Protein AF-0000000075671506 (afdb_homodimer)

InterPro domains:
  IPR000566 Lipocalin/cytosolic fatty-acid binding domain [PF08212] (36-176)
  IPR003057 Invertebrate colouration protein [PR01273] (33-49)
  IPR003057 Invertebrate colouration protein [PR01273] (119-133)
  IPR003057 Invertebrate colouration protein [PR01273] (140-153)
  IPR012674 Calycin [G3DSA:2.40.128.20] (23-186)
  IPR012674 Calycin [SSF50814] (24-175)
  IPR022271 Lipocalin, ApoD type [PIRSF036893] (2-175)

Nearest PDB structures (foldseek):
  2hzq-assembly1_A  TM=9.370E-01  e=6.176E-18  Homo sapiens
  7o2y-assembly1_AAA  TM=9.581E-01  e=1.080E-15  Sander vitreus
  7yx1-assembly1_A  TM=9.524E-01  e=9.178E-16  Sander
  7o3k-assembly1_A  TM=9.463E-01  e=1.418E-15  Sander vitreus
  1gka-assembly1_B  TM=9.056E-01  e=2.809E-11  Homarus gammarus

Structure (mmCIF, N/CA/C/O backbone):
data_AF-0000000075671506-model_v1
#
loop_
_entity.id
_entity.type
_entity.pdbx_description
1 polymer 'Apolipoprotein D'
#
loop_
_atom_site.group_PDB
_atom_site.id
_atom_site.type_symbol
_atom_site.label_atom_id
_atom_site.label_alt_id
_atom_site.label_comp_id
_atom_site.label_asym_id
_atom_site.label_entity_id
_atom_site.label_seq_id
_atom_site.pdbx_PDB_ins_code
_atom_site.Cartn_x
_atom_site.Cartn_y
_atom_site.Cartn_z
_atom_site.occupancy
_atom_site.B_iso_or_equiv
_atom_site.auth_seq_id
_atom_site.auth_comp_id
_atom_site.auth_asym_id
_atom_site.auth_atom_id
_atom_site.pdbx_PDB_model_num
ATOM 1 N N . MET A 1 1 ? 63.438 24.703 16.328 1 39.41 1 MET A N 1
ATOM 2 C CA . MET A 1 1 ? 62.188 25.234 15.773 1 39.41 1 MET A CA 1
ATOM 3 C C . MET A 1 1 ? 61.156 24.125 15.609 1 39.41 1 MET A C 1
ATOM 5 O O . MET A 1 1 ? 61.281 23.266 14.742 1 39.41 1 MET A O 1
ATOM 9 N N . ILE A 1 2 ? 60.625 23.641 16.781 1 47.91 2 ILE A N 1
ATOM 10 C CA . ILE A 1 2 ? 59.625 22.578 16.969 1 47.91 2 ILE A CA 1
ATOM 11 C C . ILE A 1 2 ? 58.281 23 16.375 1 47.91 2 ILE A C 1
ATOM 13 O O . ILE A 1 2 ? 57.688 23.984 16.812 1 47.91 2 ILE A O 1
ATOM 17 N N . THR A 1 3 ? 58.188 22.906 15.023 1 46.38 3 THR A N 1
ATOM 18 C CA . THR A 1 3 ? 56.906 23.141 14.352 1 46.38 3 THR A CA 1
ATOM 19 C C . THR A 1 3 ? 55.812 22.234 14.922 1 46.38 3 THR A C 1
ATOM 21 O O . THR A 1 3 ? 55.938 21.016 14.883 1 46.38 3 THR A O 1
ATOM 24 N N . LEU A 1 4 ? 55.094 22.75 15.891 1 46.06 4 LEU A N 1
ATOM 25 C CA . LEU A 1 4 ? 53.875 22.141 16.406 1 46.06 4 LEU A CA 1
ATOM 26 C C . LEU A 1 4 ? 52.844 21.953 15.297 1 46.06 4 LEU A C 1
ATOM 28 O O . LEU A 1 4 ? 52.375 22.938 14.719 1 46.06 4 LEU A O 1
ATOM 32 N N . ILE A 1 5 ? 52.969 20.891 14.531 1 47.28 5 ILE A N 1
ATOM 33 C CA . ILE A 1 5 ? 51.938 20.484 13.578 1 47.28 5 ILE A CA 1
ATOM 34 C C . ILE A 1 5 ? 50.625 20.297 14.305 1 47.28 5 ILE A C 1
ATOM 36 O O . ILE A 1 5 ? 50.5 19.422 15.172 1 47.28 5 ILE A O 1
ATOM 40 N N . LEU A 1 6 ? 49.875 21.375 14.562 1 44.16 6 LEU A N 1
ATOM 41 C CA . LEU A 1 6 ? 48.5 21.266 15.023 1 44.16 6 LEU A CA 1
ATOM 42 C C . LEU A 1 6 ? 47.688 20.438 14.062 1 44.16 6 LEU A C 1
ATOM 44 O O . LEU A 1 6 ? 47.5 20.812 12.906 1 44.16 6 LEU A O 1
ATOM 48 N N . ALA A 1 7 ? 47.688 19.125 14.281 1 44.25 7 ALA A N 1
ATOM 49 C CA . ALA A 1 7 ? 46.781 18.219 13.578 1 44.25 7 ALA A CA 1
ATOM 50 C C . ALA A 1 7 ? 45.344 18.609 13.828 1 44.25 7 ALA A C 1
ATOM 52 O O . ALA A 1 7 ? 44.844 18.578 14.961 1 44.25 7 ALA A O 1
ATOM 53 N N . PHE A 1 8 ? 44.812 19.547 13.008 1 42.88 8 PHE A N 1
ATOM 54 C CA . PHE A 1 8 ? 43.375 19.781 12.961 1 42.88 8 PHE A CA 1
ATOM 55 C C . PHE A 1 8 ? 42.625 18.469 12.703 1 42.88 8 PHE A C 1
ATOM 57 O O . PHE A 1 8 ? 42.719 17.906 11.609 1 42.88 8 PHE A O 1
ATOM 64 N N . ILE A 1 9 ? 42.375 17.719 13.734 1 43.34 9 ILE A N 1
ATOM 65 C CA . ILE A 1 9 ? 41.438 16.594 13.609 1 43.34 9 ILE A CA 1
ATOM 66 C C . ILE A 1 9 ? 40.062 17.094 13.195 1 43.34 9 ILE A C 1
ATOM 68 O O . ILE A 1 9 ? 39.375 17.781 13.969 1 43.34 9 ILE A O 1
ATOM 72 N N . ALA A 1 10 ? 39.906 17.391 11.93 1 38.66 10 ALA A N 1
ATOM 73 C CA . ALA A 1 10 ? 38.562 17.609 11.406 1 38.66 10 ALA A CA 1
ATOM 74 C C . ALA A 1 10 ? 37.625 16.453 11.781 1 38.66 10 ALA A C 1
ATOM 76 O O . ALA A 1 10 ? 37.844 15.328 11.336 1 38.66 10 ALA A O 1
ATOM 77 N N . PHE A 1 11 ? 37.031 16.578 12.961 1 38.81 11 PHE A N 1
ATOM 78 C CA . PHE A 1 11 ? 35.906 15.719 13.25 1 38.81 11 PHE A CA 1
ATOM 79 C C . PHE A 1 11 ? 34.875 15.797 12.141 1 38.81 11 PHE A C 1
ATOM 81 O O . PHE A 1 11 ? 34.156 16.797 12.031 1 38.81 11 PHE A O 1
ATOM 88 N N . THR A 1 12 ? 35.156 15.203 11.031 1 39.41 12 THR A N 1
ATOM 89 C CA . THR A 1 12 ? 34.031 14.961 10.109 1 39.41 12 THR A CA 1
ATOM 90 C C . THR A 1 12 ? 32.875 14.281 10.828 1 39.41 12 THR A C 1
ATOM 92 O O . THR A 1 12 ? 32.969 13.109 11.203 1 39.41 12 THR A O 1
ATOM 95 N N . ALA A 1 13 ? 32.188 15.109 11.648 1 38.66 13 ALA A N 1
ATOM 96 C CA . ALA A 1 13 ? 30.859 14.602 11.984 1 38.66 13 ALA A CA 1
ATOM 97 C C . ALA A 1 13 ? 30.172 14.039 10.758 1 38.66 13 ALA A C 1
ATOM 99 O O . ALA A 1 13 ? 29.75 14.781 9.867 1 38.66 13 ALA A O 1
ATOM 100 N N . THR A 1 14 ? 30.672 12.883 10.281 1 39.22 14 THR A N 1
ATOM 101 C CA . THR A 1 14 ? 29.75 12.156 9.422 1 39.22 14 THR A CA 1
ATOM 102 C C . THR A 1 14 ? 28.344 12.18 10 1 39.22 14 THR A C 1
ATOM 104 O O . THR A 1 14 ? 28.094 11.625 11.07 1 39.22 14 THR A O 1
ATOM 107 N N . THR A 1 15 ? 27.75 13.375 9.969 1 38.38 15 THR A N 1
ATOM 108 C CA . THR A 1 15 ? 26.297 13.227 10.141 1 38.38 15 THR A CA 1
ATOM 109 C C . THR A 1 15 ? 25.812 11.961 9.445 1 38.38 15 THR A C 1
ATOM 111 O O . THR A 1 15 ? 25.953 11.812 8.234 1 38.38 15 THR A O 1
ATOM 114 N N . ASN A 1 16 ? 26.141 10.859 10.023 1 34.16 16 ASN A N 1
ATOM 115 C CA . ASN A 1 16 ? 25.406 9.695 9.562 1 34.16 16 ASN A CA 1
ATOM 116 C C . ASN A 1 16 ? 23.953 10.055 9.203 1 34.16 16 ASN A C 1
ATOM 118 O O . ASN A 1 16 ? 23.156 10.352 10.078 1 34.16 16 ASN A O 1
ATOM 122 N N . ALA A 1 17 ? 23.844 10.906 8.242 1 37.91 17 ALA A N 1
ATOM 123 C CA . ALA A 1 17 ? 22.484 10.836 7.711 1 37.91 17 ALA A CA 1
ATOM 124 C C . ALA A 1 17 ? 21.938 9.414 7.816 1 37.91 17 ALA A C 1
ATOM 126 O O . ALA A 1 17 ? 22.453 8.492 7.176 1 37.91 17 ALA A O 1
ATOM 127 N N . GLN A 1 18 ? 21.641 8.961 8.992 1 38.69 18 GLN A N 1
ATOM 128 C CA . GLN A 1 18 ? 21.047 7.637 9.125 1 38.69 18 GLN A CA 1
ATOM 129 C C . GLN A 1 18 ? 20.203 7.293 7.906 1 38.69 18 GLN A C 1
ATOM 131 O O . GLN A 1 18 ? 19.406 8.117 7.445 1 38.69 18 GLN A O 1
ATOM 136 N N . ILE A 1 19 ? 20.844 6.672 6.902 1 38.84 19 ILE A N 1
ATOM 137 C CA . ILE A 1 19 ? 20.125 5.957 5.855 1 38.84 19 ILE A CA 1
ATOM 138 C C . ILE A 1 19 ? 18.734 5.578 6.352 1 38.84 19 ILE A C 1
ATOM 140 O O . ILE A 1 19 ? 18.594 4.844 7.332 1 38.84 19 ILE A O 1
ATOM 144 N N . ILE A 1 20 ? 17.891 6.43 6.336 1 41.81 20 ILE A N 1
ATOM 145 C CA . ILE A 1 20 ? 16.484 6.117 6.465 1 41.81 20 ILE A CA 1
ATOM 146 C C . ILE A 1 20 ? 16.188 4.77 5.809 1 41.81 20 ILE A C 1
ATOM 148 O O . ILE A 1 20 ? 16.219 4.648 4.582 1 41.81 20 ILE A O 1
ATOM 152 N N . THR A 1 21 ? 16.766 3.586 6.172 1 45.06 21 THR A N 1
ATOM 153 C CA . THR A 1 21 ? 16.359 2.209 5.906 1 45.06 21 THR A CA 1
ATOM 154 C C . THR A 1 21 ? 14.922 2.156 5.418 1 45.06 21 THR A C 1
ATOM 156 O O . THR A 1 21 ? 14.43 1.095 5.023 1 45.06 21 THR A O 1
ATOM 159 N N . TRP A 1 22 ? 14.07 3.26 5.695 1 51 22 TRP A N 1
ATOM 160 C CA . TRP A 1 22 ? 12.609 3.287 5.621 1 51 22 TRP A CA 1
ATOM 161 C C . TRP A 1 22 ? 12.133 3.018 4.195 1 51 22 TRP A C 1
ATOM 163 O O . TRP A 1 22 ? 11.008 2.555 3.988 1 51 22 TRP A O 1
ATOM 173 N N . LEU A 1 23 ? 13.039 3.305 3.164 1 61.31 23 LEU A N 1
ATOM 174 C CA . LEU A 1 23 ? 12.367 3.32 1.87 1 61.31 23 LEU A CA 1
ATOM 175 C C . LEU A 1 23 ? 12.75 2.098 1.042 1 61.31 23 LEU A C 1
ATOM 177 O O . LEU A 1 23 ? 13.773 2.102 0.362 1 61.31 23 LEU A O 1
ATOM 181 N N . SER A 1 24 ? 12.328 0.941 1.438 1 73.19 24 SER A N 1
ATOM 182 C CA . SER A 1 24 ? 12.609 -0.245 0.637 1 73.19 24 SER A CA 1
ATOM 183 C C . SER A 1 24 ? 11.914 -0.177 -0.719 1 73.19 24 SER A C 1
ATOM 185 O O . SER A 1 24 ? 10.797 0.328 -0.824 1 73.19 24 SER A O 1
ATOM 187 N N . SER A 1 25 ? 12.703 -0.382 -1.721 1 84.56 25 SER A N 1
ATOM 188 C CA . SER A 1 25 ? 12.18 -0.477 -3.078 1 84.56 25 SER A CA 1
ATOM 189 C C . SER A 1 25 ? 11.977 -1.931 -3.492 1 84.56 25 SER A C 1
ATOM 191 O O . SER A 1 25 ? 12.477 -2.844 -2.832 1 84.56 25 SER A O 1
ATOM 193 N N . CYS A 1 26 ? 11.258 -2.148 -4.578 1 92.88 26 CYS A N 1
ATOM 194 C CA . CYS A 1 26 ? 11.016 -3.492 -5.094 1 92.88 26 CYS A CA 1
ATOM 195 C C . CYS A 1 26 ? 12.328 -4.172 -5.469 1 92.88 26 CYS A C 1
ATOM 197 O O . CYS A 1 26 ? 13.211 -3.547 -6.059 1 92.88 26 CYS A O 1
ATOM 199 N N . PRO A 1 27 ? 12.492 -5.422 -5.145 1 94.25 27 PRO A N 1
ATOM 200 C CA . PRO A 1 27 ? 13.711 -6.148 -5.5 1 94.25 27 PRO A CA 1
ATOM 201 C C . PRO A 1 27 ? 13.75 -6.547 -6.977 1 94.25 27 PRO A C 1
ATOM 203 O O . PRO A 1 27 ? 12.711 -6.57 -7.641 1 94.25 27 PRO A O 1
ATOM 206 N N . ASP A 1 28 ? 15.023 -6.789 -7.383 1 94.38 28 ASP A N 1
ATOM 207 C CA . ASP A 1 28 ? 15.172 -7.441 -8.68 1 94.38 28 ASP A CA 1
ATOM 208 C C . ASP A 1 28 ? 14.875 -8.938 -8.578 1 94.38 28 ASP A C 1
ATOM 210 O O . ASP A 1 28 ? 15.414 -9.625 -7.707 1 94.38 28 ASP A O 1
ATOM 214 N N . VAL A 1 29 ? 13.992 -9.375 -9.414 1 97.5 29 VAL A N 1
ATOM 215 C CA . VAL A 1 29 ? 13.633 -10.789 -9.406 1 97.5 29 VAL A CA 1
ATOM 216 C C . VAL A 1 29 ? 13.789 -11.367 -10.805 1 97.5 29 VAL A C 1
ATOM 218 O O . VAL A 1 29 ? 13.703 -10.641 -11.797 1 97.5 29 VAL A O 1
ATOM 221 N N . GLN A 1 30 ? 14.094 -12.672 -10.852 1 97.5 30 GLN A N 1
ATOM 222 C CA . GLN A 1 30 ? 14.102 -13.383 -12.117 1 97.5 30 GLN A CA 1
ATOM 223 C C . GLN A 1 30 ? 12.75 -14.039 -12.391 1 97.5 30 GLN A C 1
ATOM 225 O O . GLN A 1 30 ? 12.164 -14.664 -11.5 1 97.5 30 GLN A O 1
ATOM 230 N N . LEU A 1 31 ? 12.328 -13.945 -13.602 1 98.19 31 LEU A N 1
ATOM 231 C CA . LEU A 1 31 ? 11.047 -14.516 -14.008 1 98.19 31 LEU A CA 1
ATOM 232 C C . LEU A 1 31 ? 11.234 -15.93 -14.562 1 98.19 31 LEU A C 1
ATOM 234 O O . LEU A 1 31 ? 12.32 -16.281 -15.016 1 98.19 31 LEU A O 1
ATOM 238 N N . LYS A 1 32 ? 10.133 -16.719 -14.414 1 98.25 32 LYS A N 1
ATOM 239 C CA . LYS A 1 32 ? 10.141 -18.047 -15.023 1 98.25 32 LYS A CA 1
ATOM 240 C C . LYS A 1 32 ? 10.492 -17.969 -16.5 1 98.25 32 LYS A C 1
ATOM 242 O O . LYS A 1 32 ? 9.75 -17.375 -17.297 1 98.25 32 LYS A O 1
ATOM 247 N N . ALA A 1 33 ? 11.578 -18.578 -16.906 1 96.75 33 ALA A N 1
ATOM 248 C CA . ALA A 1 33 ? 12 -18.609 -18.297 1 96.75 33 ALA A CA 1
ATOM 249 C C . ALA A 1 33 ? 11.039 -19.453 -19.141 1 96.75 33 ALA A C 1
ATOM 251 O O . ALA A 1 33 ? 10.562 -20.5 -18.688 1 96.75 33 ALA A O 1
ATOM 252 N N . ASN A 1 34 ? 10.758 -18.984 -20.344 1 96.44 34 ASN A N 1
ATOM 253 C CA . ASN A 1 34 ? 9.938 -19.734 -21.297 1 96.44 34 ASN A CA 1
ATOM 254 C C . ASN A 1 34 ? 8.57 -20.078 -20.703 1 96.44 34 ASN A C 1
ATOM 256 O O . ASN A 1 34 ? 8.117 -21.219 -20.812 1 96.44 34 ASN A O 1
ATOM 260 N N . PHE A 1 35 ? 8.07 -19.188 -20.016 1 97.81 35 PHE A N 1
ATOM 261 C CA . PHE A 1 35 ? 6.75 -19.359 -19.422 1 97.81 35 PHE A CA 1
ATOM 262 C C . PHE A 1 35 ? 5.715 -19.672 -20.5 1 97.81 35 PHE A C 1
ATOM 264 O O . PHE A 1 35 ? 5.633 -18.969 -21.516 1 97.81 35 PHE A O 1
ATOM 271 N N . ASP A 1 36 ? 4.949 -20.703 -20.25 1 97.62 36 ASP A N 1
ATOM 272 C CA . ASP A 1 36 ? 3.867 -21.141 -21.125 1 97.62 36 ASP A CA 1
ATOM 273 C C . ASP A 1 36 ? 2.504 -20.875 -20.5 1 97.62 36 ASP A C 1
ATOM 275 O O . ASP A 1 36 ? 2.07 -21.625 -19.609 1 97.62 36 ASP A O 1
ATOM 279 N N . ARG A 1 37 ? 1.811 -19.891 -20.984 1 96.31 37 ARG A N 1
ATOM 280 C CA . ARG A 1 37 ? 0.551 -19.484 -20.375 1 96.31 37 ARG A CA 1
ATOM 281 C C . ARG A 1 37 ? -0.51 -20.562 -20.531 1 96.31 37 ARG A C 1
ATOM 283 O O . ARG A 1 37 ? -1.415 -20.672 -19.703 1 96.31 37 ARG A O 1
ATOM 290 N N . THR A 1 38 ? -0.415 -21.328 -21.547 1 97.25 38 THR A N 1
ATOM 291 C CA . THR A 1 38 ? -1.404 -22.375 -21.781 1 97.25 38 THR A CA 1
ATOM 292 C C . THR A 1 38 ? -1.311 -23.453 -20.703 1 97.25 38 THR A C 1
ATOM 294 O O . THR A 1 38 ? -2.33 -23.906 -20.188 1 97.25 38 THR A O 1
ATOM 297 N N . LYS A 1 39 ? -0.063 -23.875 -20.344 1 98.44 39 LYS A N 1
ATOM 298 C CA . LYS A 1 39 ? 0.134 -24.891 -19.297 1 98.44 39 LYS A CA 1
ATOM 299 C C . LYS A 1 39 ? -0.284 -24.344 -17.922 1 98.44 39 LYS A C 1
ATOM 301 O O . LYS A 1 39 ? -0.547 -25.125 -17 1 98.44 39 LYS A O 1
ATOM 306 N N . TYR A 1 40 ? -0.321 -23.062 -17.859 1 98.44 40 TYR A N 1
ATOM 307 C CA . TYR A 1 40 ? -0.579 -22.406 -16.578 1 98.44 40 TYR A CA 1
ATOM 308 C C . TYR A 1 40 ? -2.07 -22.391 -16.266 1 98.44 40 TYR A C 1
ATOM 310 O O . TYR A 1 40 ? -2.469 -22.234 -15.109 1 98.44 40 TYR A O 1
ATOM 318 N N . LEU A 1 41 ? -2.939 -22.469 -17.234 1 98.75 41 LEU A N 1
ATOM 319 C CA . LEU A 1 41 ? -4.387 -22.375 -17.078 1 98.75 41 LEU A CA 1
ATOM 320 C C . LEU A 1 41 ? -4.91 -23.453 -16.125 1 98.75 41 LEU A C 1
ATOM 322 O O . LEU A 1 41 ? -4.219 -24.422 -15.852 1 98.75 41 LEU A O 1
ATOM 326 N N . GLY A 1 42 ? -6.086 -23.203 -15.586 1 98.62 42 GLY A N 1
ATOM 327 C CA . GLY A 1 42 ? -6.727 -24.156 -14.695 1 98.62 42 GLY A CA 1
ATOM 328 C C . GLY A 1 42 ? -6.742 -23.688 -13.25 1 98.62 42 GLY A C 1
ATOM 329 O O . GLY A 1 42 ? -6.719 -22.5 -12.969 1 98.62 42 GLY A O 1
ATOM 330 N N . GLN A 1 43 ? -6.871 -24.641 -12.352 1 98.44 43 GLN A N 1
ATOM 331 C CA . GLN A 1 43 ? -7.133 -24.375 -10.938 1 98.44 43 GLN A CA 1
ATOM 332 C C . GLN A 1 43 ? -5.84 -24.375 -10.125 1 98.44 43 GLN A C 1
ATOM 334 O O . GLN A 1 43 ? -4.996 -25.266 -10.305 1 98.44 43 GLN A O 1
ATOM 339 N N . TRP A 1 44 ? -5.699 -23.375 -9.328 1 98.06 44 TRP A N 1
ATOM 340 C CA . TRP A 1 44 ? -4.617 -23.281 -8.352 1 98.06 44 TRP A CA 1
ATOM 341 C C . TRP A 1 44 ? -5.164 -22.984 -6.965 1 98.06 44 TRP A C 1
ATOM 343 O O . TRP A 1 44 ? -6.09 -22.188 -6.812 1 98.06 44 TRP A O 1
ATOM 353 N N . TYR A 1 45 ? -4.551 -23.609 -5.957 1 96.62 45 TYR A N 1
ATOM 354 C CA . TYR A 1 45 ? -4.926 -23.375 -4.562 1 96.62 45 TYR A CA 1
ATOM 355 C C . TYR A 1 45 ? -3.826 -22.625 -3.818 1 96.62 45 TYR A C 1
ATOM 357 O O . TYR A 1 45 ? -2.643 -22.922 -3.99 1 96.62 45 TYR A O 1
ATOM 365 N N . ASP A 1 46 ? -4.258 -21.703 -3.049 1 96.81 46 ASP A N 1
ATOM 366 C CA . ASP A 1 46 ? -3.322 -20.938 -2.234 1 96.81 46 ASP A CA 1
ATOM 367 C C . ASP A 1 46 ? -2.73 -21.797 -1.119 1 96.81 46 ASP A C 1
ATOM 369 O O . ASP A 1 46 ? -3.465 -22.453 -0.382 1 96.81 46 ASP A O 1
ATOM 373 N N . MET A 1 47 ? -1.392 -21.781 -0.975 1 96.69 47 MET A N 1
ATOM 374 C CA . MET A 1 47 ? -0.701 -22.484 0.1 1 96.69 47 MET A CA 1
ATOM 375 C C . MET A 1 47 ? -0.143 -21.516 1.126 1 96.69 47 MET A C 1
ATOM 377 O O . MET A 1 47 ? -0.314 -21.703 2.332 1 96.69 47 MET A O 1
ATOM 381 N N . GLU A 1 48 ? 0.537 -20.578 0.666 1 96.5 48 GLU A N 1
ATOM 382 C CA . GLU A 1 48 ? 1.128 -19.5 1.458 1 96.5 48 GLU A CA 1
ATOM 383 C C . GLU A 1 48 ? 1.066 -18.172 0.715 1 96.5 48 GLU A C 1
ATOM 385 O O . GLU A 1 48 ? 1.039 -18.141 -0.517 1 96.5 48 GLU A O 1
ATOM 390 N N . HIS A 1 49 ? 1.029 -17.156 1.472 1 97.06 49 HIS A N 1
ATOM 391 C CA . HIS A 1 49 ? 0.938 -15.844 0.834 1 97.06 49 HIS A CA 1
ATOM 392 C C . HIS A 1 49 ? 1.365 -14.734 1.79 1 97.06 49 HIS A C 1
ATOM 394 O O . HIS A 1 49 ? 1.491 -14.961 2.996 1 97.06 49 HIS A O 1
ATOM 400 N N . PHE A 1 50 ? 1.647 -13.57 1.237 1 96.31 50 PHE A N 1
ATOM 401 C CA . PHE A 1 50 ? 1.721 -12.367 2.061 1 96.31 50 PHE A CA 1
ATOM 402 C C . PHE A 1 50 ? 0.33 -11.93 2.506 1 96.31 50 PHE A C 1
ATOM 404 O O . PHE A 1 50 ? -0.651 -12.141 1.787 1 96.31 50 PHE A O 1
ATOM 411 N N . PRO A 1 51 ? 0.272 -11.273 3.678 1 92.06 51 PRO A N 1
ATOM 412 C CA . PRO A 1 51 ? -1.024 -10.719 4.066 1 92.06 51 PRO A CA 1
ATOM 413 C C . PRO A 1 51 ? -1.577 -9.734 3.033 1 92.06 51 PRO A C 1
ATOM 415 O O . PRO A 1 51 ? -0.826 -8.922 2.484 1 92.06 51 PRO A O 1
ATOM 418 N N . ALA A 1 52 ? -2.822 -9.891 2.746 1 87.38 52 ALA A N 1
ATOM 419 C CA . ALA A 1 52 ? -3.541 -9.016 1.823 1 87.38 52 ALA A CA 1
ATOM 420 C C . ALA A 1 52 ? -4.879 -8.578 2.414 1 87.38 52 ALA A C 1
ATOM 422 O O . ALA A 1 52 ? -5.645 -9.398 2.912 1 87.38 52 ALA A O 1
ATOM 423 N N . TYR A 1 53 ? -5.168 -7.27 2.328 1 78.38 53 TYR A N 1
ATOM 424 C CA . TYR A 1 53 ? -6.344 -6.711 2.986 1 78.38 53 TYR A CA 1
ATOM 425 C C . TYR A 1 53 ? -7.625 -7.32 2.426 1 78.38 53 TYR A C 1
ATOM 427 O O . TYR A 1 53 ? -8.625 -7.441 3.139 1 78.38 53 TYR A O 1
ATOM 435 N N . PHE A 1 54 ? -7.547 -7.777 1.193 1 82.31 54 PHE A N 1
ATOM 436 C CA . PHE A 1 54 ? -8.742 -8.289 0.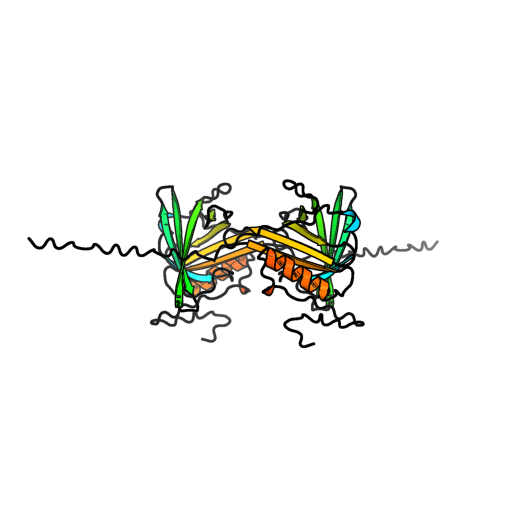542 1 82.31 54 PHE A CA 1
ATOM 437 C C . PHE A 1 54 ? -8.906 -9.781 0.8 1 82.31 54 PHE A C 1
ATOM 439 O O . PHE A 1 54 ? -9.961 -10.359 0.542 1 82.31 54 PHE A O 1
ATOM 446 N N . GLN A 1 55 ? -7.863 -10.453 1.182 1 86.19 55 GLN A N 1
ATOM 447 C CA . GLN A 1 55 ? -7.902 -11.883 1.479 1 86.19 55 GLN A CA 1
ATOM 448 C C . GLN A 1 55 ? -8.094 -12.125 2.973 1 86.19 55 GLN A C 1
ATOM 450 O O . GLN A 1 55 ? -7.121 -12.336 3.701 1 86.19 55 GLN A O 1
ATOM 455 N N . LYS A 1 56 ? -9.32 -12.18 3.406 1 85.75 56 LYS A N 1
ATOM 456 C CA . LYS A 1 56 ? -9.664 -12.281 4.82 1 85.75 56 LYS A CA 1
ATOM 457 C C . LYS A 1 56 ? -10.234 -13.656 5.152 1 85.75 56 LYS A C 1
ATOM 459 O O . LYS A 1 56 ? -10.461 -13.977 6.32 1 85.75 56 LYS A O 1
ATOM 464 N N . GLY A 1 57 ? -10.43 -14.352 4.129 1 88.75 57 GLY A N 1
ATOM 465 C CA . GLY A 1 57 ? -11.039 -15.656 4.316 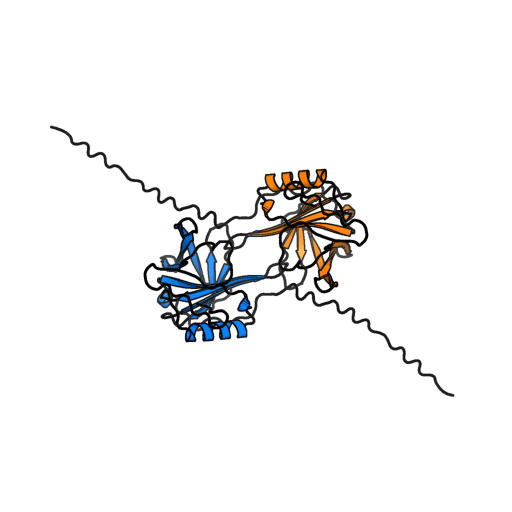1 88.75 57 GLY A CA 1
ATOM 466 C C . GLY A 1 57 ? -10.039 -16.797 4.223 1 88.75 57 GLY A C 1
ATOM 467 O O . GLY A 1 57 ? -8.836 -16.594 4.398 1 88.75 57 GLY A O 1
ATOM 468 N N . ARG A 1 58 ? -10.633 -18.016 4.137 1 89.75 58 ARG A N 1
ATOM 469 C CA . ARG A 1 58 ? -9.836 -19.234 4.047 1 89.75 58 ARG A CA 1
ATOM 470 C C . ARG A 1 58 ? -10.102 -19.969 2.736 1 89.75 58 ARG A C 1
ATOM 472 O O . ARG A 1 58 ? -11 -19.594 1.982 1 89.75 58 ARG A O 1
ATOM 479 N N . CYS A 1 59 ? -9.242 -20.922 2.408 1 92.44 59 CYS A N 1
ATOM 480 C CA . CYS A 1 59 ? -9.383 -21.797 1.25 1 92.44 59 CYS A CA 1
ATOM 481 C C . CYS A 1 59 ? -9.375 -20.984 -0.045 1 92.44 59 CYS A C 1
ATOM 483 O O . CYS A 1 59 ? -10.203 -21.219 -0.927 1 92.44 59 CYS A O 1
ATOM 485 N N . SER A 1 60 ? -8.539 -20.047 -0.089 1 94.25 60 SER A N 1
ATOM 486 C CA . SER A 1 60 ? -8.398 -19.219 -1.278 1 94.25 60 SER A CA 1
ATOM 487 C C . SER A 1 60 ? -7.879 -20.031 -2.461 1 94.25 60 SER A C 1
ATOM 489 O O . SER A 1 60 ? -7.016 -20.891 -2.299 1 94.25 60 SER A O 1
ATOM 491 N N . SER A 1 61 ? -8.414 -19.75 -3.623 1 95.62 61 SER A N 1
ATOM 492 C CA . SER A 1 61 ? -8.008 -20.406 -4.867 1 95.62 61 SER A CA 1
ATOM 493 C C . SER A 1 61 ? -8.164 -19.453 -6.055 1 95.62 61 SER A C 1
ATOM 495 O O . SER A 1 61 ? -8.75 -18.375 -5.93 1 95.62 61 SER A O 1
ATOM 497 N N . ALA A 1 62 ? -7.594 -19.875 -7.156 1 97 62 ALA A N 1
ATOM 498 C CA . ALA A 1 62 ? -7.68 -19.125 -8.406 1 97 62 ALA A CA 1
ATOM 499 C C . ALA A 1 62 ? -7.863 -20.062 -9.594 1 97 62 ALA A C 1
ATOM 501 O O . ALA A 1 62 ? -7.152 -21.062 -9.727 1 97 62 ALA A O 1
ATOM 502 N N . HIS A 1 63 ? -8.812 -19.734 -10.422 1 98.25 63 HIS A N 1
ATOM 503 C CA . HIS A 1 63 ? -9.031 -20.484 -11.664 1 98.25 63 HIS A CA 1
ATOM 504 C C . HIS A 1 63 ? -8.734 -19.609 -12.883 1 98.25 63 HIS A C 1
ATOM 506 O O . HIS A 1 63 ? -9.352 -18.562 -13.062 1 98.25 63 HIS A O 1
ATOM 512 N N . TYR A 1 64 ? -7.832 -20.094 -13.695 1 98.69 64 TYR A N 1
ATOM 513 C CA . TYR A 1 64 ? -7.395 -19.359 -14.883 1 98.69 64 TYR A CA 1
ATOM 514 C C . TYR A 1 64 ? -7.977 -19.969 -16.141 1 98.69 64 TYR A C 1
ATOM 516 O O . TYR A 1 64 ? -7.883 -21.188 -16.359 1 98.69 64 TYR A O 1
ATOM 524 N N . SER A 1 65 ? -8.508 -19.109 -16.969 1 98.56 65 SER A N 1
ATOM 525 C CA . SER A 1 65 ? -9.039 -19.547 -18.266 1 98.56 65 SER A CA 1
ATOM 526 C C . SER A 1 65 ? -8.711 -18.531 -19.359 1 98.56 65 SER A C 1
ATOM 528 O O . SER A 1 65 ? -8.664 -17.328 -19.109 1 98.56 65 SER A O 1
ATOM 530 N N . MET A 1 66 ? -8.562 -19.109 -20.594 1 97.75 66 MET A N 1
ATOM 531 C CA . MET A 1 66 ? -8.227 -18.25 -21.734 1 97.75 66 MET A CA 1
ATOM 532 C C . MET A 1 66 ? -9.477 -17.578 -22.281 1 97.75 66 MET A C 1
ATOM 534 O O . MET A 1 66 ? -10.523 -18.219 -22.422 1 97.75 66 MET A O 1
ATOM 538 N N . ARG A 1 67 ? -9.266 -16.266 -22.594 1 97.31 67 ARG A N 1
ATOM 539 C CA . ARG A 1 67 ? -10.328 -15.523 -23.281 1 97.31 67 ARG A CA 1
ATOM 540 C C . ARG A 1 67 ? -10.055 -15.43 -24.766 1 97.31 67 ARG A C 1
ATOM 542 O O . ARG A 1 67 ? -8.906 -15.539 -25.203 1 97.31 67 ARG A O 1
ATOM 549 N N . ASP A 1 68 ? -11.078 -15.016 -25.469 1 95.88 68 ASP A N 1
ATOM 550 C CA . ASP A 1 68 ? -10.969 -14.875 -26.922 1 95.88 68 ASP A CA 1
ATOM 551 C C . ASP A 1 68 ? -10.078 -13.695 -27.297 1 95.88 68 ASP A C 1
ATOM 553 O O . ASP A 1 68 ? -9.43 -13.711 -28.344 1 95.88 68 ASP A O 1
ATOM 557 N N . ASP A 1 69 ? -10.047 -12.719 -26.5 1 95 69 ASP A N 1
ATOM 558 C CA . ASP A 1 69 ? -9.281 -11.516 -26.797 1 95 69 ASP A CA 1
ATOM 559 C C . ASP A 1 69 ? -7.809 -11.703 -26.438 1 95 69 ASP A C 1
ATOM 561 O O . ASP A 1 69 ? -7.02 -10.758 -26.531 1 95 69 ASP A O 1
ATOM 565 N N . GLY A 1 70 ? -7.496 -12.922 -26.031 1 92.69 70 GLY A N 1
ATOM 566 C CA . GLY A 1 70 ? -6.105 -13.219 -25.734 1 92.69 70 GLY A CA 1
ATOM 567 C C . GLY A 1 70 ? -5.742 -12.984 -24.281 1 92.69 70 GLY A C 1
ATOM 568 O O . GLY A 1 70 ? -4.645 -13.328 -23.844 1 92.69 70 GLY A O 1
ATOM 569 N N . ARG A 1 71 ? -6.605 -12.422 -23.562 1 95.44 71 ARG A N 1
ATOM 570 C CA . ARG A 1 71 ? -6.379 -12.234 -22.125 1 95.44 71 ARG A CA 1
ATOM 571 C C . ARG A 1 71 ? -6.738 -13.484 -21.344 1 95.44 71 ARG A C 1
ATOM 573 O O . ARG A 1 71 ? -7.398 -14.391 -21.859 1 95.44 71 ARG A O 1
ATOM 580 N N . ILE A 1 72 ? -6.254 -13.578 -20.109 1 98 72 ILE A N 1
ATOM 581 C CA . ILE A 1 72 ? -6.582 -14.68 -19.219 1 98 72 ILE A CA 1
ATOM 582 C C . ILE A 1 72 ? -7.547 -14.188 -18.141 1 98 72 ILE A C 1
ATOM 584 O O . ILE A 1 72 ? -7.285 -13.188 -17.469 1 98 72 ILE A O 1
ATOM 588 N N . LYS A 1 73 ? -8.648 -14.828 -18.078 1 97.69 73 LYS A N 1
ATOM 589 C CA . LYS A 1 73 ? -9.578 -14.602 -16.969 1 97.69 73 LYS A CA 1
ATOM 590 C C . LYS A 1 73 ? -9.148 -15.352 -15.719 1 97.69 73 LYS A C 1
ATOM 592 O O . LYS A 1 73 ? -8.789 -16.531 -15.781 1 97.69 73 LYS A O 1
ATOM 597 N N . VAL A 1 74 ? -9.133 -14.664 -14.602 1 97.12 74 VAL A N 1
ATOM 598 C CA . VAL A 1 74 ? -8.844 -15.32 -13.336 1 97.12 74 VAL A CA 1
ATOM 599 C C . VAL A 1 74 ? -10 -15.117 -12.367 1 97.12 74 VAL A C 1
ATOM 601 O O . VAL A 1 74 ? -10.445 -13.984 -12.148 1 97.12 74 VAL A O 1
ATOM 604 N N . ASN A 1 75 ? -10.5 -16.172 -11.867 1 95.12 75 ASN A N 1
ATOM 605 C CA . ASN A 1 75 ? -11.531 -16.156 -10.828 1 95.12 75 ASN A CA 1
ATOM 606 C C . ASN A 1 75 ? -10.961 -16.562 -9.469 1 95.12 75 ASN A C 1
ATOM 608 O O . ASN A 1 75 ? -10.641 -17.734 -9.258 1 95.12 75 ASN A O 1
ATOM 612 N N . ASN A 1 76 ? -10.844 -15.57 -8.586 1 94.19 76 ASN A N 1
ATOM 613 C CA . ASN A 1 76 ? -10.367 -15.836 -7.23 1 94.19 76 ASN A CA 1
ATOM 614 C C . ASN A 1 76 ? -11.531 -16.094 -6.273 1 94.19 76 ASN A C 1
ATOM 616 O O . ASN A 1 76 ? -12.531 -15.391 -6.297 1 94.19 76 ASN A O 1
ATOM 620 N N . THR A 1 77 ? -11.305 -17.109 -5.434 1 92.31 77 THR A N 1
ATOM 621 C CA . THR A 1 77 ? -12.359 -17.469 -4.484 1 92.31 77 THR A CA 1
ATOM 622 C C . THR A 1 77 ? -11.781 -17.641 -3.082 1 92.31 77 THR A C 1
ATOM 624 O O . THR A 1 77 ? -10.594 -17.922 -2.92 1 92.31 77 THR A O 1
ATOM 627 N N . GLN A 1 78 ? -12.648 -17.391 -2.102 1 90.94 78 GLN A N 1
ATOM 628 C CA . GLN A 1 78 ? -12.336 -17.656 -0.699 1 90.94 78 GLN A CA 1
ATOM 629 C C . GLN A 1 78 ? -13.609 -17.922 0.106 1 90.94 78 GLN A C 1
ATOM 631 O O . GLN A 1 78 ? -14.711 -17.594 -0.343 1 90.94 78 GLN A O 1
ATOM 636 N N . ILE A 1 79 ? -13.422 -18.578 1.178 1 88.88 79 ILE A N 1
ATOM 637 C CA . ILE A 1 79 ? -14.508 -18.75 2.139 1 88.88 79 ILE A CA 1
ATOM 638 C C . ILE A 1 79 ? -14.344 -17.75 3.279 1 88.88 79 ILE A C 1
ATOM 640 O O . ILE A 1 79 ? -13.352 -17.781 4.008 1 88.88 79 ILE A O 1
ATOM 644 N N . MET A 1 80 ? -15.359 -16.969 3.482 1 86.75 80 MET A N 1
ATOM 645 C CA . MET A 1 80 ? -15.305 -15.898 4.477 1 86.75 80 MET A CA 1
ATOM 646 C C . MET A 1 80 ? -15.539 -16.453 5.879 1 86.75 80 MET A C 1
ATOM 648 O O . MET A 1 80 ? -16.047 -17.562 6.043 1 86.75 80 MET A O 1
ATOM 652 N N . PRO A 1 81 ? -15.188 -15.68 6.844 1 87.19 81 PRO A N 1
ATOM 653 C CA . PRO A 1 81 ? -15.352 -16.156 8.219 1 87.19 81 PRO A CA 1
ATOM 654 C C . PRO A 1 81 ? -16.797 -16.516 8.555 1 87.19 81 PRO A C 1
ATOM 656 O O . PRO A 1 81 ? -17.031 -17.406 9.375 1 87.19 81 PRO A O 1
ATOM 659 N N . ASP A 1 82 ? -17.703 -15.945 7.934 1 88.25 82 ASP A N 1
ATOM 660 C CA . ASP A 1 82 ? -19.109 -16.219 8.203 1 88.25 82 ASP A CA 1
ATOM 661 C C . ASP A 1 82 ? -19.578 -17.453 7.418 1 88.25 82 ASP A C 1
ATOM 663 O O . ASP A 1 82 ? -20.766 -17.797 7.457 1 88.25 82 ASP A O 1
ATOM 667 N N . GLY A 1 83 ? -18.719 -18.016 6.625 1 86.31 83 GLY A N 1
ATOM 668 C CA . GLY A 1 83 ? -19.016 -19.234 5.91 1 86.31 83 GLY A CA 1
ATOM 669 C C . GLY A 1 83 ? -19.438 -19 4.469 1 86.31 83 GLY A C 1
ATOM 670 O O . GLY A 1 83 ? -19.562 -19.953 3.691 1 86.31 83 GLY A O 1
ATOM 671 N N . THR A 1 84 ? -19.578 -17.812 4.09 1 88.88 84 THR A N 1
ATOM 672 C CA . THR A 1 84 ? -20.016 -17.5 2.729 1 88.88 84 THR A CA 1
ATOM 673 C C . THR A 1 84 ? -18.828 -17.531 1.767 1 88.88 84 THR A C 1
ATOM 675 O O . THR A 1 84 ? -17.688 -17.312 2.17 1 88.88 84 THR A O 1
ATOM 678 N N . SER A 1 85 ? -19.172 -17.875 0.585 1 87.94 85 SER A N 1
ATOM 679 C CA . SER A 1 85 ? -18.156 -17.859 -0.466 1 87.94 85 SER A CA 1
ATOM 680 C C . SER A 1 85 ? -18.062 -16.484 -1.11 1 87.94 85 SER A C 1
ATOM 682 O O . SER A 1 85 ? -19.078 -15.82 -1.335 1 87.94 85 SER A O 1
ATOM 684 N N . ASP A 1 86 ? -16.844 -16.078 -1.323 1 86.31 86 ASP A N 1
ATOM 685 C CA . ASP A 1 86 ? -16.547 -14.82 -2.006 1 86.31 86 ASP A CA 1
ATOM 686 C C . ASP A 1 86 ? -15.695 -15.062 -3.25 1 86.31 86 ASP A C 1
ATOM 688 O O . ASP A 1 86 ? -14.875 -15.984 -3.279 1 86.31 86 ASP A O 1
ATOM 692 N N . SER A 1 87 ? -15.984 -14.273 -4.305 1 90.44 87 SER A N 1
ATOM 693 C CA . SER A 1 87 ? -15.203 -14.414 -5.531 1 90.44 87 SER A CA 1
ATOM 694 C C . SER A 1 87 ? -14.961 -13.062 -6.191 1 90.44 87 SER A C 1
ATOM 696 O O . SER A 1 87 ? -15.719 -12.109 -5.969 1 90.44 87 SER A O 1
ATOM 698 N N . VAL A 1 88 ? -13.906 -12.992 -6.93 1 88.81 88 VAL A N 1
ATOM 699 C CA . VAL A 1 88 ? -13.586 -11.82 -7.727 1 88.81 88 VAL A CA 1
ATOM 700 C C . VAL A 1 88 ? -12.953 -12.242 -9.055 1 88.81 88 VAL A C 1
ATOM 702 O O . VAL A 1 88 ? -12.133 -13.164 -9.086 1 88.81 88 VAL A O 1
ATOM 705 N N . ILE A 1 89 ? -13.406 -11.531 -10.07 1 92.69 89 ILE A N 1
ATOM 706 C CA . ILE A 1 89 ? -12.883 -11.812 -11.398 1 92.69 89 ILE A CA 1
ATOM 707 C C . ILE A 1 89 ? -11.891 -10.727 -11.812 1 92.69 89 ILE A C 1
ATOM 709 O O . ILE A 1 89 ? -12.156 -9.539 -11.625 1 92.69 89 ILE A O 1
ATOM 713 N N . GLY A 1 90 ? -10.789 -11.195 -12.273 1 93.81 90 GLY A N 1
ATOM 714 C CA . GLY A 1 90 ? -9.797 -10.312 -12.875 1 93.81 90 GLY A CA 1
ATOM 715 C C . GLY A 1 90 ? -9.328 -10.773 -14.234 1 93.81 90 GLY A C 1
ATOM 716 O O . GLY A 1 90 ? -9.719 -11.852 -14.703 1 93.81 90 GLY A O 1
ATOM 717 N N . TYR A 1 91 ? -8.516 -9.922 -14.859 1 95.31 91 TYR A N 1
ATOM 718 C CA . TYR A 1 91 ? -8 -10.234 -16.188 1 95.31 91 TYR A CA 1
ATOM 719 C C . TYR A 1 91 ? -6.504 -9.984 -16.266 1 95.31 91 TYR A C 1
ATOM 721 O O . TYR A 1 91 ? -6.023 -8.914 -15.883 1 95.31 91 TYR A O 1
ATOM 729 N N . LEU A 1 92 ? -5.832 -11.016 -16.688 1 97.06 92 LEU A N 1
ATOM 730 C CA . LEU A 1 92 ? -4.391 -10.93 -16.891 1 97.06 92 LEU A CA 1
ATOM 731 C C . LEU A 1 92 ? -4.066 -10.656 -18.359 1 97.06 92 LEU A C 1
ATOM 733 O O . LEU A 1 92 ? -4.758 -11.141 -19.25 1 97.06 92 LEU A O 1
ATOM 737 N N . GLN A 1 93 ? -3 -9.906 -18.578 1 95.38 93 GLN A N 1
ATOM 738 C CA . GLN A 1 93 ? -2.439 -9.695 -19.906 1 95.38 93 GLN A CA 1
ATOM 739 C C . GLN A 1 93 ? -0.929 -9.484 -19.844 1 95.38 93 GLN A C 1
ATOM 741 O O . GLN A 1 93 ? -0.372 -9.289 -18.766 1 95.38 93 GLN A O 1
ATOM 746 N N . LYS A 1 94 ? -0.318 -9.594 -21.031 1 92.88 94 LYS A N 1
ATOM 747 C CA . LYS A 1 94 ? 1.116 -9.328 -21.109 1 92.88 94 LYS A CA 1
ATOM 748 C C . LYS A 1 94 ? 1.426 -7.871 -20.766 1 92.88 94 LYS A C 1
ATOM 750 O O . LYS A 1 94 ? 0.685 -6.969 -21.156 1 92.88 94 LYS A O 1
ATOM 755 N N . ASN A 1 95 ? 2.523 -7.75 -20.016 1 89.75 95 ASN A N 1
ATOM 756 C CA . ASN A 1 95 ? 2.982 -6.395 -19.75 1 89.75 95 ASN A CA 1
ATOM 757 C C . ASN A 1 95 ? 3.385 -5.664 -21.016 1 89.75 95 ASN A C 1
ATOM 759 O O . ASN A 1 95 ? 4.031 -6.242 -21.891 1 89.75 95 ASN A O 1
ATOM 763 N N . ALA A 1 96 ? 3.031 -4.445 -21.062 1 82.5 96 ALA A N 1
ATOM 764 C CA . ALA A 1 96 ? 3.229 -3.682 -22.297 1 82.5 96 ALA A CA 1
ATOM 765 C C . ALA A 1 96 ? 4.695 -3.309 -22.484 1 82.5 96 ALA A C 1
ATOM 767 O O . ALA A 1 96 ? 5.16 -3.141 -23.609 1 82.5 96 ALA A O 1
ATOM 768 N N . ILE A 1 97 ? 5.387 -3.188 -21.453 1 84.38 97 ILE A N 1
ATOM 769 C CA . ILE A 1 97 ? 6.754 -2.676 -21.5 1 84.38 97 ILE A CA 1
ATOM 770 C C . ILE A 1 97 ? 7.742 -3.838 -21.5 1 84.38 97 ILE A C 1
ATOM 772 O O . ILE A 1 97 ? 8.664 -3.885 -22.312 1 84.38 97 ILE A O 1
ATOM 776 N N . ASN A 1 98 ? 7.527 -4.723 -20.594 1 84.75 98 ASN A N 1
ATOM 777 C CA . ASN A 1 98 ? 8.375 -5.906 -20.469 1 84.75 98 ASN A CA 1
ATOM 778 C C . ASN A 1 98 ? 7.809 -7.086 -21.25 1 84.75 98 ASN A C 1
ATOM 780 O O . ASN A 1 98 ? 6.766 -7.629 -20.891 1 84.75 98 ASN A O 1
ATOM 784 N N . ASN A 1 99 ? 8.516 -7.555 -22.188 1 86.88 99 ASN A N 1
ATOM 785 C CA . ASN A 1 99 ? 8.008 -8.562 -23.125 1 86.88 99 ASN A CA 1
ATOM 786 C C . ASN A 1 99 ? 8.266 -9.977 -22.609 1 86.88 99 ASN A C 1
ATOM 788 O O . ASN A 1 99 ? 7.938 -10.953 -23.281 1 86.88 99 ASN A O 1
ATOM 792 N N . GLU A 1 100 ? 8.828 -10.086 -21.484 1 92.56 100 GLU A N 1
ATOM 793 C CA . GLU A 1 100 ? 8.977 -11.43 -20.922 1 92.56 100 GLU A CA 1
ATOM 794 C C . GLU A 1 100 ? 7.621 -12.086 -20.688 1 92.56 100 GLU A C 1
ATOM 796 O O . GLU A 1 100 ? 6.746 -11.492 -20.047 1 92.56 100 GLU A O 1
ATOM 801 N N . PRO A 1 101 ? 7.484 -13.352 -21.125 1 94.31 101 PRO A N 1
ATOM 802 C CA . PRO A 1 101 ? 6.168 -13.992 -21.062 1 94.31 101 PRO A CA 1
ATOM 803 C C . PRO A 1 101 ? 5.648 -14.125 -19.625 1 94.31 101 PRO A C 1
ATOM 805 O O . PRO A 1 101 ? 4.434 -14.133 -19.406 1 94.31 101 PRO A O 1
ATOM 808 N N . ALA A 1 102 ? 6.523 -14.234 -18.688 1 97.25 102 ALA A N 1
ATOM 809 C CA . ALA A 1 102 ? 6.125 -14.438 -17.297 1 97.25 102 ALA A CA 1
ATOM 810 C C . ALA A 1 102 ? 5.863 -13.102 -16.594 1 97.25 102 ALA A C 1
ATOM 812 O O . ALA A 1 102 ? 5.512 -13.07 -15.422 1 97.25 102 ALA A O 1
ATOM 813 N N . CYS A 1 103 ? 6.117 -12 -17.312 1 97.25 103 CYS A N 1
ATOM 814 C CA . CYS A 1 103 ? 5.777 -10.672 -16.828 1 97.25 103 CYS A CA 1
ATOM 815 C C . CYS A 1 103 ? 4.367 -10.281 -17.25 1 97.25 103 CYS A C 1
ATOM 817 O O . CYS A 1 103 ? 4.18 -9.68 -18.312 1 97.25 103 CYS A O 1
ATOM 819 N N . LEU A 1 104 ? 3.471 -10.594 -16.422 1 97.38 104 LEU A N 1
ATOM 820 C CA . LEU A 1 104 ? 2.07 -10.281 -16.688 1 97.38 104 LEU A CA 1
ATOM 821 C C . LEU A 1 104 ? 1.592 -9.125 -15.812 1 97.38 104 LEU A C 1
ATOM 823 O O . LEU A 1 104 ? 2.312 -8.68 -14.914 1 97.38 104 LEU A O 1
ATOM 827 N N . GLU A 1 105 ? 0.424 -8.602 -16.125 1 96.69 105 GLU A N 1
ATOM 828 C CA . GLU A 1 105 ? -0.308 -7.645 -15.305 1 96.69 105 GLU A CA 1
ATOM 829 C C . GLU A 1 105 ? -1.763 -8.07 -15.125 1 96.69 105 GLU A C 1
ATOM 831 O O . GLU A 1 105 ? -2.326 -8.75 -15.984 1 96.69 105 GLU A O 1
ATOM 836 N N . VAL A 1 106 ? -2.295 -7.629 -14 1 95.25 106 VAL A N 1
ATOM 837 C CA . VAL A 1 106 ? -3.658 -8.031 -13.68 1 95.25 106 VAL A CA 1
ATOM 838 C C . VAL A 1 106 ? -4.473 -6.816 -13.242 1 95.25 106 VAL A C 1
ATOM 840 O O . VAL A 1 106 ? -3.922 -5.863 -12.688 1 95.25 106 VAL A O 1
ATOM 843 N N . ARG A 1 107 ? -5.695 -6.84 -13.586 1 92.31 107 ARG A N 1
ATOM 844 C CA . ARG A 1 107 ? -6.648 -5.852 -13.094 1 92.31 107 ARG A CA 1
ATOM 845 C C . ARG A 1 107 ? -7.98 -6.504 -12.734 1 92.31 107 ARG A C 1
ATOM 847 O O . ARG A 1 107 ? -8.383 -7.488 -13.359 1 92.31 107 ARG A O 1
ATOM 854 N N . PHE A 1 108 ? -8.609 -5.938 -11.797 1 89.69 108 PHE A N 1
ATOM 855 C CA . PHE A 1 108 ? -9.859 -6.52 -11.32 1 89.69 108 PHE A CA 1
ATOM 856 C C . PHE A 1 108 ? -11.039 -5.598 -11.625 1 89.69 108 PHE A C 1
ATOM 858 O O . PHE A 1 108 ? -12.195 -6 -11.508 1 89.69 108 PHE A O 1
ATOM 865 N N . SER A 1 109 ? -10.703 -4.359 -11.984 1 84.5 109 SER A N 1
ATOM 866 C CA . SER A 1 109 ? -11.703 -3.393 -12.445 1 84.5 109 SER A CA 1
ATOM 867 C C . SER A 1 109 ? -11.109 -2.443 -13.477 1 84.5 109 SER A C 1
ATOM 869 O O . SER A 1 109 ? -9.898 -2.221 -13.508 1 84.5 109 SER A O 1
ATOM 871 N N . GLU A 1 110 ? -12 -1.874 -14.258 1 83.19 110 GLU A N 1
ATOM 872 C CA . GLU A 1 110 ? -11.547 -0.971 -15.312 1 83.19 110 GLU A CA 1
ATOM 873 C C . GLU A 1 110 ? -11.008 0.333 -14.727 1 83.19 110 GLU A C 1
ATOM 875 O O . GLU A 1 110 ? -10.219 1.026 -15.367 1 83.19 110 GLU A O 1
ATOM 880 N N . TRP A 1 111 ? -11.438 0.665 -13.594 1 80.25 111 TRP A N 1
ATOM 881 C CA . TRP A 1 111 ? -11.062 1.954 -13.023 1 80.25 111 TRP A CA 1
ATOM 882 C C . TRP A 1 111 ? -9.805 1.827 -12.172 1 80.25 111 TRP A C 1
ATOM 884 O O . TRP A 1 111 ? -9.25 2.832 -11.719 1 80.25 111 TRP A O 1
ATOM 894 N N . GLN A 1 112 ? -9.297 0.609 -11.969 1 85.06 112 GLN A N 1
ATOM 895 C CA . GLN A 1 112 ? -8.078 0.392 -11.203 1 85.06 112 GLN A CA 1
ATOM 896 C C . GLN A 1 112 ? -6.867 0.247 -12.117 1 85.06 112 GLN A C 1
ATOM 898 O O . GLN A 1 112 ? -6.988 -0.251 -13.242 1 85.06 112 GLN A O 1
ATOM 903 N N . PRO A 1 113 ? -5.777 0.805 -11.57 1 89.38 113 PRO A N 1
ATOM 904 C CA . PRO A 1 113 ? -4.57 0.506 -12.344 1 89.38 113 PRO A CA 1
ATOM 905 C C . PRO A 1 113 ? -4.254 -0.987 -12.391 1 89.38 113 PRO A C 1
ATOM 907 O O . PRO A 1 113 ? -4.805 -1.764 -11.602 1 89.38 113 PRO A O 1
ATOM 910 N N . ARG A 1 114 ? -3.492 -1.309 -13.336 1 92.94 114 ARG A N 1
ATOM 911 C CA . ARG A 1 114 ? -3.016 -2.688 -13.375 1 92.94 114 ARG A CA 1
ATOM 912 C C . ARG A 1 114 ? -1.876 -2.906 -12.391 1 92.94 114 ARG A C 1
ATOM 914 O O . ARG A 1 114 ? -1.118 -1.979 -12.094 1 92.94 114 ARG A O 1
ATOM 921 N N . GLY A 1 115 ? -1.825 -4.102 -11.859 1 93.94 115 GLY A N 1
ATOM 922 C CA . GLY A 1 115 ? -0.712 -4.516 -11.023 1 93.94 115 GLY A CA 1
ATOM 923 C C . GLY A 1 115 ? 0.128 -5.613 -11.648 1 93.94 115 GLY A C 1
ATOM 924 O O . GLY A 1 115 ? -0.371 -6.402 -12.453 1 93.94 115 GLY A O 1
ATOM 925 N N . TYR A 1 116 ? 1.331 -5.641 -11.227 1 95.06 116 TYR A N 1
ATOM 926 C CA . TYR A 1 116 ? 2.219 -6.68 -11.742 1 95.06 116 TYR A CA 1
ATOM 927 C C . TYR A 1 116 ? 1.785 -8.055 -11.258 1 95.06 116 TYR A C 1
ATOM 929 O O . TYR A 1 116 ? 1.38 -8.219 -10.109 1 95.06 116 TYR A O 1
ATOM 937 N N . TYR A 1 117 ? 1.831 -8.961 -12.148 1 96.94 117 TYR A N 1
ATOM 938 C CA . TYR A 1 117 ? 1.683 -10.383 -11.891 1 96.94 117 TYR A CA 1
ATOM 939 C C . TYR A 1 117 ? 2.883 -11.164 -12.422 1 96.94 117 TYR A C 1
ATOM 941 O O . TYR A 1 117 ? 2.859 -11.664 -13.547 1 96.94 117 TYR A O 1
ATOM 949 N N . LEU A 1 118 ? 3.84 -11.297 -11.562 1 98.31 118 LEU A N 1
ATOM 950 C CA . LEU A 1 118 ? 5.109 -11.891 -11.961 1 98.31 118 LEU A CA 1
ATOM 951 C C . LEU A 1 118 ? 5.16 -13.367 -11.578 1 98.31 118 LEU A C 1
ATOM 953 O O . LEU A 1 118 ? 5.102 -13.711 -10.391 1 98.31 118 LEU A O 1
ATOM 957 N N . VAL A 1 119 ? 5.207 -14.188 -12.555 1 98.75 119 VAL A N 1
ATOM 958 C CA . VAL A 1 119 ? 5.434 -15.602 -12.258 1 98.75 119 VAL A CA 1
ATOM 959 C C . VAL A 1 119 ? 6.93 -15.859 -12.094 1 98.75 119 VAL A C 1
ATOM 961 O O . VAL A 1 119 ? 7.676 -15.852 -13.078 1 98.75 119 VAL A O 1
ATOM 964 N N . LEU A 1 120 ? 7.309 -16.125 -10.875 1 98.75 120 LEU A N 1
ATOM 965 C CA . LEU A 1 120 ? 8.727 -16.266 -10.578 1 98.75 120 LEU A CA 1
ATOM 966 C C . LEU A 1 120 ? 9.219 -17.672 -10.914 1 98.75 120 LEU A C 1
ATOM 968 O O . LEU A 1 120 ? 10.352 -17.844 -11.367 1 98.75 120 LEU A O 1
ATOM 972 N N . ASP A 1 121 ? 8.398 -18.641 -10.602 1 98.75 121 ASP A N 1
ATOM 973 C CA . ASP A 1 121 ? 8.734 -20.047 -10.844 1 98.75 121 ASP A CA 1
ATOM 974 C C . ASP A 1 121 ? 7.477 -20.922 -10.844 1 98.75 121 ASP A C 1
ATOM 976 O O . ASP A 1 121 ? 6.504 -20.609 -10.156 1 98.75 121 ASP A O 1
ATOM 980 N N . THR A 1 122 ? 7.523 -21.953 -11.664 1 98.81 122 THR A N 1
ATOM 981 C CA . THR A 1 122 ? 6.465 -22.953 -11.719 1 98.81 122 THR A CA 1
ATOM 982 C C . THR A 1 122 ? 6.934 -24.203 -12.469 1 98.81 122 THR A C 1
ATOM 984 O O . THR A 1 122 ? 7.707 -24.094 -13.43 1 98.81 122 THR A O 1
ATOM 987 N N . ASP A 1 123 ? 6.461 -25.328 -12.039 1 98.44 123 ASP A N 1
ATOM 988 C CA . ASP A 1 123 ? 6.613 -26.531 -12.852 1 98.44 123 ASP A CA 1
ATOM 989 C C . ASP A 1 123 ? 5.293 -26.906 -13.523 1 98.44 123 ASP A C 1
ATOM 991 O O . ASP A 1 123 ? 5.176 -28 -14.094 1 98.44 123 ASP A O 1
ATOM 995 N N . TYR A 1 124 ? 4.242 -26.047 -13.383 1 98.62 124 TYR A N 1
ATOM 996 C CA . TYR A 1 124 ? 2.92 -26.125 -14 1 98.62 124 TYR A CA 1
ATOM 997 C C . TYR A 1 124 ? 2.096 -27.25 -13.383 1 98.62 124 TYR A C 1
ATOM 999 O O . TYR A 1 124 ? 0.867 -27.25 -13.492 1 98.62 124 TYR A O 1
ATOM 1007 N N . VAL A 1 125 ? 2.729 -28.172 -12.672 1 98.31 125 VAL A N 1
ATOM 1008 C CA . VAL A 1 125 ? 2.047 -29.391 -12.227 1 98.31 125 VAL A CA 1
ATOM 1009 C C . VAL A 1 125 ? 1.872 -29.359 -10.711 1 98.31 125 VAL A C 1
ATOM 1011 O O . VAL A 1 125 ? 0.831 -29.766 -10.195 1 98.31 125 VAL A O 1
ATOM 1014 N N . ASN A 1 126 ? 2.887 -28.828 -10.102 1 98.06 126 ASN A N 1
ATOM 1015 C CA . ASN A 1 126 ? 2.84 -28.906 -8.648 1 98.06 126 ASN A CA 1
ATOM 1016 C C . ASN A 1 126 ? 2.654 -27.531 -8.023 1 98.06 126 ASN A C 1
ATOM 1018 O O . ASN A 1 126 ? 1.84 -27.359 -7.113 1 98.06 126 ASN A O 1
ATOM 1022 N N . TYR A 1 127 ? 3.438 -26.562 -8.5 1 98.5 127 TYR A N 1
ATOM 1023 C CA . TYR A 1 127 ? 3.424 -25.297 -7.781 1 98.5 127 TYR A CA 1
ATOM 1024 C C . TYR A 1 127 ? 3.598 -24.125 -8.742 1 98.5 127 TYR A C 1
ATOM 1026 O O . TYR A 1 127 ? 4.004 -24.312 -9.891 1 98.5 127 TYR A O 1
ATOM 1034 N N . SER A 1 128 ? 3.264 -22.984 -8.305 1 98.81 128 SER A N 1
ATOM 1035 C CA . SER A 1 128 ? 3.58 -21.703 -8.922 1 98.81 128 SER A CA 1
ATOM 1036 C C . SER A 1 128 ? 3.871 -20.641 -7.863 1 98.81 128 SER A C 1
ATOM 1038 O O . SER A 1 128 ? 3.236 -20.609 -6.809 1 98.81 128 SER A O 1
ATOM 1040 N N . VAL A 1 129 ? 4.809 -19.797 -8.125 1 98.88 129 VAL A N 1
ATOM 1041 C CA . VAL A 1 129 ? 5.16 -18.672 -7.258 1 98.88 129 VAL A CA 1
ATOM 1042 C C . VAL A 1 129 ? 4.875 -17.359 -7.977 1 98.88 129 VAL A C 1
ATOM 1044 O O . VAL A 1 129 ? 5.492 -17.062 -9 1 98.88 129 VAL A O 1
ATOM 1047 N N . VAL A 1 130 ? 3.947 -16.609 -7.379 1 98.69 130 VAL A N 1
ATOM 1048 C CA . VAL A 1 130 ? 3.531 -15.344 -7.977 1 98.69 130 VAL A CA 1
ATOM 1049 C C . VAL A 1 130 ? 3.93 -14.188 -7.066 1 98.69 130 VAL A C 1
ATOM 1051 O O . VAL A 1 130 ? 3.729 -14.25 -5.848 1 98.69 130 VAL A O 1
ATOM 1054 N N . TYR A 1 131 ? 4.457 -13.164 -7.676 1 98.38 131 TYR A N 1
ATOM 1055 C CA . TYR A 1 131 ? 4.91 -11.992 -6.941 1 98.38 131 TYR A CA 1
ATOM 1056 C C . TYR A 1 131 ? 4.434 -10.711 -7.617 1 98.38 131 TYR A C 1
ATOM 1058 O O . TYR A 1 131 ? 4.391 -10.625 -8.844 1 98.38 131 TYR A O 1
ATOM 1066 N N . SER A 1 132 ? 3.99 -9.781 -6.844 1 96.56 132 SER A N 1
ATOM 1067 C CA . SER A 1 132 ? 3.639 -8.43 -7.254 1 96.56 132 SER A CA 1
ATOM 1068 C C . SER A 1 132 ? 4.309 -7.391 -6.359 1 96.56 132 SER A C 1
ATOM 1070 O O . SER A 1 132 ? 4.273 -7.504 -5.133 1 96.56 132 SER A O 1
ATOM 1072 N N . CYS A 1 133 ? 4.926 -6.371 -7.035 1 94.44 133 CYS A N 1
ATOM 1073 C CA . CYS A 1 133 ? 5.562 -5.309 -6.266 1 94.44 133 CYS A CA 1
ATOM 1074 C C . CYS A 1 133 ? 5.398 -3.961 -6.961 1 94.44 133 CYS A C 1
ATOM 1076 O O . CYS A 1 133 ? 5.645 -3.844 -8.164 1 94.44 133 CYS A O 1
ATOM 1078 N N . THR A 1 134 ? 4.957 -2.998 -6.27 1 91.19 134 THR A N 1
ATOM 1079 C CA . THR A 1 134 ? 4.82 -1.621 -6.734 1 91.19 134 THR A CA 1
ATOM 1080 C C . THR A 1 134 ? 5.539 -0.658 -5.797 1 91.19 134 THR A C 1
ATOM 1082 O O . THR A 1 134 ? 5.289 -0.653 -4.59 1 91.19 134 THR A O 1
ATOM 1085 N N . ASN A 1 135 ? 6.41 0.131 -6.363 1 90.06 135 ASN A N 1
ATOM 1086 C CA . ASN A 1 135 ? 7.059 1.161 -5.555 1 90.06 135 ASN A CA 1
ATOM 1087 C C . ASN A 1 135 ? 6.094 2.291 -5.215 1 90.06 135 ASN A C 1
ATOM 1089 O O . ASN A 1 135 ? 5.367 2.779 -6.082 1 90.06 135 ASN A O 1
ATOM 1093 N N . LEU A 1 136 ? 6.09 2.67 -3.979 1 90.19 136 LEU A N 1
ATOM 1094 C CA . LEU A 1 136 ? 5.355 3.832 -3.488 1 90.19 136 LEU A CA 1
ATOM 1095 C C . LEU A 1 136 ? 6.316 4.906 -2.982 1 90.19 136 LEU A C 1
ATOM 1097 O O . LEU A 1 136 ? 7.52 4.66 -2.865 1 90.19 136 LEU A O 1
ATOM 1101 N N . TYR A 1 137 ? 5.801 6.051 -2.691 1 87.31 137 TYR A N 1
ATOM 1102 C CA . TYR A 1 137 ? 6.637 7.164 -2.256 1 87.31 137 TYR A CA 1
ATOM 1103 C C . TYR A 1 137 ? 7.199 6.91 -0.862 1 87.31 137 TYR A C 1
ATOM 1105 O O . TYR A 1 137 ? 8.188 7.527 -0.461 1 87.31 137 TYR A O 1
ATOM 1113 N N . VAL A 1 138 ? 6.57 5.98 -0.094 1 85.5 138 VAL A N 1
ATOM 1114 C CA . VAL A 1 138 ? 7.035 5.699 1.261 1 85.5 138 VAL A CA 1
ATOM 1115 C C . VAL A 1 138 ? 7.469 4.238 1.367 1 85.5 138 VAL A C 1
ATOM 1117 O O . VAL A 1 138 ? 7.438 3.654 2.453 1 85.5 138 VAL A O 1
ATOM 1120 N N . GLY A 1 139 ? 7.742 3.66 0.23 1 86.06 139 GLY A N 1
ATOM 1121 C CA . GLY A 1 139 ? 8.148 2.262 0.215 1 86.06 139 GLY A CA 1
ATOM 1122 C C . GLY A 1 139 ? 7.547 1.48 -0.939 1 86.06 139 GLY A C 1
ATOM 1123 O O . GLY A 1 139 ? 7.465 1.985 -2.061 1 86.06 139 GLY A O 1
ATOM 1124 N N . LYS A 1 140 ? 7.277 0.242 -0.606 1 88.69 140 LYS A N 1
ATOM 1125 C CA . LYS A 1 140 ? 6.742 -0.619 -1.657 1 88.69 140 LYS A CA 1
ATOM 1126 C C . LYS A 1 140 ? 5.523 -1.392 -1.166 1 88.69 140 LYS A C 1
ATOM 1128 O O . LYS A 1 140 ? 5.352 -1.596 0.038 1 88.69 140 LYS A O 1
ATOM 1133 N N . PHE A 1 141 ? 4.676 -1.699 -2.066 1 89.56 141 PHE A N 1
ATOM 1134 C CA . PHE A 1 141 ? 3.537 -2.584 -1.85 1 89.56 141 PHE A CA 1
ATOM 1135 C C . PHE A 1 141 ? 3.76 -3.93 -2.529 1 89.56 141 PHE A C 1
ATOM 1137 O O . PHE A 1 141 ? 3.928 -3.996 -3.748 1 89.56 141 PHE A O 1
ATOM 1144 N N . GLU A 1 142 ? 3.742 -4.984 -1.699 1 93.94 142 GLU A N 1
ATOM 1145 C CA . GLU A 1 142 ? 4.062 -6.312 -2.209 1 93.94 142 GLU A CA 1
ATOM 1146 C C . GLU A 1 142 ? 2.924 -7.293 -1.946 1 93.94 142 GLU A C 1
ATOM 1148 O O . GLU A 1 142 ? 2.285 -7.246 -0.892 1 93.94 142 GLU A O 1
ATOM 1153 N N . LEU A 1 143 ? 2.707 -8.172 -2.885 1 95.81 143 LEU A N 1
ATOM 1154 C CA . LEU A 1 143 ? 1.923 -9.391 -2.709 1 95.81 143 LEU A CA 1
ATOM 1155 C C . LEU A 1 143 ? 2.703 -10.609 -3.182 1 95.81 143 LEU A C 1
ATOM 1157 O O . LEU A 1 143 ? 3.623 -10.492 -3.992 1 95.81 143 LEU A O 1
ATOM 1161 N N . LEU A 1 144 ? 2.32 -11.68 -2.627 1 97.94 144 LEU A N 1
ATOM 1162 C CA . LEU A 1 144 ? 2.982 -12.945 -2.91 1 97.94 144 LEU A CA 1
ATOM 1163 C C . LEU A 1 144 ? 2.029 -14.117 -2.695 1 97.94 144 LEU A C 1
ATOM 1165 O O . LEU A 1 144 ? 1.292 -14.148 -1.707 1 97.94 144 LEU A O 1
ATOM 1169 N N . TRP A 1 145 ? 2.088 -15 -3.648 1 98.06 145 TRP A N 1
ATOM 1170 C CA . TRP A 1 145 ? 1.327 -16.234 -3.498 1 98.06 145 TRP A CA 1
ATOM 1171 C C . TRP A 1 145 ? 2.17 -17.438 -3.887 1 98.06 145 TRP A C 1
ATOM 1173 O O . TRP A 1 145 ? 2.811 -17.453 -4.941 1 98.06 145 TRP A O 1
ATOM 1183 N N . ILE A 1 146 ? 2.148 -18.375 -3.064 1 98.56 146 ILE A N 1
ATOM 1184 C CA . ILE A 1 146 ? 2.6 -19.734 -3.391 1 98.56 146 ILE A CA 1
ATOM 1185 C C . ILE A 1 146 ? 1.391 -20.641 -3.617 1 98.56 146 ILE A C 1
ATOM 1187 O O . ILE A 1 146 ? 0.612 -20.875 -2.693 1 98.56 146 ILE A O 1
ATOM 1191 N N . LEU A 1 147 ? 1.316 -21.125 -4.809 1 98.31 147 LEU A N 1
ATOM 1192 C CA . LEU A 1 147 ? 0.127 -21.844 -5.246 1 98.31 147 LEU A CA 1
ATOM 1193 C C . LEU A 1 147 ? 0.456 -23.297 -5.551 1 98.31 147 LEU A C 1
ATOM 1195 O O . LEU A 1 147 ? 1.597 -23.625 -5.891 1 98.31 147 LEU A O 1
ATOM 1199 N N . SER A 1 148 ? -0.571 -24.109 -5.449 1 97.94 148 SER A N 1
ATOM 1200 C CA . SER A 1 148 ? -0.453 -25.531 -5.758 1 97.94 148 SER A CA 1
ATOM 1201 C C . SER A 1 148 ? -1.657 -26.031 -6.551 1 97.94 148 SER A C 1
ATOM 1203 O O . SER A 1 148 ? -2.758 -25.484 -6.418 1 97.94 148 SER A O 1
ATOM 1205 N N . ARG A 1 149 ? -1.454 -27.031 -7.383 1 97.5 149 ARG A N 1
ATOM 1206 C CA . ARG A 1 149 ? -2.561 -27.672 -8.094 1 97.5 149 ARG A CA 1
ATOM 1207 C C . ARG A 1 149 ? -3.434 -28.484 -7.141 1 97.5 149 ARG A C 1
ATOM 1209 O O . ARG A 1 149 ? -4.582 -28.797 -7.461 1 97.5 149 ARG A O 1
ATOM 1216 N N . ARG A 1 150 ? -2.875 -28.781 -6.02 1 94.06 150 ARG A N 1
ATOM 1217 C CA . ARG A 1 150 ? -3.58 -29.5 -4.965 1 94.06 150 ARG A CA 1
ATOM 1218 C C . ARG A 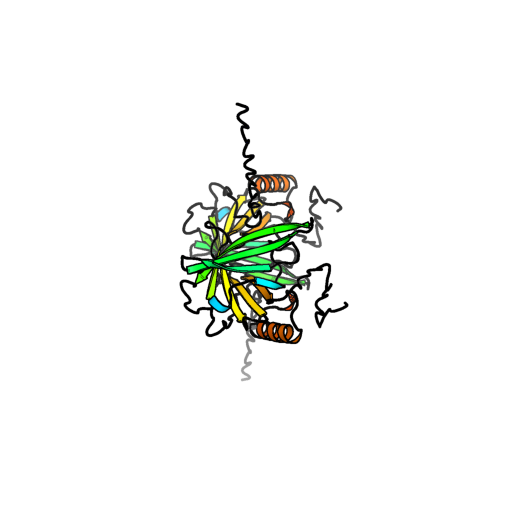1 150 ? -3.617 -28.688 -3.674 1 94.06 150 ARG A C 1
ATOM 1220 O O . ARG A 1 150 ? -2.863 -27.734 -3.52 1 94.06 150 ARG A O 1
ATOM 1227 N N . ARG A 1 151 ? -4.406 -29.062 -2.75 1 91.94 151 ARG A N 1
ATOM 1228 C CA . ARG A 1 151 ? -4.527 -28.344 -1.493 1 91.94 151 ARG A CA 1
ATOM 1229 C C . ARG A 1 151 ? -3.41 -28.719 -0.528 1 91.94 151 ARG A C 1
ATOM 1231 O O . ARG A 1 151 ? -3.535 -28.531 0.683 1 91.94 151 ARG A O 1
ATOM 1238 N N . THR A 1 152 ? -2.451 -29.391 -1.101 1 90.5 152 THR A N 1
ATOM 1239 C CA . THR A 1 152 ? -1.217 -29.688 -0.388 1 90.5 152 THR A CA 1
ATOM 1240 C C . THR A 1 152 ? -0.003 -29.453 -1.279 1 90.5 152 THR A C 1
ATOM 1242 O O . THR A 1 152 ? -0.118 -29.453 -2.506 1 90.5 152 THR A O 1
ATOM 1245 N N . LEU A 1 153 ? 1.091 -29.203 -0.617 1 93.5 153 LEU A N 1
ATOM 1246 C CA . LEU A 1 153 ? 2.371 -29.062 -1.305 1 93.5 153 LEU A CA 1
ATOM 1247 C C . LEU A 1 153 ? 3.5 -29.672 -0.481 1 93.5 153 LEU A C 1
ATOM 1249 O O . LEU A 1 153 ? 3.633 -29.391 0.709 1 93.5 153 LEU A O 1
ATOM 1253 N N . ALA A 1 154 ? 4.246 -30.516 -1.128 1 93.44 154 ALA A N 1
ATOM 1254 C CA . ALA A 1 154 ? 5.332 -31.203 -0.421 1 93.44 154 ALA A CA 1
ATOM 1255 C C . ALA A 1 154 ? 6.32 -30.188 0.156 1 93.44 154 ALA A C 1
ATOM 1257 O O . ALA A 1 154 ? 6.617 -29.172 -0.474 1 93.44 154 ALA A O 1
ATOM 1258 N N . VAL A 1 155 ? 6.902 -30.531 1.269 1 93.44 155 VAL A N 1
ATOM 1259 C CA . VAL A 1 155 ? 7.801 -29.656 2.016 1 93.44 155 VAL A CA 1
ATOM 1260 C C . VAL A 1 155 ? 9.008 -29.297 1.152 1 93.44 155 VAL A C 1
ATOM 1262 O O . VAL A 1 155 ? 9.523 -28.172 1.225 1 93.44 155 VAL A O 1
ATOM 1265 N N . GLY A 1 156 ? 9.414 -30.234 0.367 1 95.56 156 GLY A N 1
ATOM 1266 C CA . GLY A 1 156 ? 10.555 -29.969 -0.5 1 95.56 156 GLY A CA 1
ATOM 1267 C C . GLY A 1 156 ? 10.328 -28.797 -1.44 1 95.56 156 GLY A C 1
ATOM 1268 O O . GLY A 1 156 ? 11.242 -28.016 -1.688 1 95.56 156 GLY A O 1
ATOM 1269 N N . TYR A 1 157 ? 9.141 -28.719 -2.002 1 96.31 157 TYR A N 1
ATOM 1270 C CA . TYR A 1 157 ? 8.805 -27.594 -2.861 1 96.31 157 TYR A CA 1
ATOM 1271 C C . TYR A 1 157 ? 8.797 -26.281 -2.07 1 96.31 157 TYR A C 1
ATOM 1273 O O . TYR A 1 157 ? 9.297 -25.266 -2.539 1 96.31 157 TYR A O 1
ATOM 1281 N N . LEU A 1 158 ? 8.227 -26.328 -0.886 1 96.19 158 LEU A N 1
ATOM 1282 C CA . LEU A 1 158 ? 8.133 -25.125 -0.058 1 96.19 158 LEU A CA 1
ATOM 1283 C C . LEU A 1 158 ? 9.516 -24.609 0.312 1 96.19 158 LEU A C 1
ATOM 1285 O O . LEU A 1 158 ? 9.773 -23.406 0.259 1 96.19 158 LEU A O 1
ATOM 1289 N N . GLU A 1 159 ? 10.375 -25.5 0.655 1 96.12 159 GLU A N 1
ATOM 1290 C CA . GLU A 1 159 ? 11.742 -25.125 0.996 1 96.12 159 GLU A CA 1
ATOM 1291 C C . GLU A 1 159 ? 12.445 -24.469 -0.194 1 96.12 159 GLU A C 1
ATOM 1293 O O . GLU A 1 159 ? 13.086 -23.438 -0.053 1 96.12 159 GLU A O 1
ATOM 1298 N N . HIS A 1 160 ? 12.328 -25.125 -1.278 1 97.56 160 HIS A N 1
ATOM 1299 C CA . HIS A 1 160 ? 12.914 -24.594 -2.502 1 97.56 160 HIS A CA 1
ATOM 1300 C C . HIS A 1 160 ? 12.398 -23.188 -2.785 1 97.56 160 HIS A C 1
ATOM 1302 O O . HIS A 1 160 ? 13.18 -22.281 -3.082 1 97.56 160 HIS A O 1
ATOM 1308 N N . ILE A 1 161 ? 11.125 -23.016 -2.662 1 98.44 161 ILE A N 1
ATOM 1309 C CA . ILE A 1 161 ? 10.477 -21.734 -2.969 1 98.44 161 ILE A CA 1
ATOM 1310 C C . ILE A 1 161 ? 10.938 -20.672 -1.978 1 98.44 161 ILE A C 1
ATOM 1312 O O . ILE A 1 161 ? 11.273 -19.547 -2.371 1 98.44 161 ILE A O 1
ATOM 1316 N N . HIS A 1 162 ? 10.961 -21 -0.689 1 98.12 162 HIS A N 1
ATOM 1317 C CA . HIS A 1 162 ? 11.414 -20.047 0.317 1 98.12 162 HIS A CA 1
ATOM 1318 C C . HIS A 1 162 ? 12.859 -19.625 0.072 1 98.12 162 HIS A C 1
ATOM 1320 O O . HIS A 1 162 ? 13.195 -18.453 0.202 1 98.12 162 HIS A O 1
ATOM 1326 N N . ASP A 1 163 ? 13.672 -20.609 -0.313 1 98.31 163 ASP A N 1
ATOM 1327 C CA . ASP A 1 163 ? 15.055 -20.297 -0.643 1 98.31 163 ASP A CA 1
ATOM 1328 C C . ASP A 1 163 ? 15.141 -19.344 -1.829 1 98.31 163 ASP A C 1
ATOM 1330 O O . ASP A 1 163 ? 15.938 -18.406 -1.821 1 98.31 163 ASP A O 1
ATOM 1334 N N . LEU A 1 164 ? 14.391 -19.625 -2.818 1 98.56 164 LEU A N 1
ATOM 1335 C CA . LEU A 1 164 ? 14.344 -18.766 -3.996 1 98.56 164 LEU A CA 1
ATOM 1336 C C . LEU A 1 164 ? 13.953 -17.328 -3.611 1 98.56 164 LEU A C 1
ATOM 1338 O O . LEU A 1 164 ? 14.617 -16.375 -4.02 1 98.56 164 LEU A O 1
ATOM 1342 N N . LEU A 1 165 ? 12.914 -17.156 -2.814 1 98.5 165 LEU A N 1
ATOM 1343 C CA . LEU A 1 165 ? 12.43 -15.844 -2.389 1 98.5 165 LEU A CA 1
ATOM 1344 C C . LEU A 1 165 ? 13.477 -15.125 -1.555 1 98.5 165 LEU A C 1
ATOM 1346 O O . LEU A 1 165 ? 13.719 -13.93 -1.752 1 98.5 165 LEU A O 1
ATOM 1350 N N . ASP A 1 166 ? 14.102 -15.859 -0.652 1 97.69 166 ASP A N 1
ATOM 1351 C CA . ASP A 1 166 ? 15.164 -15.281 0.165 1 97.69 166 ASP A CA 1
ATOM 1352 C C . ASP A 1 166 ? 16.312 -14.781 -0.704 1 97.69 166 ASP A C 1
ATOM 1354 O O . ASP A 1 166 ? 16.891 -13.734 -0.423 1 97.69 166 ASP A O 1
ATOM 1358 N N . SER A 1 167 ? 16.609 -15.539 -1.707 1 98.19 167 SER A N 1
ATOM 1359 C CA . SER A 1 167 ? 17.703 -15.156 -2.588 1 98.19 167 SER A CA 1
ATOM 1360 C C . SER A 1 167 ? 17.406 -13.844 -3.305 1 98.19 167 SER A C 1
ATOM 1362 O O . SER A 1 167 ? 18.328 -13.141 -3.738 1 98.19 167 SER A O 1
ATOM 1364 N N . TYR A 1 168 ? 16.141 -13.492 -3.471 1 97.5 168 TYR A N 1
ATOM 1365 C CA . TYR A 1 168 ? 15.742 -12.234 -4.094 1 97.5 168 TYR A CA 1
ATOM 1366 C C . TYR A 1 168 ? 15.672 -11.109 -3.066 1 97.5 168 TYR A C 1
ATOM 1368 O O . TYR A 1 168 ? 15.422 -9.961 -3.416 1 9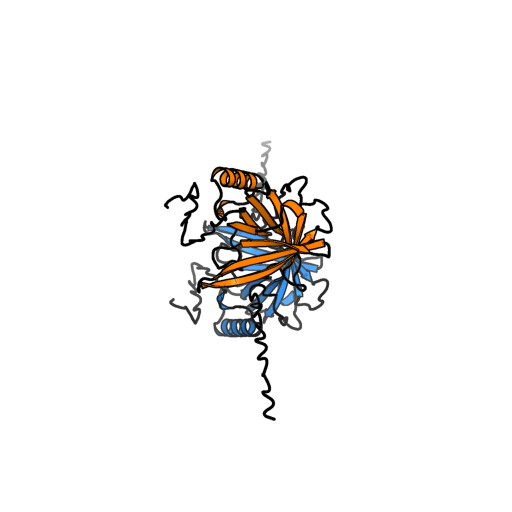7.5 168 TYR A O 1
ATOM 1376 N N . GLY A 1 169 ? 15.828 -11.414 -1.801 1 95.81 169 GLY A N 1
ATOM 1377 C CA . GLY A 1 169 ? 15.688 -10.43 -0.747 1 95.81 169 GLY A CA 1
ATOM 1378 C C . GLY A 1 169 ? 14.242 -10.195 -0.335 1 95.81 169 GLY A C 1
ATOM 1379 O O . GLY A 1 169 ? 13.922 -9.172 0.268 1 95.81 169 GLY A O 1
ATOM 1380 N N . ILE A 1 170 ? 13.367 -11.055 -0.762 1 96.19 170 ILE A N 1
ATOM 1381 C CA . ILE A 1 170 ? 11.977 -11 -0.325 1 96.19 170 ILE A CA 1
ATOM 1382 C C . ILE A 1 170 ? 11.852 -11.578 1.083 1 96.19 170 ILE A C 1
ATOM 1384 O O . ILE A 1 170 ? 12.367 -12.664 1.362 1 96.19 170 ILE A O 1
ATOM 1388 N N . ASP A 1 171 ? 11.203 -10.859 1.952 1 93.69 171 ASP A N 1
ATOM 1389 C CA . ASP A 1 171 ? 11.148 -11.188 3.373 1 93.69 171 ASP A CA 1
ATOM 1390 C C . ASP A 1 171 ? 10.18 -12.336 3.635 1 93.69 171 ASP A C 1
ATOM 1392 O O . ASP A 1 171 ? 9.008 -12.102 3.939 1 93.69 171 ASP A O 1
ATOM 1396 N N . THR A 1 172 ? 10.656 -13.516 3.688 1 96.44 172 THR A N 1
ATOM 1397 C CA . THR A 1 172 ? 9.812 -14.703 3.801 1 96.44 172 THR A CA 1
ATOM 1398 C C . THR A 1 172 ? 9.227 -14.812 5.203 1 96.44 172 THR A C 1
ATOM 1400 O O . THR A 1 172 ? 8.305 -15.594 5.434 1 96.44 172 THR A O 1
ATOM 1403 N N . THR A 1 173 ? 9.664 -14.023 6.18 1 94.25 173 THR A N 1
ATOM 1404 C CA . THR A 1 173 ? 9.102 -14.055 7.527 1 94.25 173 THR A CA 1
ATOM 1405 C C . THR A 1 173 ? 7.695 -13.469 7.547 1 94.25 173 THR A C 1
ATOM 1407 O O . THR A 1 173 ? 6.953 -13.648 8.516 1 94.25 173 THR A O 1
ATOM 1410 N N . ARG A 1 174 ? 7.297 -12.797 6.535 1 93.12 174 ARG A N 1
ATOM 1411 C CA . ARG A 1 174 ? 5.977 -12.18 6.445 1 93.12 174 ARG A CA 1
ATOM 1412 C C . ARG A 1 174 ? 4.945 -13.172 5.914 1 93.12 174 ARG A C 1
ATOM 1414 O O . ARG A 1 174 ? 3.744 -12.898 5.941 1 93.12 174 ARG A O 1
ATOM 1421 N N . ILE A 1 175 ? 5.426 -14.312 5.465 1 95.56 175 ILE A N 1
ATOM 1422 C CA . ILE A 1 175 ? 4.539 -15.258 4.797 1 95.56 175 ILE A CA 1
ATOM 1423 C C . ILE A 1 175 ? 3.586 -15.883 5.812 1 95.56 175 ILE A C 1
ATOM 1425 O O . ILE A 1 175 ? 4.008 -16.281 6.902 1 95.56 175 ILE A O 1
ATOM 1429 N N . GLU A 1 176 ? 2.346 -15.891 5.387 1 94.38 176 GLU A N 1
ATOM 1430 C CA . GLU A 1 176 ? 1.307 -16.594 6.133 1 94.38 176 GLU A CA 1
ATOM 1431 C C . GLU A 1 176 ? 0.916 -17.891 5.449 1 94.38 176 GLU A C 1
ATOM 1433 O O . GLU A 1 176 ? 0.865 -17.969 4.219 1 94.38 176 GLU A O 1
ATOM 1438 N N . VAL A 1 177 ? 0.548 -18.828 6.281 1 92.56 177 VAL A N 1
ATOM 1439 C CA . VAL A 1 177 ? 0.126 -20.125 5.762 1 92.56 177 VAL A CA 1
ATOM 1440 C C . VAL A 1 177 ? -1.391 -20.156 5.59 1 92.56 177 VAL A C 1
ATOM 1442 O O . VAL A 1 177 ? -2.127 -19.688 6.461 1 92.56 177 VAL A O 1
ATOM 1445 N N . GLU A 1 178 ? -1.791 -20.594 4.406 1 90.62 178 GLU A N 1
ATOM 1446 C CA . GLU A 1 178 ? -3.217 -20.75 4.133 1 90.62 178 GLU A CA 1
ATOM 1447 C C . GLU A 1 178 ? -3.764 -22.016 4.785 1 90.62 178 GLU A C 1
ATOM 1449 O O . GLU A 1 178 ? -3.154 -23.078 4.691 1 90.62 178 GLU A O 1
ATOM 1454 N N . TYR A 1 179 ? -4.914 -21.812 5.523 1 81.44 179 TYR A N 1
ATOM 1455 C CA . TYR A 1 179 ? -5.562 -22.969 6.156 1 81.44 179 TYR A CA 1
ATOM 1456 C C . TYR A 1 179 ? -6.883 -23.297 5.473 1 81.44 179 TYR A C 1
ATOM 1458 O O . TYR A 1 179 ? -7.723 -22.406 5.273 1 81.44 179 TYR A O 1
ATOM 1466 N N . CYS A 1 180 ? -6.902 -24.422 4.988 1 82.38 180 CYS A N 1
ATOM 1467 C CA . CYS A 1 180 ? -8.172 -24.859 4.414 1 82.38 180 CYS A CA 1
ATOM 1468 C C . CYS A 1 180 ? -8.539 -26.25 4.926 1 82.38 180 CYS A C 1
ATOM 1470 O O . CYS A 1 180 ? -7.824 -27.219 4.676 1 82.38 180 CYS A O 1
ATOM 1472 N N . ASP A 1 181 ? -9.414 -26.344 6.129 1 64.81 181 ASP A N 1
ATOM 1473 C CA . ASP A 1 181 ? -9.852 -27.609 6.691 1 64.81 181 ASP A CA 1
ATOM 1474 C C . ASP A 1 181 ? -10.758 -28.359 5.715 1 64.81 181 ASP A C 1
ATOM 1476 O O . ASP A 1 181 ? -11.789 -27.844 5.289 1 64.81 181 ASP A O 1
ATOM 1480 N N . SER A 1 182 ? -10.461 -28.688 4.723 1 51.09 182 SER A N 1
ATOM 1481 C CA . SER A 1 182 ? -11.398 -29.578 4.047 1 51.09 182 SER A CA 1
ATOM 1482 C C . SER A 1 182 ? -11.867 -30.703 4.969 1 51.09 182 SER A C 1
ATOM 1484 O O . SER A 1 182 ? -11.102 -31.172 5.812 1 51.09 182 SER A O 1
ATOM 1486 N N . GLY A 1 183 ? -13.086 -30.688 5.762 1 44.88 183 GLY A N 1
ATOM 1487 C CA . GLY A 1 183 ? -13.547 -31.953 6.305 1 44.88 183 GLY A CA 1
ATOM 1488 C C . GLY A 1 183 ? -12.602 -33.094 6.031 1 44.88 183 GLY A C 1
ATOM 1489 O O . GLY A 1 183 ? -12.586 -34.094 6.773 1 44.88 183 GLY A O 1
ATOM 1490 N N . GLU A 1 184 ? -12.25 -33.469 4.848 1 38.22 184 GLU A N 1
ATOM 1491 C CA . GLU 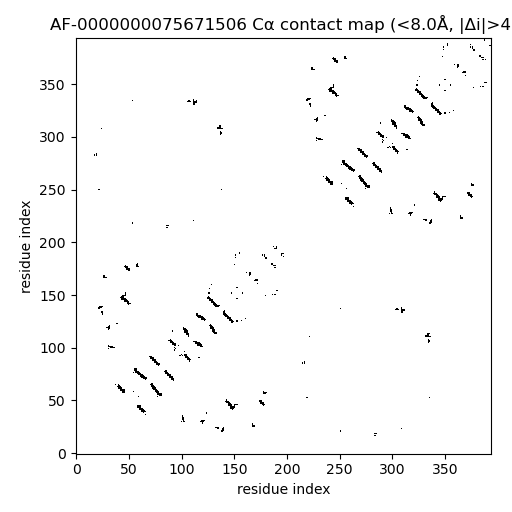A 1 184 ? -11.273 -34.531 4.723 1 38.22 184 GLU A CA 1
ATOM 1492 C C . GLU A 1 184 ? -9.969 -34.156 5.426 1 38.22 184 GLU A C 1
ATOM 1494 O O . GLU A 1 184 ? -9.695 -34.656 6.531 1 38.22 184 GLU A O 1
ATOM 1499 N N . LEU A 1 185 ? -8.648 -34.031 4.734 1 35.22 185 LEU A N 1
ATOM 1500 C CA . LEU A 1 185 ? -7.34 -33.969 5.387 1 35.22 185 LEU A CA 1
ATOM 1501 C C . LEU A 1 185 ? -7.109 -32.594 6.027 1 35.22 185 LEU A C 1
ATOM 1503 O O . LEU A 1 185 ? -7.207 -31.562 5.355 1 35.22 185 LEU A O 1
ATOM 1507 N N . GLY A 1 186 ? -7.535 -32.219 7.25 1 38.41 186 GLY A N 1
ATOM 1508 C CA . GLY A 1 186 ? -6.941 -31.266 8.156 1 38.41 186 GLY A CA 1
ATOM 1509 C C . GLY A 1 186 ? -5.484 -30.969 7.848 1 38.41 186 GLY A C 1
ATOM 1510 O O . GLY A 1 186 ? -4.59 -31.578 8.43 1 38.41 186 GLY A O 1
ATOM 1511 N N . TYR A 1 187 ? -5.047 -30.922 6.676 1 35.53 187 TYR A N 1
ATOM 1512 C CA . TYR A 1 187 ? -3.611 -30.812 6.441 1 35.53 187 TYR A CA 1
ATOM 1513 C C . TYR A 1 187 ? -3.043 -29.562 7.094 1 35.53 187 TYR A C 1
ATOM 1515 O O . TYR A 1 187 ? -3.441 -28.438 6.754 1 35.53 187 TYR A O 1
ATOM 1523 N N . CYS A 1 188 ? -2.934 -29.531 8.438 1 38.81 188 CYS A N 1
ATOM 1524 C CA . CYS A 1 188 ? -1.94 -28.656 9.062 1 38.81 188 CYS A CA 1
ATOM 1525 C C . CYS A 1 188 ? -0.665 -28.594 8.234 1 38.81 188 CYS A C 1
ATOM 1527 O O . CYS A 1 188 ? -0.049 -29.641 7.961 1 38.81 188 CYS A O 1
ATOM 1529 N N . HIS A 1 189 ? -0.613 -27.812 7.324 1 38.16 189 HIS A N 1
ATOM 1530 C CA . HIS A 1 189 ? 0.683 -27.594 6.691 1 38.16 189 HIS A CA 1
ATOM 1531 C C . HIS A 1 189 ? 1.803 -27.562 7.727 1 38.16 189 HIS A C 1
ATOM 1533 O O . HIS A 1 189 ? 1.692 -26.891 8.75 1 38.16 189 HIS A O 1
ATOM 1539 N N . GLN A 1 190 ? 2.492 -28.734 7.945 1 33.94 190 GLN A N 1
ATOM 1540 C CA . GLN A 1 190 ? 3.75 -28.812 8.68 1 33.94 190 GLN A CA 1
ATOM 1541 C C . GLN A 1 190 ? 4.68 -27.672 8.305 1 33.94 190 GLN A C 1
ATOM 1543 O O . GLN A 1 190 ? 5.188 -27.609 7.18 1 33.94 190 GLN A O 1
ATOM 1548 N N . SER A 1 191 ? 4.395 -26.5 8.617 1 35.66 191 SER A N 1
ATOM 1549 C CA . SER A 1 191 ? 5.473 -25.531 8.453 1 35.66 191 SER A CA 1
ATOM 1550 C C . SER A 1 191 ? 6.695 -25.922 9.281 1 35.66 191 SER A C 1
ATOM 1552 O O . SER A 1 191 ? 6.562 -26.5 10.352 1 35.66 191 SER A O 1
ATOM 1554 N N . SER A 1 192 ? 7.754 -26.328 8.695 1 31.56 192 SER A N 1
ATOM 1555 C CA . SER A 1 192 ? 8.984 -26.625 9.43 1 31.56 192 SER A CA 1
ATOM 1556 C C . SER A 1 192 ? 9.148 -25.688 10.625 1 31.56 192 SER A C 1
ATOM 1558 O O . SER A 1 192 ? 9.516 -26.125 11.711 1 31.56 192 SER A O 1
ATOM 1560 N N . LYS A 1 193 ? 9.453 -24.453 10.523 1 34.31 193 LYS A N 1
ATOM 1561 C CA . LYS A 1 193 ? 9.891 -23.75 11.727 1 34.31 193 LYS A CA 1
ATOM 1562 C C . LYS A 1 193 ? 8.789 -23.734 12.789 1 34.31 193 LYS A C 1
ATOM 1564 O O . LYS A 1 193 ? 9.078 -23.734 13.984 1 34.31 193 LYS A O 1
ATOM 1569 N N . PHE A 1 194 ? 7.641 -23.234 12.664 1 31.31 194 PHE A N 1
ATOM 1570 C CA . PHE A 1 194 ? 6.715 -23.109 13.789 1 31.31 194 PHE A CA 1
ATOM 1571 C C . PHE A 1 194 ? 5.691 -24.25 13.758 1 31.31 194 PHE A C 1
ATOM 1573 O O . PHE A 1 194 ? 4.516 -24.016 13.469 1 31.31 194 PHE A O 1
ATOM 1580 N N . PHE A 1 195 ? 5.918 -25.25 13.305 1 28.38 195 PHE A N 1
ATOM 1581 C CA . PHE A 1 195 ? 5.035 -26.375 13.039 1 28.38 195 PHE A CA 1
ATOM 1582 C C . PHE A 1 195 ? 4.496 -26.953 14.344 1 28.38 195 PHE A C 1
ATOM 1584 O O . PHE A 1 195 ? 5.137 -27.812 14.953 1 28.38 195 PHE A O 1
ATOM 1591 N N . ASN A 1 196 ? 4.176 -26.219 15.539 1 27.44 196 ASN A N 1
ATOM 1592 C CA . ASN A 1 196 ? 3.559 -27.219 16.391 1 27.44 196 ASN A CA 1
ATOM 1593 C C . ASN A 1 196 ? 2.211 -27.672 15.836 1 27.44 196 ASN A C 1
ATOM 1595 O O . ASN A 1 196 ? 1.304 -26.859 15.648 1 27.44 196 ASN A O 1
ATOM 1599 N N . CYS A 1 197 ? 2.109 -28.531 14.812 1 25.05 197 CYS A N 1
ATOM 1600 C CA . CYS A 1 197 ? 0.871 -29.281 14.719 1 25.05 197 CYS A CA 1
ATOM 1601 C C . CYS A 1 197 ? 0.566 -30 16.031 1 25.05 197 CYS A C 1
ATOM 1603 O O . CYS A 1 197 ? 1.467 -30.547 16.672 1 25.05 197 CYS A O 1
ATOM 1605 N N . MET B 1 1 ? -60.969 -26.703 -22.562 1 37.84 1 MET B N 1
ATOM 1606 C CA . MET B 1 1 ? -59.688 -26.234 -23.094 1 37.84 1 MET B CA 1
ATOM 1607 C C . MET B 1 1 ? -58.906 -25.438 -22.047 1 37.84 1 MET B C 1
ATOM 1609 O O . MET B 1 1 ? -59.25 -24.281 -21.781 1 37.84 1 MET B O 1
ATOM 1613 N N . ILE B 1 2 ? -58.562 -26.141 -20.891 1 45.84 2 ILE B N 1
ATOM 1614 C CA . ILE B 1 2 ? -57.812 -25.656 -19.734 1 45.84 2 ILE B CA 1
ATOM 1615 C C . ILE B 1 2 ? -56.406 -25.266 -20.172 1 45.84 2 ILE B C 1
ATOM 1617 O O . ILE B 1 2 ? -55.625 -26.109 -20.656 1 45.84 2 ILE B O 1
ATOM 1621 N N . THR B 1 3 ? -56.281 -24.047 -20.75 1 45.47 3 THR B N 1
ATOM 1622 C CA . THR B 1 3 ? -54.969 -23.453 -21.031 1 45.47 3 THR B CA 1
ATOM 1623 C C . THR B 1 3 ? -54.125 -23.375 -19.781 1 45.47 3 THR B C 1
ATOM 1625 O O . THR B 1 3 ? -54.5 -22.719 -18.812 1 45.47 3 THR B O 1
ATOM 1628 N N . LEU B 1 4 ? -53.406 -24.453 -19.516 1 44.47 4 LEU B N 1
ATOM 1629 C CA . LEU B 1 4 ? -52.344 -24.484 -18.484 1 44.47 4 LEU B CA 1
ATOM 1630 C C . LEU B 1 4 ? -51.281 -23.422 -18.766 1 44.47 4 LEU B C 1
ATOM 1632 O O . LEU B 1 4 ? -50.594 -23.484 -19.781 1 44.47 4 LEU B O 1
ATOM 1636 N N . ILE B 1 5 ? -51.594 -22.188 -18.375 1 46 5 ILE B N 1
ATOM 1637 C CA . ILE B 1 5 ? -50.562 -21.125 -18.359 1 46 5 ILE B CA 1
ATOM 1638 C C . ILE B 1 5 ? -49.406 -21.547 -17.484 1 46 5 ILE B C 1
ATOM 1640 O O . ILE B 1 5 ? -49.562 -21.766 -16.281 1 46 5 ILE B O 1
ATOM 1644 N N . LEU B 1 6 ? -48.469 -22.344 -18.062 1 42.97 6 LEU B N 1
ATOM 1645 C CA . LEU B 1 6 ? -47.219 -22.625 -17.391 1 42.97 6 LEU B CA 1
ATOM 1646 C C . LEU B 1 6 ? -46.469 -21.328 -17.094 1 42.97 6 LEU B C 1
ATOM 1648 O O . LEU B 1 6 ? -46.094 -20.578 -18 1 42.97 6 LEU B O 1
ATOM 1652 N N . ALA B 1 7 ? -46.781 -20.766 -15.938 1 42.84 7 ALA B N 1
ATOM 1653 C CA . ALA B 1 7 ? -46 -19.656 -15.391 1 42.84 7 ALA B CA 1
ATOM 1654 C C . ALA B 1 7 ? -44.531 -20.031 -15.258 1 42.84 7 ALA B C 1
ATOM 1656 O O . ALA B 1 7 ? -44.188 -20.969 -14.531 1 42.84 7 ALA B O 1
ATOM 1657 N N . PHE B 1 8 ? -43.75 -19.844 -16.359 1 42.22 8 PHE B N 1
ATOM 1658 C CA . PHE B 1 8 ? -42.281 -19.891 -16.281 1 42.22 8 PHE B CA 1
ATOM 1659 C C . PHE B 1 8 ? -41.75 -18.938 -15.211 1 42.22 8 PHE B C 1
ATOM 1661 O O . PHE B 1 8 ? -41.906 -17.719 -15.344 1 42.22 8 PHE B O 1
ATOM 1668 N N . ILE B 1 9 ? -41.719 -19.406 -13.977 1 40.72 9 ILE B N 1
ATOM 1669 C CA . ILE B 1 9 ? -41.031 -18.688 -12.93 1 40.72 9 ILE B CA 1
ATOM 1670 C C . ILE B 1 9 ? -39.562 -18.516 -13.32 1 40.72 9 ILE B C 1
ATOM 1672 O O . ILE B 1 9 ? -38.812 -19.5 -13.406 1 40.72 9 ILE B O 1
ATOM 1676 N N . ALA B 1 10 ? -39.281 -17.5 -14.117 1 37.31 10 ALA B N 1
ATOM 1677 C CA . ALA B 1 10 ? -37.906 -17.078 -14.312 1 37.31 10 ALA B CA 1
ATOM 1678 C C . ALA B 1 10 ? -37.219 -16.859 -12.977 1 37.31 10 ALA B C 1
ATOM 1680 O O . ALA B 1 10 ? -37.531 -15.93 -12.234 1 37.31 10 ALA B O 1
ATOM 1681 N N . PHE B 1 11 ? -36.781 -17.953 -12.367 1 38.62 11 PHE B N 1
ATOM 1682 C CA . PHE B 1 11 ? -35.812 -17.734 -11.297 1 38.62 11 PHE B CA 1
ATOM 1683 C C . PHE B 1 11 ? -34.625 -16.938 -11.797 1 38.62 11 PHE B C 1
ATOM 1685 O O . PHE B 1 11 ? -33.75 -17.484 -12.492 1 38.62 11 PHE B O 1
ATOM 1692 N N . THR B 1 12 ? -34.812 -15.688 -12.062 1 37.59 12 THR B N 1
ATOM 1693 C CA . THR B 1 12 ? -33.625 -14.828 -12.188 1 37.59 12 THR B CA 1
ATOM 1694 C C . THR B 1 12 ? -32.75 -14.945 -10.938 1 37.59 12 THR B C 1
ATOM 1696 O O . THR B 1 12 ? -33.094 -14.422 -9.883 1 37.59 12 THR B O 1
ATOM 1699 N N . ALA B 1 13 ? -32.188 -16.094 -10.805 1 38 13 ALA B N 1
ATOM 1700 C CA . ALA B 1 13 ? -31.062 -16.047 -9.898 1 38 13 ALA B CA 1
ATOM 1701 C C . ALA B 1 13 ? -30.188 -14.82 -10.195 1 38 13 ALA B C 1
ATOM 1703 O O . ALA B 1 13 ? -29.5 -14.773 -11.219 1 38 13 ALA B O 1
ATOM 1704 N N . THR B 1 14 ? -30.688 -13.672 -9.844 1 38.62 14 THR B N 1
ATOM 1705 C CA . THR B 1 14 ? -29.688 -12.617 -9.719 1 38.62 14 THR B CA 1
ATOM 1706 C C . THR B 1 14 ? -28.406 -13.172 -9.102 1 38.62 14 THR B C 1
ATOM 1708 O O . THR B 1 14 ? -28.406 -13.648 -7.969 1 38.62 14 THR B O 1
ATOM 1711 N N . THR B 1 15 ? -27.703 -13.93 -9.883 1 38.53 15 THR B N 1
ATOM 1712 C CA . THR B 1 15 ? -26.344 -14.07 -9.406 1 38.53 15 THR B CA 1
ATOM 1713 C C . THR B 1 15 ? -25.844 -12.766 -8.781 1 38.53 15 THR B C 1
ATOM 1715 O O . THR B 1 15 ? -25.797 -11.727 -9.445 1 38.53 15 THR B O 1
ATOM 1718 N N . ASN B 1 16 ? -26.406 -12.445 -7.648 1 34.44 16 ASN B N 1
ATOM 1719 C CA . ASN B 1 16 ? -25.719 -11.391 -6.91 1 34.44 16 ASN B CA 1
ATOM 1720 C C . ASN B 1 16 ? -24.203 -11.477 -7.109 1 34.44 16 ASN B C 1
ATOM 1722 O O . ASN B 1 16 ? -23.562 -12.406 -6.629 1 34.44 16 ASN B O 1
ATOM 1726 N N . ALA B 1 17 ? -23.812 -11.289 -8.32 1 37.88 17 ALA B N 1
ATOM 1727 C CA . ALA B 1 17 ? -22.391 -10.961 -8.359 1 37.88 17 ALA B CA 1
ATOM 1728 C C . ALA B 1 17 ? -21.969 -10.211 -7.102 1 37.88 17 ALA B C 1
ATOM 1730 O O . ALA B 1 17 ? -22.422 -9.094 -6.859 1 37.88 17 ALA B O 1
ATOM 1731 N N . GLN B 1 18 ? -21.953 -10.844 -5.996 1 38.81 18 GLN B N 1
ATOM 1732 C CA . GLN B 1 18 ? -21.5 -10.188 -4.777 1 38.81 18 GLN B CA 1
ATOM 1733 C C . GLN B 1 18 ? -20.469 -9.109 -5.09 1 38.81 18 GLN B C 1
ATOM 1735 O O . GLN B 1 18 ? -19.531 -9.336 -5.867 1 38.81 18 GLN B O 1
ATOM 1740 N N . ILE B 1 19 ? -20.953 -7.879 -5.336 1 38.84 19 ILE B N 1
ATOM 1741 C CA . ILE B 1 19 ? -20.094 -6.699 -5.277 1 38.84 19 ILE B CA 1
ATOM 1742 C C . ILE B 1 19 ? -18.875 -6.996 -4.426 1 38.84 19 ILE B C 1
ATOM 1744 O O . ILE B 1 19 ? -18.984 -7.301 -3.238 1 38.84 19 ILE B O 1
ATOM 1748 N N . ILE B 1 20 ? -17.984 -7.625 -4.934 1 42.25 20 ILE B N 1
ATOM 1749 C CA . ILE B 1 20 ? -16.656 -7.688 -4.352 1 42.25 20 ILE B CA 1
ATOM 1750 C C . ILE B 1 20 ? -16.312 -6.359 -3.686 1 42.25 20 ILE B C 1
ATOM 1752 O O . ILE B 1 20 ? -16.109 -5.352 -4.363 1 42.25 20 ILE B O 1
ATOM 1756 N N . THR B 1 21 ? -17.016 -5.805 -2.637 1 45.38 21 THR B N 1
ATOM 1757 C CA . THR B 1 21 ? -16.656 -4.762 -1.683 1 45.38 21 THR B CA 1
ATOM 1758 C C . THR B 1 21 ? -15.156 -4.539 -1.668 1 45.38 21 THR B C 1
ATOM 1760 O O . THR B 1 21 ? -14.664 -3.621 -1.004 1 45.38 21 THR B O 1
ATOM 1763 N N . TRP B 1 22 ? -14.312 -5.551 -2.172 1 51.41 22 TRP B N 1
ATOM 1764 C CA . TRP B 1 22 ? -12.867 -5.676 -1.981 1 51.41 22 TRP B CA 1
ATOM 1765 C C . TRP B 1 22 ? -12.141 -4.453 -2.533 1 51.41 22 TRP B C 1
ATOM 1767 O O . TRP B 1 22 ? -11.062 -4.094 -2.047 1 51.41 22 TRP B O 1
ATOM 1777 N N . LEU B 1 23 ? -12.766 -3.762 -3.594 1 61.34 23 LEU B N 1
ATOM 1778 C CA . LEU B 1 23 ? -11.836 -2.852 -4.262 1 61.34 23 LEU B CA 1
ATOM 1779 C C . LEU B 1 23 ? -12.164 -1.4 -3.924 1 61.34 23 LEU B C 1
ATOM 1781 O O . LEU B 1 23 ? -13.031 -0.789 -4.559 1 61.34 23 LEU B O 1
ATOM 1785 N N . SER B 1 24 ? -11.961 -0.999 -2.719 1 73.31 24 SER B N 1
ATOM 1786 C CA . SER B 1 24 ? -12.188 0.402 -2.377 1 73.31 24 SER B CA 1
ATOM 1787 C C . SER B 1 24 ? -11.203 1.315 -3.104 1 73.31 24 SER B C 1
ATOM 1789 O O . SER B 1 24 ? -10.039 0.959 -3.293 1 73.31 24 SER B O 1
ATOM 1791 N N . SER B 1 25 ? -11.773 2.295 -3.746 1 84.5 25 SER B N 1
ATOM 1792 C CA . SER B 1 25 ? -10.977 3.332 -4.391 1 84.5 25 SER B CA 1
ATOM 1793 C C . SER B 1 25 ? -10.828 4.555 -3.492 1 84.5 25 SER B C 1
ATOM 1795 O O . SER B 1 25 ? -11.539 4.688 -2.496 1 84.5 25 SER B O 1
ATOM 1797 N N . CYS B 1 26 ? -9.914 5.449 -3.848 1 92.94 26 CYS B N 1
ATOM 1798 C CA . CYS B 1 26 ? -9.711 6.676 -3.088 1 92.94 26 CYS B CA 1
ATOM 1799 C C . CYS B 1 26 ? -10.969 7.535 -3.088 1 92.94 26 CYS B C 1
ATOM 1801 O O . CYS B 1 26 ? -11.633 7.672 -4.113 1 92.94 26 CYS B O 1
ATOM 1803 N N . PRO B 1 27 ? -11.32 8.117 -1.981 1 94.44 27 PRO B N 1
ATOM 1804 C CA . PRO B 1 27 ? -12.5 8.984 -1.915 1 94.44 27 PRO B CA 1
ATOM 1805 C C . PRO B 1 27 ? -12.266 10.359 -2.531 1 94.44 27 PRO B C 1
ATOM 1807 O O . PRO B 1 27 ? -11.109 10.773 -2.701 1 94.44 27 PRO B O 1
ATOM 1810 N N . ASP B 1 28 ? -13.43 10.953 -2.867 1 94.38 28 ASP B N 1
ATOM 1811 C CA . ASP B 1 28 ? -13.352 12.367 -3.203 1 94.38 28 ASP B CA 1
ATOM 1812 C C . ASP B 1 28 ? -13.234 13.227 -1.946 1 94.38 28 ASP B C 1
ATOM 1814 O O . ASP B 1 28 ? -14.008 13.07 -1.003 1 94.38 28 ASP B O 1
ATOM 1818 N N . VAL B 1 29 ? -12.234 14.055 -1.941 1 97.5 29 VAL B N 1
ATOM 1819 C CA . VAL B 1 29 ? -12.031 14.922 -0.791 1 97.5 29 VAL B CA 1
ATOM 1820 C C . VAL B 1 29 ? -11.93 16.375 -1.256 1 97.5 29 VAL B C 1
ATOM 1822 O O . VAL B 1 29 ? -11.57 16.641 -2.404 1 97.5 29 VAL B O 1
ATOM 1825 N N . GLN B 1 30 ? -12.344 17.281 -0.365 1 97.44 30 GLN B N 1
ATOM 1826 C CA . GLN B 1 30 ? -12.148 18.703 -0.61 1 97.44 30 GLN B CA 1
ATOM 1827 C C . GLN B 1 30 ? -10.844 19.188 0.008 1 97.44 30 GLN B C 1
ATOM 1829 O O . GLN B 1 30 ? -10.531 18.859 1.153 1 97.44 30 GLN B O 1
ATOM 1834 N N . LEU B 1 31 ? -10.164 20.016 -0.732 1 98.19 31 LEU B N 1
ATOM 1835 C CA . LEU B 1 31 ? -8.891 20.562 -0.276 1 98.19 31 LEU B CA 1
ATOM 1836 C C . LEU B 1 31 ? -9.094 21.906 0.412 1 98.19 31 LEU B C 1
ATOM 1838 O O . LEU B 1 31 ? -10.086 22.594 0.165 1 98.19 31 LEU B O 1
ATOM 1842 N N . LYS B 1 32 ? -8.141 22.203 1.322 1 98.25 32 LYS B N 1
ATOM 1843 C CA . LYS B 1 32 ? -8.156 23.516 1.948 1 98.25 32 LYS B CA 1
ATOM 1844 C C . LYS B 1 32 ? -8.164 24.625 0.898 1 98.25 32 LYS B C 1
ATOM 1846 O O . LYS B 1 32 ? -7.215 24.75 0.12 1 98.25 32 LYS B O 1
ATOM 1851 N N . ALA B 1 33 ? -9.188 25.438 0.888 1 96.69 33 ALA B N 1
ATOM 1852 C CA . ALA B 1 33 ? -9.297 26.562 -0.041 1 96.69 33 ALA B CA 1
ATOM 1853 C C . ALA B 1 33 ? -8.266 27.641 0.282 1 96.69 33 ALA B C 1
ATOM 1855 O O . ALA B 1 33 ? -7.992 27.922 1.452 1 96.69 33 ALA B O 1
ATOM 1856 N N . ASN B 1 34 ? -7.688 28.219 -0.767 1 96.38 34 ASN B N 1
ATOM 1857 C CA . ASN B 1 34 ? -6.754 29.328 -0.621 1 96.38 34 ASN B CA 1
ATOM 1858 C C . ASN B 1 34 ? -5.59 28.969 0.301 1 96.38 34 ASN B C 1
ATOM 1860 O O . ASN B 1 34 ? -5.234 29.734 1.19 1 96.38 34 ASN B O 1
ATOM 1864 N N . PHE B 1 35 ? -5.156 27.828 0.164 1 97.75 35 PHE B N 1
ATOM 1865 C CA . PHE B 1 35 ? -4.016 27.344 0.942 1 97.75 35 PHE B CA 1
ATOM 1866 C C . PHE B 1 35 ? -2.807 28.25 0.729 1 97.75 35 PHE B C 1
ATOM 1868 O O . PHE B 1 35 ? -2.441 28.547 -0.41 1 97.75 35 PHE B O 1
ATOM 1875 N N . ASP B 1 36 ? -2.229 28.672 1.833 1 97.62 36 ASP B N 1
ATOM 1876 C CA . ASP B 1 36 ? -1.032 29.5 1.854 1 97.62 36 ASP B CA 1
ATOM 1877 C C . ASP B 1 36 ? 0.18 28.719 2.342 1 97.62 36 ASP B C 1
ATOM 1879 O O . ASP B 1 36 ? 0.338 28.484 3.545 1 97.62 36 ASP B O 1
ATOM 1883 N N . ARG B 1 37 ? 1.064 28.375 1.457 1 96.31 37 ARG B N 1
ATOM 1884 C CA . ARG B 1 37 ? 2.195 27.516 1.801 1 96.31 37 ARG B CA 1
ATOM 1885 C C . ARG B 1 37 ? 3.15 28.234 2.754 1 96.31 37 ARG B C 1
ATOM 1887 O O . ARG B 1 37 ? 3.838 27.594 3.547 1 96.31 37 ARG B O 1
ATOM 1894 N N . THR B 1 38 ? 3.201 29.5 2.668 1 97.19 38 THR B N 1
ATOM 1895 C CA . THR B 1 38 ? 4.105 30.25 3.533 1 97.19 38 THR B CA 1
ATOM 1896 C C . THR B 1 38 ? 3.672 30.141 4.992 1 97.19 38 THR B C 1
ATOM 1898 O O . THR B 1 38 ? 4.504 29.953 5.879 1 97.19 38 THR B O 1
ATOM 1901 N N . LYS B 1 39 ? 2.346 30.266 5.273 1 98.44 39 LYS B N 1
ATOM 1902 C CA . LYS B 1 39 ? 1.83 30.156 6.637 1 98.44 39 LYS B CA 1
ATOM 1903 C C . LYS B 1 39 ? 1.989 28.734 7.164 1 98.44 39 LYS B C 1
ATOM 1905 O O . LYS B 1 39 ? 1.962 28.5 8.375 1 98.44 39 LYS B O 1
ATOM 1910 N N . TYR B 1 40 ? 2.135 27.844 6.25 1 98.44 40 TYR B N 1
ATOM 1911 C CA . TYR B 1 40 ? 2.172 26.438 6.59 1 98.44 40 TYR B CA 1
ATOM 1912 C C . TYR B 1 40 ? 3.557 26.031 7.082 1 98.44 40 TYR B C 1
ATOM 1914 O O . TYR B 1 40 ? 3.703 25.016 7.773 1 98.44 40 TYR B O 1
ATOM 1922 N N . LEU B 1 41 ? 4.605 26.719 6.754 1 98.75 41 LEU B N 1
ATOM 1923 C CA . LEU B 1 41 ? 5.988 26.391 7.082 1 98.75 41 LEU B CA 1
ATOM 1924 C C . LEU B 1 41 ? 6.184 26.312 8.594 1 98.75 41 LEU B C 1
ATOM 1926 O O . LEU B 1 41 ? 5.355 26.812 9.352 1 98.75 41 LEU B O 1
ATOM 1930 N N . GLY B 1 42 ? 7.242 25.625 8.984 1 98.62 42 GLY B N 1
ATOM 1931 C CA . GLY B 1 42 ? 7.574 25.5 10.398 1 98.62 42 GLY B CA 1
ATOM 1932 C C . GLY B 1 42 ? 7.324 24.109 10.953 1 98.62 42 GLY B C 1
ATOM 1933 O O . GLY B 1 42 ? 7.363 23.125 10.211 1 98.62 42 GLY B O 1
ATOM 1934 N N . GLN B 1 43 ? 7.152 24.031 12.25 1 98.44 43 GLN B N 1
ATOM 1935 C CA . GLN B 1 43 ? 7.129 22.766 12.977 1 98.44 43 GLN B CA 1
ATOM 1936 C C . GLN B 1 43 ? 5.699 22.297 13.203 1 98.44 43 GLN B C 1
ATOM 1938 O O . GLN B 1 43 ? 4.828 23.078 13.57 1 98.44 43 GLN B O 1
ATOM 1943 N N . TRP B 1 44 ? 5.492 21.047 12.914 1 98.12 44 TRP B N 1
ATOM 1944 C CA . TRP B 1 44 ? 4.238 20.359 13.211 1 98.12 44 TRP B CA 1
ATOM 1945 C C . TRP B 1 44 ? 4.5 19.062 13.961 1 98.12 44 TRP B C 1
ATOM 1947 O O . TRP B 1 44 ? 5.445 18.328 13.641 1 98.12 44 TRP B O 1
ATOM 1957 N N . TYR B 1 45 ? 3.627 18.766 14.922 1 96.69 45 TYR B N 1
ATOM 1958 C CA . TYR B 1 45 ? 3.715 17.531 15.688 1 96.69 45 TYR B CA 1
ATOM 1959 C C . TYR B 1 45 ? 2.559 16.594 15.352 1 96.69 45 TYR B C 1
ATOM 1961 O O . TYR B 1 45 ? 1.415 17.031 15.219 1 96.69 45 TYR B O 1
ATOM 1969 N N . ASP B 1 46 ? 2.895 15.359 15.234 1 96.88 46 ASP B N 1
ATOM 1970 C CA . ASP B 1 46 ? 1.882 14.344 14.961 1 96.88 46 ASP B CA 1
ATOM 1971 C C . ASP B 1 46 ? 0.982 14.125 16.172 1 96.88 46 ASP B C 1
ATOM 1973 O O . ASP B 1 46 ? 1.472 13.93 17.297 1 96.88 46 ASP B O 1
ATOM 1977 N N . MET B 1 47 ? -0.344 14.156 15.961 1 96.75 47 MET B N 1
ATOM 1978 C CA . MET B 1 47 ? -1.316 13.875 17.016 1 96.75 47 MET B CA 1
ATOM 1979 C C . MET B 1 47 ? -1.985 12.523 16.781 1 96.75 47 MET B C 1
ATOM 1981 O O . MET B 1 47 ? -2.102 11.719 17.719 1 96.75 47 MET B O 1
ATOM 1985 N N . GLU B 1 48 ? -2.449 12.328 15.648 1 96.62 48 GLU B N 1
ATOM 1986 C CA . GLU B 1 48 ? -3.088 11.094 15.203 1 96.62 48 GLU B CA 1
ATOM 1987 C C . GLU B 1 48 ? -2.738 10.781 13.75 1 96.62 48 GLU B C 1
ATOM 1989 O O . GLU B 1 48 ? -2.447 11.695 12.969 1 96.62 48 GLU B O 1
ATOM 1994 N N . HIS B 1 49 ? -2.764 9.539 13.461 1 97.25 49 HIS B N 1
ATOM 1995 C CA . HIS B 1 49 ? -2.41 9.164 12.094 1 97.25 49 HIS B CA 1
ATOM 1996 C C . HIS B 1 49 ? -2.922 7.77 11.758 1 97.25 49 HIS B C 1
ATOM 1998 O O . HIS B 1 49 ? -3.328 7.02 12.648 1 97.25 49 HIS B O 1
ATOM 2004 N N . PHE B 1 50 ? -2.959 7.461 10.477 1 96.38 50 PHE B N 1
ATOM 2005 C CA . PHE B 1 50 ? -3.09 6.07 10.055 1 96.38 50 PHE B CA 1
ATOM 2006 C C . PHE B 1 50 ? -1.794 5.305 10.305 1 96.38 50 PHE B C 1
ATOM 2008 O O . PHE B 1 50 ? -0.705 5.879 10.219 1 96.38 50 PHE B O 1
ATOM 2015 N N . PRO B 1 51 ? -1.934 3.98 10.539 1 92.31 51 PRO B N 1
ATOM 2016 C CA . PRO B 1 51 ? -0.704 3.191 10.641 1 92.31 51 PRO B CA 1
ATOM 2017 C C . PRO B 1 51 ? 0.154 3.277 9.383 1 92.31 51 PRO B C 1
ATOM 2019 O O . PRO B 1 51 ? -0.374 3.242 8.266 1 92.31 51 PRO B O 1
ATOM 2022 N N . ALA B 1 52 ? 1.407 3.463 9.586 1 87.81 52 ALA B N 1
ATOM 2023 C CA . ALA B 1 52 ? 2.393 3.518 8.508 1 87.81 52 ALA B CA 1
ATOM 2024 C C . ALA B 1 52 ? 3.607 2.652 8.828 1 87.81 52 ALA B C 1
ATOM 2026 O O . ALA B 1 52 ? 4.168 2.744 9.922 1 87.81 52 ALA B O 1
ATOM 2027 N N . TYR B 1 53 ? 4.055 1.859 7.879 1 79.31 53 TYR B N 1
ATOM 2028 C CA . TYR B 1 53 ? 5.105 0.88 8.125 1 79.31 53 TYR B CA 1
ATOM 2029 C C . TYR B 1 53 ? 6.414 1.566 8.5 1 79.31 53 TYR B C 1
ATOM 2031 O O . TYR B 1 53 ? 7.219 1.009 9.25 1 79.31 53 TYR B O 1
ATOM 2039 N N . PHE B 1 54 ? 6.559 2.791 8.047 1 82.94 54 PHE B N 1
ATOM 2040 C CA . PHE B 1 54 ? 7.812 3.494 8.281 1 82.94 54 PHE B CA 1
ATOM 2041 C C . PHE B 1 54 ? 7.766 4.254 9.602 1 82.94 54 PHE B C 1
ATOM 2043 O O . PHE B 1 54 ? 8.797 4.715 10.094 1 82.94 54 PHE B O 1
ATOM 2050 N N . GLN B 1 55 ? 6.609 4.504 10.109 1 86.5 55 GLN B N 1
ATOM 2051 C CA . GLN B 1 55 ? 6.445 5.199 11.383 1 86.5 55 GLN B CA 1
ATOM 2052 C C . GLN B 1 55 ? 6.289 4.211 12.539 1 86.5 55 GLN B C 1
ATOM 2054 O O . GLN B 1 55 ? 5.168 3.889 12.938 1 86.5 55 GLN B O 1
ATOM 2059 N N . LYS B 1 56 ? 7.391 3.801 13.109 1 86.31 56 LYS B N 1
ATOM 2060 C CA . LYS B 1 56 ? 7.414 2.76 14.133 1 86.31 56 LYS B CA 1
ATOM 2061 C C . LYS B 1 56 ? 7.754 3.34 15.5 1 86.31 56 LYS B C 1
ATOM 2063 O O . LYS B 1 56 ? 7.703 2.635 16.516 1 86.31 56 LYS B O 1
ATOM 2068 N N . GLY B 1 57 ? 8.086 4.555 15.438 1 89.12 57 GLY B N 1
ATOM 2069 C CA . GLY B 1 57 ? 8.5 5.195 16.672 1 89.12 57 GLY B CA 1
ATOM 2070 C C . GLY B 1 57 ? 7.441 6.105 17.266 1 89.12 57 GLY B C 1
ATOM 2071 O O . GLY B 1 57 ? 6.254 5.957 16.969 1 89.12 57 GLY B O 1
ATOM 2072 N N . ARG B 1 58 ? 7.918 6.914 18.25 1 89.94 58 ARG B N 1
ATOM 2073 C CA . ARG B 1 58 ? 7.043 7.852 18.953 1 89.94 58 ARG B CA 1
ATOM 2074 C C . ARG B 1 58 ? 7.504 9.289 18.734 1 89.94 58 ARG B C 1
ATOM 2076 O O . ARG B 1 58 ? 8.578 9.531 18.188 1 89.94 58 ARG B O 1
ATOM 2083 N N . CYS B 1 59 ? 6.645 10.25 19.078 1 92.62 59 CYS B N 1
ATOM 2084 C CA . CYS B 1 59 ? 6.945 11.672 19.047 1 92.62 59 CYS B CA 1
ATOM 2085 C C . CYS B 1 59 ? 7.297 12.133 17.641 1 92.62 59 CYS B C 1
ATOM 2087 O O . CYS B 1 59 ? 8.266 12.867 17.438 1 92.62 59 CYS B O 1
ATOM 2089 N N . SER B 1 60 ? 6.578 11.633 16.719 1 94.44 60 SER B N 1
ATOM 2090 C CA . SER B 1 60 ? 6.781 12.008 15.328 1 94.44 60 SER B CA 1
ATOM 2091 C C . SER B 1 60 ? 6.449 13.477 15.094 1 94.44 60 SER B C 1
ATOM 2093 O O . SER B 1 60 ? 5.484 14 15.656 1 94.44 60 SER B O 1
ATOM 2095 N N . SER B 1 61 ? 7.254 14.125 14.266 1 95.69 61 SER B N 1
ATOM 2096 C CA . SER B 1 61 ? 7.066 15.523 13.898 1 95.69 61 SER B CA 1
ATOM 2097 C C . SER B 1 61 ? 7.566 15.797 12.484 1 95.69 61 SER B C 1
ATOM 2099 O O . SER B 1 61 ? 8.219 14.945 11.875 1 95.69 61 SER B O 1
ATOM 2101 N N . ALA B 1 62 ? 7.195 16.969 12 1 97.12 62 ALA B N 1
ATOM 2102 C CA . ALA B 1 62 ? 7.625 17.406 10.68 1 97.12 62 ALA B CA 1
ATOM 2103 C C . ALA B 1 62 ? 7.969 18.906 10.695 1 97.12 62 ALA B C 1
ATOM 2105 O O . ALA B 1 62 ? 7.207 19.719 11.211 1 97.12 62 ALA B O 1
ATOM 2106 N N . HIS B 1 63 ? 9.109 19.203 10.141 1 98.25 63 HIS B N 1
ATOM 2107 C CA . HIS B 1 63 ? 9.516 20.609 9.984 1 98.25 63 HIS B CA 1
ATOM 2108 C C . HIS B 1 63 ? 9.578 21 8.516 1 98.25 63 HIS B C 1
ATOM 2110 O O . HIS B 1 63 ? 10.32 20.391 7.734 1 98.25 63 HIS B O 1
ATOM 2116 N N . TYR B 1 64 ? 8.828 22 8.164 1 98.69 64 TYR B N 1
ATOM 2117 C CA . TYR B 1 64 ? 8.734 22.469 6.789 1 98.69 64 TYR B CA 1
ATOM 2118 C C . TYR B 1 64 ? 9.508 23.766 6.598 1 98.69 64 TYR B C 1
ATOM 2120 O O . TYR B 1 64 ? 9.344 24.719 7.363 1 98.69 64 TYR B O 1
ATOM 2128 N N . SER B 1 65 ? 10.297 23.781 5.547 1 98.56 65 SER B N 1
ATOM 2129 C CA . SER B 1 65 ? 11.039 24.984 5.188 1 98.56 65 SER B CA 1
ATOM 2130 C C . SER B 1 65 ? 11.062 25.203 3.68 1 98.56 65 SER B C 1
ATOM 2132 O O . SER B 1 65 ? 11.086 24.234 2.912 1 98.56 65 SER B O 1
ATOM 2134 N N . MET B 1 66 ? 11.117 26.516 3.316 1 97.69 66 MET B N 1
ATOM 2135 C CA . MET B 1 66 ? 11.125 26.844 1.896 1 97.69 66 MET B CA 1
ATOM 2136 C C . MET B 1 66 ? 12.523 26.703 1.309 1 97.69 66 MET B C 1
ATOM 2138 O O . MET B 1 66 ? 13.508 27.141 1.922 1 97.69 66 MET B O 1
ATOM 2142 N N . ARG B 1 67 ? 12.508 26.125 0.085 1 97.38 67 ARG B N 1
ATOM 2143 C CA . ARG B 1 67 ? 13.75 26.062 -0.668 1 97.38 67 ARG B CA 1
ATOM 2144 C C . ARG B 1 67 ? 13.812 27.156 -1.725 1 97.38 67 ARG B C 1
ATOM 2146 O O . ARG B 1 67 ? 12.781 27.672 -2.15 1 97.38 67 ARG B O 1
ATOM 2153 N N . ASP B 1 68 ? 15.016 27.297 -2.25 1 95.88 68 ASP B N 1
ATOM 2154 C CA . ASP B 1 68 ? 15.227 28.328 -3.268 1 95.88 68 ASP B CA 1
ATOM 2155 C C . ASP B 1 68 ? 14.562 27.938 -4.586 1 95.88 68 ASP B C 1
ATOM 2157 O O . ASP B 1 68 ? 14.148 28.812 -5.355 1 95.88 68 ASP B O 1
ATOM 2161 N N . ASP B 1 69 ? 14.453 26.703 -4.828 1 95.06 69 ASP B N 1
ATOM 2162 C CA . ASP B 1 69 ? 13.891 26.234 -6.09 1 95.06 69 ASP B CA 1
ATOM 2163 C C . ASP B 1 69 ? 12.359 26.234 -6.043 1 95.06 69 ASP B C 1
ATOM 2165 O O . ASP B 1 69 ? 11.711 25.766 -6.984 1 95.06 69 ASP B O 1
ATOM 2169 N N . GLY B 1 70 ? 11.852 26.734 -4.938 1 92.69 70 GLY B N 1
ATOM 2170 C CA . GLY B 1 70 ? 10.406 26.844 -4.828 1 92.69 70 GLY B CA 1
ATOM 2171 C C . GLY B 1 70 ? 9.766 25.625 -4.195 1 92.69 70 GLY B C 1
ATOM 2172 O O . GLY B 1 70 ? 8.57 25.625 -3.902 1 92.69 70 GLY B O 1
ATOM 2173 N N . ARG B 1 71 ? 10.5 24.656 -3.982 1 95.38 71 ARG B N 1
ATOM 2174 C CA . ARG B 1 71 ? 9.984 23.469 -3.297 1 95.38 71 ARG B CA 1
ATOM 2175 C C . ARG B 1 71 ? 10.047 23.656 -1.783 1 95.38 71 ARG B C 1
ATOM 2177 O O . ARG B 1 71 ? 10.719 24.562 -1.285 1 95.38 71 ARG B O 1
ATOM 2184 N N . ILE B 1 72 ? 9.312 22.812 -1.057 1 98.06 72 ILE B N 1
ATOM 2185 C CA . ILE B 1 72 ? 9.328 22.812 0.402 1 98.06 72 ILE B CA 1
ATOM 2186 C C . ILE B 1 72 ? 10.078 21.578 0.905 1 98.06 72 ILE B C 1
ATOM 2188 O O . ILE B 1 72 ? 9.781 20.453 0.505 1 98.06 72 ILE B O 1
ATOM 2192 N N . LYS B 1 73 ? 11.086 21.828 1.67 1 97.75 73 LYS B N 1
ATOM 2193 C CA . LYS B 1 73 ? 11.773 20.766 2.373 1 97.75 73 LYS B CA 1
ATOM 2194 C C . LYS B 1 73 ? 11.008 20.328 3.623 1 97.75 73 LYS B C 1
ATOM 2196 O O . LYS B 1 73 ? 10.562 21.188 4.398 1 97.75 73 LYS B O 1
ATOM 2201 N N . VAL B 1 74 ? 10.828 19.047 3.801 1 97.25 74 VAL B N 1
ATOM 2202 C CA . VAL B 1 74 ? 10.203 18.531 5.02 1 97.25 74 VAL B CA 1
ATOM 2203 C C . VAL B 1 74 ? 11.148 17.547 5.711 1 97.25 74 VAL B C 1
ATOM 2205 O O . VAL B 1 74 ? 11.648 16.609 5.086 1 97.25 74 VAL B O 1
ATOM 2208 N N . ASN B 1 75 ? 11.414 17.812 6.922 1 95.31 75 ASN B N 1
ATOM 2209 C CA . ASN B 1 75 ? 12.188 16.922 7.777 1 95.31 75 ASN B CA 1
ATOM 2210 C C . ASN B 1 75 ? 11.305 16.219 8.805 1 95.31 75 ASN B C 1
ATOM 2212 O O . ASN B 1 75 ? 10.836 16.844 9.758 1 95.31 75 ASN B O 1
ATOM 2216 N N . ASN B 1 76 ? 11.094 14.906 8.57 1 94.31 76 ASN B N 1
ATOM 2217 C CA . ASN B 1 76 ? 10.32 14.102 9.508 1 94.31 76 ASN B CA 1
ATOM 2218 C C . ASN B 1 76 ? 11.211 13.438 10.547 1 94.31 76 ASN B C 1
ATOM 2220 O O . ASN B 1 76 ? 12.266 12.891 10.211 1 94.31 76 ASN B O 1
ATOM 2224 N N . THR B 1 77 ? 10.719 13.477 11.797 1 92.56 77 THR B N 1
ATOM 2225 C CA . THR B 1 77 ? 11.5 12.883 12.867 1 92.56 77 THR B CA 1
ATOM 2226 C C . THR B 1 77 ? 10.625 11.992 13.742 1 92.56 77 THR B C 1
ATOM 2228 O O . THR B 1 77 ? 9.406 12.172 13.805 1 92.56 77 THR B O 1
ATOM 2231 N N . GLN B 1 78 ? 11.281 11.008 14.352 1 90.88 78 GLN B N 1
ATOM 2232 C CA . GLN B 1 78 ? 10.648 10.148 15.352 1 90.88 78 GLN B CA 1
ATOM 2233 C C . GLN B 1 78 ? 11.688 9.578 16.312 1 90.88 78 GLN B C 1
ATOM 2235 O O . GLN B 1 78 ? 12.883 9.594 16.031 1 90.88 78 GLN B O 1
ATOM 2240 N N . ILE B 1 79 ? 11.211 9.219 17.453 1 88.94 79 ILE B N 1
ATOM 2241 C CA . ILE B 1 79 ? 12.047 8.492 18.406 1 88.94 79 ILE B CA 1
ATOM 2242 C C . ILE B 1 79 ? 11.742 7 18.328 1 88.94 79 ILE B C 1
ATOM 2244 O O . ILE B 1 79 ? 10.617 6.574 18.578 1 88.94 79 ILE B O 1
ATOM 2248 N N . MET B 1 80 ? 12.758 6.25 18.078 1 87 80 MET B N 1
ATOM 2249 C CA . MET B 1 80 ? 12.602 4.812 17.875 1 87 80 MET B CA 1
ATOM 2250 C C . MET B 1 80 ? 12.477 4.086 19.203 1 87 80 MET B C 1
ATOM 2252 O O . MET B 1 80 ? 12.828 4.633 20.25 1 87 80 MET B O 1
ATOM 2256 N N . PRO B 1 81 ? 12.008 2.902 19.156 1 87.12 81 PRO B N 1
ATOM 2257 C CA . PRO B 1 81 ? 11.828 2.154 20.391 1 87.12 81 PRO B CA 1
ATOM 2258 C C . PRO B 1 81 ? 13.125 1.997 21.188 1 87.12 81 PRO B C 1
ATOM 2260 O O . PRO B 1 81 ? 13.094 1.932 22.422 1 87.12 81 PRO B O 1
ATOM 2263 N N . ASP B 1 82 ? 14.188 2.006 20.547 1 88.38 82 ASP B N 1
ATOM 2264 C CA . ASP B 1 82 ? 15.469 1.845 21.219 1 88.38 82 ASP B CA 1
ATOM 2265 C C . ASP B 1 82 ? 15.977 3.18 21.766 1 88.38 82 ASP B C 1
ATOM 2267 O O . ASP B 1 82 ? 17.078 3.256 22.297 1 88.38 82 ASP B O 1
ATOM 2271 N N . GLY B 1 83 ? 15.242 4.227 21.531 1 86.38 83 GLY B N 1
ATOM 2272 C CA . GLY B 1 83 ? 15.57 5.535 22.078 1 86.38 83 GLY B CA 1
ATOM 2273 C C . GLY B 1 83 ? 16.312 6.422 21.094 1 86.38 83 GLY B C 1
ATOM 2274 O O . GLY B 1 83 ? 16.5 7.613 21.344 1 86.38 83 GLY B O 1
ATOM 2275 N N . THR B 1 84 ? 16.656 5.902 19.984 1 88.88 84 THR B N 1
ATOM 2276 C CA . THR B 1 84 ? 17.391 6.688 19 1 88.88 84 THR B CA 1
ATOM 2277 C C . THR B 1 84 ? 16.438 7.555 18.172 1 88.88 84 THR B C 1
ATOM 2279 O O . THR B 1 84 ? 15.266 7.215 18.016 1 88.88 84 THR B O 1
ATOM 2282 N N . SER B 1 85 ? 17.016 8.648 17.766 1 87.81 85 SER B N 1
ATOM 2283 C CA . SER B 1 85 ? 16.25 9.531 16.891 1 87.81 85 SER B CA 1
ATOM 2284 C C . SER B 1 85 ? 16.422 9.133 15.422 1 87.81 85 SER B C 1
ATOM 2286 O O . SER B 1 85 ? 17.531 8.781 14.992 1 87.81 85 SER B O 1
ATOM 2288 N N . ASP B 1 86 ? 15.328 9.148 14.727 1 86.75 86 ASP B N 1
ATOM 2289 C CA . ASP B 1 86 ? 15.305 8.883 13.289 1 86.75 86 ASP B CA 1
ATOM 2290 C C . ASP B 1 86 ? 14.727 10.07 12.523 1 86.75 86 ASP B C 1
ATOM 2292 O O . ASP B 1 86 ? 13.844 10.773 13.031 1 86.75 86 ASP B O 1
ATOM 2296 N N . SER B 1 87 ? 15.312 10.336 11.328 1 90.62 87 SER B N 1
ATOM 2297 C CA . SER B 1 87 ? 14.805 11.43 10.516 1 90.62 87 SER B CA 1
ATOM 2298 C C . SER B 1 87 ? 14.844 11.078 9.031 1 90.62 87 SER B C 1
ATOM 2300 O O . SER B 1 87 ? 15.625 10.227 8.609 1 90.62 87 SER B O 1
ATOM 2302 N N . VAL B 1 88 ? 13.977 11.703 8.297 1 89.12 88 VAL B N 1
ATOM 2303 C CA . VAL B 1 88 ? 13.945 11.578 6.844 1 89.12 88 VAL B CA 1
ATOM 2304 C C . VAL B 1 88 ? 13.586 12.922 6.215 1 89.12 88 VAL B C 1
ATOM 2306 O O . VAL B 1 88 ? 12.703 13.625 6.707 1 89.12 88 VAL B O 1
ATOM 2309 N N . ILE B 1 89 ? 14.32 13.172 5.145 1 92.94 89 ILE B N 1
ATOM 2310 C CA . ILE B 1 89 ? 14.07 14.414 4.422 1 92.94 89 ILE B CA 1
ATOM 2311 C C . ILE B 1 89 ? 13.305 14.117 3.135 1 92.94 89 ILE B C 1
ATOM 2313 O O . ILE B 1 89 ? 13.633 13.18 2.408 1 92.94 89 ILE B O 1
ATOM 2317 N N . GLY B 1 90 ? 12.281 14.891 2.955 1 94.12 90 GLY B N 1
ATOM 2318 C CA . GLY B 1 90 ? 11.531 14.875 1.705 1 94.12 90 GLY B CA 1
ATOM 2319 C C . GLY B 1 90 ? 11.328 16.25 1.115 1 94.12 90 GLY B C 1
ATOM 2320 O O . GLY B 1 90 ? 11.711 17.25 1.724 1 94.12 90 GLY B O 1
ATOM 2321 N N . TYR B 1 91 ? 10.742 16.234 -0.096 1 95.5 91 TYR B N 1
ATOM 2322 C CA . TYR B 1 91 ? 10.5 17.5 -0.787 1 95.5 91 TYR B CA 1
ATOM 2323 C C . TYR B 1 91 ? 9.086 17.547 -1.347 1 95.5 91 TYR B C 1
ATOM 2325 O O . TYR B 1 91 ? 8.641 16.625 -2.02 1 95.5 91 TYR B O 1
ATOM 2333 N N . LEU B 1 92 ? 8.422 18.609 -0.966 1 97.12 92 LEU B N 1
ATOM 2334 C CA . LEU B 1 92 ? 7.074 18.859 -1.468 1 97.12 92 LEU B CA 1
ATOM 2335 C C . LEU B 1 92 ? 7.102 19.812 -2.65 1 97.12 92 LEU B C 1
ATOM 2337 O O . LEU B 1 92 ? 7.922 20.734 -2.691 1 97.12 92 LEU B O 1
ATOM 2341 N N . GLN B 1 93 ? 6.18 19.609 -3.564 1 95.44 93 GLN B N 1
ATOM 2342 C CA . GLN B 1 93 ? 5.938 20.531 -4.668 1 95.44 93 GLN B CA 1
ATOM 2343 C C . GLN B 1 93 ? 4.477 20.5 -5.105 1 95.44 93 GLN B C 1
ATOM 2345 O O . GLN B 1 93 ? 3.725 19.609 -4.707 1 95.44 93 GLN B O 1
ATOM 2350 N N . LYS B 1 94 ? 4.133 21.531 -5.895 1 92.75 94 LYS B N 1
ATOM 2351 C CA . LYS B 1 94 ? 2.783 21.578 -6.445 1 92.75 94 LYS B CA 1
ATOM 2352 C C . LYS B 1 94 ? 2.555 20.422 -7.414 1 92.75 94 LYS B C 1
ATOM 2354 O O . LYS B 1 94 ? 3.447 20.062 -8.188 1 92.75 94 LYS B O 1
ATOM 2359 N N . ASN B 1 95 ? 1.34 19.875 -7.281 1 89.56 95 ASN B N 1
ATOM 2360 C CA . ASN B 1 95 ? 0.969 18.844 -8.242 1 89.56 95 ASN B CA 1
ATOM 2361 C C . ASN B 1 95 ? 0.924 19.391 -9.664 1 89.56 95 ASN B C 1
ATOM 2363 O O . ASN B 1 95 ? 0.42 20.484 -9.898 1 89.56 95 ASN B O 1
ATOM 2367 N N . ALA B 1 96 ? 1.396 18.594 -10.531 1 82 96 ALA B N 1
ATOM 2368 C CA . ALA B 1 96 ? 1.548 19.062 -11.906 1 82 96 ALA B CA 1
ATOM 2369 C C . ALA B 1 96 ? 0.2 19.109 -12.625 1 82 96 ALA B C 1
ATOM 2371 O O . ALA B 1 96 ? 0.006 19.922 -13.539 1 82 96 ALA B O 1
ATOM 2372 N N . ILE B 1 97 ? -0.677 18.328 -12.227 1 84.12 97 ILE B N 1
ATOM 2373 C CA . ILE B 1 97 ? -1.94 18.172 -12.945 1 84.12 97 ILE B CA 1
ATOM 2374 C C . ILE B 1 97 ? -3.02 19.016 -12.266 1 84.12 97 ILE B C 1
ATOM 2376 O O . ILE B 1 97 ? -3.736 19.766 -12.93 1 84.12 97 ILE B O 1
ATOM 2380 N N . ASN B 1 98 ? -3.092 18.859 -10.992 1 84.75 98 ASN B N 1
ATOM 2381 C CA . ASN B 1 98 ? -4.062 19.609 -10.195 1 84.75 98 ASN B CA 1
ATOM 2382 C C . ASN B 1 98 ? -3.467 20.922 -9.672 1 84.75 98 ASN B C 1
ATOM 2384 O O . ASN B 1 98 ? -2.572 20.891 -8.828 1 84.75 98 ASN B O 1
ATOM 2388 N N . ASN B 1 99 ? -4.004 21.984 -10.055 1 86.62 99 ASN B N 1
ATOM 2389 C CA . ASN B 1 99 ? -3.42 23.297 -9.766 1 86.62 99 ASN B CA 1
ATOM 2390 C C . ASN B 1 99 ? -3.924 23.844 -8.43 1 86.62 99 ASN B C 1
ATOM 2392 O O . ASN B 1 99 ? -3.572 24.969 -8.047 1 86.62 99 ASN B O 1
ATOM 2396 N N . GLU B 1 100 ? -4.707 23.125 -7.766 1 92.56 100 GLU B N 1
ATOM 2397 C CA . GLU B 1 100 ? -5.105 23.578 -6.438 1 92.56 100 GLU B CA 1
ATOM 2398 C C . GLU B 1 100 ? -3.904 23.688 -5.504 1 92.56 100 GLU B C 1
ATOM 2400 O O . GLU B 1 100 ? -3.133 22.734 -5.367 1 92.56 100 GLU B O 1
ATOM 2405 N N . PRO B 1 101 ? -3.791 24.812 -4.801 1 94.19 101 PRO B N 1
ATOM 2406 C CA . PRO B 1 101 ? -2.59 25.047 -3.992 1 94.19 101 PRO B CA 1
ATOM 2407 C C . PRO B 1 101 ? -2.402 24 -2.896 1 94.19 101 PRO B C 1
ATOM 2409 O O . PRO B 1 101 ? -1.271 23.719 -2.494 1 94.19 101 PRO B O 1
ATOM 2412 N N . ALA B 1 102 ? -3.469 23.453 -2.404 1 97.19 102 ALA B N 1
ATOM 2413 C CA . ALA B 1 102 ? -3.402 22.484 -1.308 1 97.19 102 ALA B CA 1
ATOM 2414 C C . ALA B 1 102 ? -3.158 21.078 -1.831 1 97.19 102 ALA B C 1
ATOM 2416 O O . ALA B 1 102 ? -3.061 20.125 -1.051 1 97.19 102 ALA B O 1
ATOM 2417 N N . CYS B 1 103 ? -3.145 20.938 -3.15 1 97.25 103 CYS B N 1
ATOM 2418 C CA . CYS B 1 103 ? -2.785 19.672 -3.781 1 97.25 103 CYS B CA 1
ATOM 2419 C C . CYS B 1 103 ? -1.284 19.594 -4.039 1 97.25 103 CYS B C 1
ATOM 2421 O O . CYS B 1 103 ? -0.815 20 -5.109 1 97.25 103 CYS B O 1
ATOM 2423 N N . LEU B 1 104 ? -0.623 19.062 -3.096 1 97.38 104 LEU B N 1
ATOM 2424 C CA . LEU B 1 104 ? 0.826 18.922 -3.195 1 97.38 104 LEU B CA 1
ATOM 2425 C C . LEU B 1 104 ? 1.219 17.469 -3.426 1 97.38 104 LEU B C 1
ATOM 2427 O O . LEU B 1 104 ? 0.371 16.578 -3.361 1 97.38 104 LEU B O 1
ATOM 2431 N N . GLU B 1 105 ? 2.467 17.266 -3.762 1 96.75 105 GLU B N 1
ATOM 2432 C CA . GLU B 1 105 ? 3.098 15.945 -3.826 1 96.75 105 GLU B CA 1
ATOM 2433 C C . GLU B 1 105 ? 4.43 15.938 -3.08 1 96.75 105 GLU B C 1
ATOM 2435 O O . GLU B 1 105 ? 5.094 16.969 -2.973 1 96.75 105 GLU B O 1
ATOM 2440 N N . VAL B 1 106 ? 4.754 14.734 -2.613 1 95.38 106 VAL B N 1
ATOM 2441 C CA . VAL B 1 106 ? 5.969 14.617 -1.814 1 95.38 106 VAL B CA 1
ATOM 2442 C C . VAL B 1 106 ? 6.785 13.414 -2.295 1 95.38 106 VAL B C 1
ATOM 2444 O O . VAL B 1 106 ? 6.227 12.438 -2.793 1 95.38 106 VAL B O 1
ATOM 2447 N N . ARG B 1 107 ? 8.047 13.57 -2.225 1 92.62 107 ARG B N 1
ATOM 2448 C CA . ARG B 1 107 ? 8.969 12.461 -2.465 1 92.62 107 ARG B CA 1
ATOM 2449 C C . ARG B 1 107 ? 10.117 12.477 -1.464 1 92.62 107 ARG B C 1
ATOM 2451 O O . ARG B 1 107 ? 10.539 13.539 -1.014 1 92.62 107 ARG B O 1
ATOM 2458 N N . PHE B 1 108 ? 10.594 11.328 -1.176 1 90 108 PHE B N 1
ATOM 2459 C CA . PHE B 1 108 ? 11.648 11.219 -0.179 1 90 108 PHE B CA 1
ATOM 2460 C C . PHE B 1 108 ? 12.945 10.734 -0.816 1 90 108 PHE B C 1
ATOM 2462 O O . PHE B 1 108 ? 14.008 10.797 -0.196 1 90 108 PHE B O 1
ATOM 2469 N N . SER B 1 109 ? 12.82 10.25 -2.037 1 84.88 109 SER B N 1
ATOM 2470 C CA . SER B 1 109 ? 13.977 9.867 -2.84 1 84.88 109 SER B CA 1
ATOM 2471 C C . SER B 1 109 ? 13.719 10.102 -4.324 1 84.88 109 SER B C 1
ATOM 2473 O O . SER B 1 109 ? 12.57 10.102 -4.77 1 84.88 109 SER B O 1
ATOM 2475 N N . GLU B 1 110 ? 14.812 10.227 -5.059 1 83.25 110 GLU B N 1
ATOM 2476 C CA . GLU B 1 110 ? 14.688 10.492 -6.488 1 83.25 110 GLU B CA 1
ATOM 2477 C C . GLU B 1 110 ? 14.172 9.258 -7.227 1 83.25 110 GLU B C 1
ATOM 2479 O O . GLU B 1 110 ? 13.602 9.375 -8.312 1 83.25 110 GLU B O 1
ATOM 2484 N N . TRP B 1 111 ? 14.375 8.148 -6.668 1 80.62 111 TRP B N 1
ATOM 2485 C CA . TRP B 1 111 ? 14.016 6.922 -7.371 1 80.62 111 TRP B CA 1
ATOM 2486 C C . TRP B 1 111 ? 12.602 6.477 -7.012 1 80.62 111 TRP B C 1
ATOM 2488 O O . TRP B 1 111 ? 12.07 5.531 -7.602 1 80.62 111 TRP B O 1
ATOM 2498 N N . GLN B 1 112 ? 11.938 7.16 -6.102 1 85.25 112 GLN B N 1
ATOM 2499 C CA . GLN B 1 112 ? 10.562 6.844 -5.723 1 85.25 112 GLN B CA 1
ATOM 2500 C C . GLN B 1 112 ? 9.578 7.758 -6.438 1 85.25 112 GLN B C 1
ATOM 2502 O O . GLN B 1 112 ? 9.891 8.914 -6.73 1 85.25 112 GLN B O 1
ATOM 2507 N N . PRO B 1 113 ? 8.453 7.109 -6.746 1 89.56 113 PRO B N 1
ATOM 2508 C CA . PRO B 1 113 ? 7.418 8.016 -7.258 1 89.56 113 PRO B CA 1
ATOM 2509 C C . PRO B 1 113 ? 6.973 9.047 -6.223 1 89.56 113 PRO B C 1
ATOM 2511 O O . PRO B 1 113 ? 7.27 8.906 -5.035 1 89.56 113 PRO B O 1
ATOM 2514 N N . ARG B 1 114 ? 6.395 10.031 -6.723 1 93.06 114 ARG B N 1
ATOM 2515 C CA . ARG B 1 114 ? 5.801 11.008 -5.812 1 93.06 114 ARG B CA 1
ATOM 2516 C C . ARG B 1 114 ? 4.457 10.516 -5.281 1 93.06 114 ARG B C 1
ATOM 2518 O O . ARG B 1 114 ? 3.754 9.766 -5.961 1 93.06 114 ARG B O 1
ATOM 2525 N N . GLY B 1 115 ? 4.18 10.891 -4.07 1 94.12 115 GLY B N 1
ATOM 2526 C CA . GLY B 1 115 ? 2.875 10.641 -3.479 1 94.12 115 GLY B CA 1
ATOM 2527 C C . GLY B 1 115 ? 2.088 11.906 -3.207 1 94.12 115 GLY B C 1
ATOM 2528 O O . GLY B 1 115 ? 2.67 12.969 -3 1 94.12 115 GLY B O 1
ATOM 2529 N N . TYR B 1 116 ? 0.828 11.734 -3.166 1 95.06 116 TYR B N 1
ATOM 2530 C CA . TYR B 1 116 ? -0.025 12.883 -2.895 1 95.06 116 TYR B CA 1
ATOM 2531 C C . TYR B 1 116 ? 0.153 13.367 -1.459 1 95.06 116 TYR B C 1
ATOM 2533 O O . TYR B 1 116 ? 0.279 12.555 -0.537 1 95.06 116 TYR B O 1
ATOM 2541 N N . TYR B 1 117 ? 0.219 14.617 -1.348 1 97 117 TYR B N 1
ATOM 2542 C CA . TYR B 1 117 ? 0.16 15.328 -0.077 1 97 117 TYR B CA 1
ATOM 2543 C C . TYR B 1 117 ? -0.972 16.344 -0.076 1 97 117 TYR B C 1
ATOM 2545 O O . TYR B 1 117 ? -0.758 17.531 -0.391 1 97 117 TYR B O 1
ATOM 2553 N N . LEU B 1 118 ? -2.104 15.891 0.348 1 98.31 118 LEU B N 1
ATOM 2554 C CA . LEU B 1 118 ? -3.309 16.719 0.281 1 98.31 118 LEU B CA 1
ATOM 2555 C C . LEU B 1 118 ? -3.588 17.375 1.624 1 98.31 118 LEU B C 1
ATOM 2557 O O . LEU B 1 118 ? -3.826 16.703 2.623 1 98.31 118 LEU B O 1
ATOM 2561 N N . VAL B 1 119 ? -3.506 18.656 1.632 1 98.75 119 VAL B N 1
ATOM 2562 C CA . VAL B 1 119 ? -3.93 19.375 2.832 1 98.75 119 VAL B CA 1
ATOM 2563 C C . VAL B 1 119 ? -5.441 19.562 2.811 1 98.75 119 VAL B C 1
ATOM 2565 O O . VAL B 1 119 ? -5.961 20.375 2.039 1 98.75 119 VAL B O 1
ATOM 2568 N N . LEU B 1 120 ? -6.094 18.859 3.682 1 98.75 120 LEU B N 1
ATOM 2569 C CA . LEU B 1 120 ? -7.555 18.875 3.676 1 98.75 120 LEU B CA 1
ATOM 2570 C C . LEU B 1 120 ? -8.094 20.078 4.422 1 98.75 120 LEU B C 1
ATOM 2572 O O . LEU B 1 120 ? -9.109 20.656 4.031 1 98.75 120 LEU B O 1
ATOM 2576 N N . ASP B 1 121 ? -7.457 20.391 5.531 1 98.75 121 ASP B N 1
ATOM 2577 C CA . ASP B 1 121 ? -7.867 21.516 6.367 1 98.75 121 ASP B CA 1
ATOM 2578 C C . ASP B 1 121 ? -6.73 21.953 7.289 1 98.75 121 ASP B C 1
ATOM 2580 O O . ASP B 1 121 ? -5.898 21.141 7.688 1 98.75 121 ASP B O 1
ATOM 2584 N N . THR B 1 122 ? -6.711 23.25 7.559 1 98.81 122 THR B N 1
ATOM 2585 C CA . THR B 1 122 ? -5.77 23.844 8.516 1 98.81 122 THR B CA 1
ATOM 2586 C C . THR B 1 122 ? -6.184 25.266 8.883 1 98.81 122 THR B C 1
ATOM 2588 O O . THR B 1 122 ? -6.723 25.984 8.047 1 98.81 122 THR B O 1
ATOM 2591 N N . ASP B 1 123 ? -5.926 25.625 10.102 1 98.44 123 ASP B N 1
ATOM 2592 C CA . ASP B 1 123 ? -6.016 27.031 10.469 1 98.44 123 ASP B CA 1
ATOM 2593 C C . ASP B 1 123 ? -4.629 27.641 10.625 1 98.44 123 ASP B C 1
ATOM 2595 O O . ASP B 1 123 ? -4.492 28.766 11.109 1 98.44 123 ASP B O 1
ATOM 2599 N N . TYR B 1 124 ? -3.553 26.875 10.289 1 98.62 124 TYR B N 1
ATOM 2600 C CA . TYR B 1 124 ? -2.145 27.25 10.25 1 98.62 124 TYR B CA 1
ATOM 2601 C C . TYR B 1 124 ? -1.589 27.422 11.656 1 98.62 124 TYR B C 1
ATOM 2603 O O . TYR B 1 124 ? -0.373 27.391 11.859 1 98.62 124 TYR B O 1
ATOM 2611 N N . VAL B 1 125 ? -2.443 27.547 12.672 1 98.25 125 VAL B N 1
ATOM 2612 C CA . VAL B 1 125 ? -1.996 27.938 14.008 1 98.25 125 VAL B CA 1
ATOM 2613 C C . VAL B 1 125 ? -2.15 26.75 14.961 1 98.25 125 VAL B C 1
ATOM 2615 O O . VAL B 1 125 ? -1.291 26.516 15.812 1 98.25 125 VAL B O 1
ATOM 2618 N N . ASN B 1 126 ? -3.221 26.047 14.711 1 98 126 ASN B N 1
ATOM 2619 C CA . ASN B 1 126 ? -3.496 24.984 15.68 1 98 126 ASN B CA 1
ATOM 2620 C C . ASN B 1 126 ? -3.314 23.609 15.055 1 98 126 ASN B C 1
ATOM 2622 O O . ASN B 1 126 ? -2.707 22.719 15.664 1 98 126 ASN B O 1
ATOM 2626 N N . TYR B 1 127 ? -3.875 23.422 13.875 1 98.5 127 TYR B N 1
ATOM 2627 C CA . TYR B 1 127 ? -3.893 22.062 13.359 1 98.5 127 TYR B CA 1
ATOM 2628 C C . TYR B 1 127 ? -3.742 22.047 11.844 1 98.5 127 TYR B C 1
ATOM 2630 O O . TYR B 1 127 ? -3.904 23.078 11.188 1 98.5 127 TYR B O 1
ATOM 2638 N N . SER B 1 128 ? -3.404 20.953 11.32 1 98.81 128 SER B N 1
ATOM 2639 C CA . SER B 1 128 ? -3.451 20.609 9.906 1 98.81 128 SER B CA 1
ATOM 2640 C C . SER B 1 128 ? -3.857 19.156 9.695 1 98.81 128 SER B C 1
ATOM 2642 O O . SER B 1 128 ? -3.465 18.281 10.461 1 98.81 128 SER B O 1
ATOM 2644 N N . VAL B 1 129 ? -4.633 18.906 8.695 1 98.88 129 VAL B N 1
ATOM 2645 C CA . VAL B 1 129 ? -5.047 17.562 8.312 1 98.88 129 VAL B CA 1
ATOM 2646 C C . VAL B 1 129 ? -4.488 17.219 6.93 1 98.88 129 VAL B C 1
ATOM 2648 O O . VAL B 1 129 ? -4.836 17.859 5.938 1 98.88 129 VAL B O 1
ATOM 2651 N N . VAL B 1 130 ? -3.648 16.172 6.938 1 98.75 130 VAL B N 1
ATOM 2652 C CA . VAL B 1 130 ? -2.99 15.766 5.703 1 98.75 130 VAL B CA 1
ATOM 2653 C C . VAL B 1 130 ? -3.459 14.367 5.305 1 98.75 130 VAL B C 1
ATOM 2655 O O . VAL B 1 130 ? -3.533 13.469 6.145 1 98.75 130 VAL B O 1
ATOM 2658 N N . TYR B 1 131 ? -3.744 14.227 4.039 1 98.44 131 TYR B N 1
ATOM 2659 C CA . TYR B 1 131 ? -4.227 12.961 3.506 1 98.44 131 TYR B CA 1
ATOM 2660 C C . TYR B 1 131 ? -3.492 12.586 2.223 1 98.44 131 TYR B C 1
ATOM 2662 O O . TYR B 1 131 ? -3.172 13.461 1.411 1 98.44 131 TYR B O 1
ATOM 2670 N N . SER B 1 132 ? -3.133 11.352 2.102 1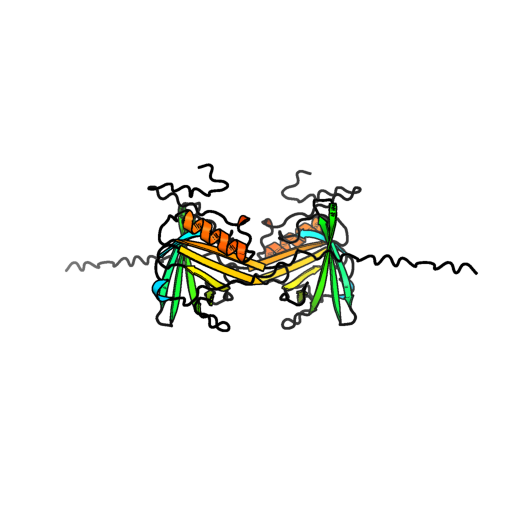 96.62 132 SER B N 1
ATOM 2671 C CA . SER B 1 132 ? -2.568 10.75 0.899 1 96.62 132 SER B CA 1
ATOM 2672 C C . SER B 1 132 ? -3.309 9.469 0.522 1 96.62 132 SER B C 1
ATOM 2674 O O . SER B 1 132 ? -3.549 8.609 1.374 1 96.62 132 SER B O 1
ATOM 2676 N N . CYS B 1 133 ? -3.656 9.383 -0.789 1 94.5 133 CYS B N 1
ATOM 2677 C CA . CYS B 1 133 ? -4.332 8.18 -1.257 1 94.5 133 CYS B CA 1
ATOM 2678 C C . CYS B 1 133 ? -3.889 7.82 -2.67 1 94.5 133 CYS B C 1
ATOM 2680 O O . CYS B 1 133 ? -3.861 8.68 -3.553 1 94.5 133 CYS B O 1
ATOM 2682 N N . THR B 1 134 ? -3.508 6.621 -2.869 1 91.19 134 THR B N 1
ATOM 2683 C CA . THR B 1 134 ? -3.133 6.074 -4.168 1 91.19 134 THR B CA 1
ATOM 2684 C C . THR B 1 134 ? -3.936 4.812 -4.477 1 91.19 134 THR B C 1
ATOM 2686 O O . THR B 1 134 ? -3.955 3.873 -3.682 1 91.19 134 THR B O 1
ATOM 2689 N N . ASN B 1 135 ? -4.586 4.828 -5.621 1 89.88 135 ASN B N 1
ATOM 2690 C CA . ASN B 1 135 ? -5.281 3.617 -6.047 1 89.88 135 ASN B CA 1
ATOM 2691 C C . ASN B 1 135 ? -4.301 2.531 -6.48 1 89.88 135 ASN B C 1
ATOM 2693 O O . ASN B 1 135 ? -3.355 2.805 -7.223 1 89.88 135 ASN B O 1
ATOM 2697 N N . LEU B 1 136 ? -4.527 1.348 -6 1 90 136 LEU B N 1
ATOM 2698 C CA . LEU B 1 136 ? -3.801 0.154 -6.422 1 90 136 LEU B CA 1
ATOM 2699 C C . LEU B 1 136 ? -4.73 -0.827 -7.129 1 90 136 LEU B C 1
ATOM 2701 O O . LEU B 1 136 ? -5.949 -0.637 -7.137 1 90 136 LEU B O 1
ATOM 2705 N N . TYR B 1 137 ? -4.18 -1.848 -7.699 1 87 137 TYR B N 1
ATOM 2706 C CA . TYR B 1 137 ? -4.973 -2.812 -8.453 1 87 137 TYR B CA 1
ATOM 2707 C C . TYR B 1 137 ? -5.84 -3.648 -7.52 1 87 137 TYR B C 1
ATOM 2709 O O . TYR B 1 137 ? -6.82 -4.258 -7.953 1 87 137 TYR B O 1
ATOM 2717 N N . VAL B 1 138 ? -5.496 -3.691 -6.219 1 85.12 138 VAL B N 1
ATOM 2718 C CA . VAL B 1 138 ? -6.27 -4.484 -5.27 1 85.12 138 VAL B CA 1
ATOM 2719 C C . VAL B 1 138 ? -6.855 -3.576 -4.191 1 85.12 138 VAL B C 1
ATOM 2721 O O . VAL B 1 138 ? -7.109 -4.02 -3.07 1 85.12 138 VAL B O 1
ATOM 2724 N N . GLY B 1 139 ? -6.953 -2.312 -4.512 1 85.75 139 GLY B N 1
ATOM 2725 C CA . GLY B 1 139 ? -7.484 -1.357 -3.551 1 85.75 139 GLY B CA 1
ATOM 2726 C C . GLY B 1 139 ? -6.73 -0.042 -3.537 1 85.75 139 GLY B C 1
ATOM 2727 O O . GLY B 1 139 ? -6.352 0.475 -4.59 1 85.75 139 GLY B O 1
ATOM 2728 N N . LYS B 1 140 ? -6.656 0.483 -2.354 1 88.69 140 LYS B N 1
ATOM 2729 C CA . LYS B 1 140 ? -5.992 1.779 -2.232 1 88.69 140 LYS B CA 1
ATOM 2730 C C . LYS B 1 140 ? -4.992 1.781 -1.082 1 88.69 140 LYS B C 1
ATOM 2732 O O . LYS B 1 140 ? -5.109 0.982 -0.15 1 88.69 140 LYS B O 1
ATOM 2737 N N . PHE B 1 141 ? -4.012 2.594 -1.21 1 89.44 141 PHE B N 1
ATOM 2738 C CA . PHE B 1 141 ? -3.043 2.883 -0.162 1 89.44 141 PHE B CA 1
ATOM 2739 C C . PHE B 1 141 ? -3.248 4.289 0.393 1 89.44 141 PHE B C 1
ATOM 2741 O O . PHE B 1 141 ? -3.145 5.273 -0.341 1 89.44 141 PHE B O 1
ATOM 2748 N N . GLU B 1 142 ? -3.512 4.34 1.697 1 93.94 142 GLU B N 1
ATOM 2749 C CA . GLU B 1 142 ? -3.848 5.613 2.324 1 93.94 142 GLU B CA 1
ATOM 2750 C C . GLU B 1 142 ? -2.895 5.93 3.473 1 93.94 142 GLU B C 1
ATOM 2752 O O . GLU B 1 142 ? -2.498 5.035 4.223 1 93.94 142 GLU B O 1
ATOM 2757 N N . LEU B 1 143 ? -2.57 7.188 3.596 1 95.94 143 LEU B N 1
ATOM 2758 C CA . LEU B 1 143 ? -1.967 7.758 4.793 1 95.94 143 LEU B CA 1
ATOM 2759 C C . LEU B 1 143 ? -2.74 8.984 5.262 1 95.94 143 LEU B C 1
ATOM 2761 O O . LEU B 1 143 ? -3.453 9.609 4.473 1 95.94 143 LEU B O 1
ATOM 2765 N N . LEU B 1 144 ? -2.588 9.234 6.492 1 98 144 LEU B N 1
ATOM 2766 C CA . LEU B 1 144 ? -3.295 10.336 7.133 1 98 144 LEU B CA 1
ATOM 2767 C C . LEU B 1 144 ? -2.533 10.836 8.359 1 98 144 LEU B C 1
ATOM 2769 O O . LEU B 1 144 ? -2.037 10.031 9.156 1 98 144 LEU B O 1
ATOM 2773 N N . TRP B 1 145 ? -2.473 12.148 8.43 1 98.12 145 TRP B N 1
ATOM 2774 C CA . TRP B 1 145 ? -1.891 12.75 9.617 1 98.12 145 TRP B CA 1
ATOM 2775 C C . TRP B 1 145 ? -2.746 13.914 10.109 1 98.12 145 TRP B C 1
ATOM 2777 O O . TRP B 1 145 ? -3.139 14.781 9.328 1 98.12 145 TRP B O 1
ATOM 2787 N N . ILE B 1 146 ? -2.992 13.891 11.328 1 98.56 146 ILE B N 1
ATOM 2788 C CA . ILE B 1 146 ? -3.49 15.055 12.047 1 98.56 146 ILE B CA 1
ATOM 2789 C C . ILE B 1 146 ? -2.355 15.688 12.852 1 98.56 146 ILE B C 1
ATOM 2791 O O . ILE B 1 146 ? -1.821 15.07 13.773 1 98.56 146 ILE B O 1
ATOM 2795 N N . LEU B 1 147 ? -2.078 16.906 12.5 1 98.38 147 LEU B N 1
ATOM 2796 C CA . LEU B 1 147 ? -0.898 17.578 13.023 1 98.38 147 LEU B CA 1
ATOM 2797 C C . LEU B 1 147 ? -1.295 18.781 13.867 1 98.38 147 LEU B C 1
ATOM 2799 O O . LEU B 1 147 ? -2.361 19.375 13.664 1 98.38 147 LEU B O 1
ATOM 2803 N N . SER B 1 148 ? -0.396 19.125 14.773 1 97.94 148 SER B N 1
ATOM 2804 C CA . SER B 1 148 ? -0.583 20.297 15.633 1 97.94 148 SER B CA 1
ATOM 2805 C C . SER B 1 148 ? 0.709 21.094 15.766 1 97.94 148 SER B C 1
ATOM 2807 O O . SER B 1 148 ? 1.804 20.531 15.68 1 97.94 148 SER B O 1
ATOM 2809 N N . ARG B 1 149 ? 0.587 22.391 15.969 1 97.5 149 ARG B N 1
ATOM 2810 C CA . ARG B 1 149 ? 1.751 23.234 16.25 1 97.5 149 ARG B CA 1
ATOM 2811 C C . ARG B 1 149 ? 2.312 22.938 17.641 1 97.5 149 ARG B C 1
ATOM 2813 O O . ARG B 1 149 ? 3.461 23.281 17.922 1 97.5 149 ARG B O 1
ATOM 2820 N N . ARG B 1 150 ? 1.503 22.359 18.438 1 93.94 150 ARG B N 1
ATOM 2821 C CA . ARG B 1 150 ? 1.889 21.969 19.781 1 93.94 150 ARG B CA 1
ATOM 2822 C C . ARG B 1 150 ? 1.729 20.453 19.969 1 93.94 150 ARG B C 1
ATOM 2824 O O . ARG B 1 150 ? 1.057 19.797 19.188 1 93.94 150 ARG B O 1
ATOM 2831 N N . ARG B 1 151 ? 2.256 19.922 21 1 91.88 151 ARG B N 1
ATOM 2832 C CA . ARG B 1 151 ? 2.172 18.484 21.25 1 91.88 151 ARG B CA 1
ATOM 2833 C C . ARG B 1 151 ? 0.843 18.125 21.906 1 91.88 151 ARG B C 1
ATOM 2835 O O . ARG B 1 151 ? 0.728 17.078 22.547 1 91.88 151 ARG B O 1
ATOM 2842 N N . THR B 1 152 ? -0.031 19.078 21.844 1 90.38 152 THR B N 1
ATOM 2843 C CA . THR B 1 152 ? -1.414 18.875 22.25 1 90.38 152 THR B CA 1
ATOM 2844 C C . THR B 1 152 ? -2.377 19.5 21.25 1 90.38 152 THR B C 1
ATOM 2846 O O . THR B 1 152 ? -1.998 20.406 20.5 1 90.38 152 THR B O 1
ATOM 2849 N N . LEU B 1 153 ? -3.564 18.953 21.25 1 93.38 153 LEU B N 1
ATOM 2850 C CA . LEU B 1 153 ? -4.645 19.516 20.438 1 93.38 153 LEU B CA 1
ATOM 2851 C C . LEU B 1 153 ? -5.98 19.406 21.172 1 93.38 153 LEU B C 1
ATOM 2853 O O . LEU B 1 153 ? -6.336 18.328 21.656 1 93.38 153 LEU B O 1
ATOM 2857 N N . ALA B 1 154 ? -6.664 20.5 21.25 1 93.31 154 ALA B N 1
ATOM 2858 C CA . ALA B 1 154 ? -7.938 20.516 21.969 1 93.31 154 ALA B CA 1
ATOM 2859 C C . ALA B 1 154 ? -8.922 19.531 21.344 1 93.31 154 ALA B C 1
ATOM 2861 O O . ALA B 1 154 ? -8.977 19.375 20.125 1 93.31 154 ALA B O 1
ATOM 2862 N N . VAL B 1 155 ? -9.742 18.953 22.172 1 93.44 155 VA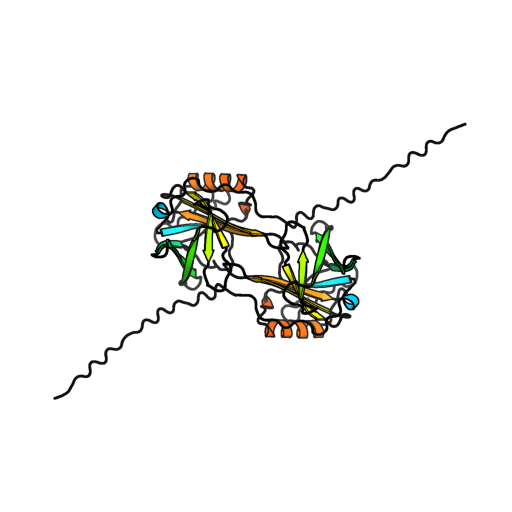L B N 1
ATOM 2863 C CA . VAL B 1 155 ? -10.688 17.922 21.781 1 93.44 155 VAL B CA 1
ATOM 2864 C C . VAL B 1 155 ? -11.641 18.453 20.719 1 93.44 155 VAL B C 1
ATOM 2866 O O . VAL B 1 155 ? -12.047 17.734 19.812 1 93.44 155 VAL B O 1
ATOM 2869 N N . GLY B 1 156 ? -11.969 19.703 20.844 1 95.38 156 GLY B N 1
ATOM 2870 C CA . GLY B 1 156 ? -12.859 20.312 19.875 1 95.38 156 GLY B CA 1
ATOM 2871 C C . GLY B 1 156 ? -12.32 20.234 18.453 1 95.38 156 GLY B C 1
ATOM 2872 O O . GLY B 1 156 ? -13.07 20 17.5 1 95.38 156 GLY B O 1
ATOM 2873 N N . TYR B 1 157 ? -11.039 20.484 18.297 1 96.25 157 TYR B N 1
ATOM 2874 C CA . TYR B 1 157 ? -10.414 20.359 16.984 1 96.25 157 TYR B CA 1
ATOM 2875 C C . TYR B 1 157 ? -10.445 18.922 16.5 1 96.25 157 TYR B C 1
ATOM 2877 O O . TYR B 1 157 ? -10.727 18.672 15.32 1 96.25 157 TYR B O 1
ATOM 2885 N N . LEU B 1 158 ? -10.141 18 17.375 1 96.12 158 LEU B N 1
ATOM 2886 C CA . LEU B 1 158 ? -10.109 16.594 17.016 1 96.12 158 LEU B CA 1
ATOM 2887 C C . LEU B 1 158 ? -11.484 16.125 16.547 1 96.12 158 LEU B C 1
ATOM 2889 O O . LEU B 1 158 ? -11.602 15.406 15.555 1 96.12 158 LEU B O 1
ATOM 2893 N N . GLU B 1 159 ? -12.469 16.516 17.25 1 96.12 159 GLU B N 1
ATOM 2894 C CA . GLU B 1 159 ? -13.836 16.156 16.875 1 96.12 159 GLU B CA 1
ATOM 2895 C C . GLU B 1 159 ? -14.203 16.703 15.508 1 96.12 159 GLU B C 1
ATOM 2897 O O . GLU B 1 159 ? -14.75 15.992 14.672 1 96.12 159 GLU B O 1
ATOM 2902 N N . HIS B 1 160 ? -13.93 17.938 15.359 1 97.5 160 HIS B N 1
ATOM 2903 C CA . HIS B 1 160 ? -14.18 18.578 14.07 1 97.5 160 HIS B CA 1
ATOM 2904 C C . HIS B 1 160 ? -13.477 17.828 12.945 1 97.5 160 HIS B C 1
ATOM 2906 O O . HIS B 1 160 ? -14.086 17.547 11.906 1 97.5 160 HIS B O 1
ATOM 2912 N N . ILE B 1 161 ? -12.25 17.484 13.156 1 98.44 161 ILE B N 1
ATOM 2913 C CA . ILE B 1 161 ? -11.43 16.828 12.141 1 98.44 161 ILE B CA 1
ATOM 2914 C C . ILE B 1 161 ? -11.984 15.438 11.852 1 98.44 161 ILE B C 1
ATOM 2916 O O . ILE B 1 161 ? -12.117 15.047 10.695 1 98.44 161 ILE B O 1
ATOM 2920 N N . HIS B 1 162 ? -12.312 14.68 12.898 1 98.12 162 HIS B N 1
ATOM 2921 C CA . HIS B 1 162 ? -12.875 13.352 12.695 1 98.12 162 HIS B CA 1
ATOM 2922 C C . HIS B 1 162 ? -14.188 13.414 11.922 1 98.12 162 HIS B C 1
ATOM 2924 O O . HIS B 1 162 ? -14.43 12.586 11.039 1 98.12 162 HIS B O 1
ATOM 2930 N N . ASP B 1 163 ? -14.992 14.406 12.25 1 98.25 163 ASP B N 1
ATOM 2931 C CA . ASP B 1 163 ? -16.234 14.602 11.516 1 98.25 163 ASP B CA 1
ATOM 2932 C C . ASP B 1 163 ? -15.969 14.883 10.039 1 98.25 163 ASP B C 1
ATOM 2934 O O . ASP B 1 163 ? -16.656 14.352 9.164 1 98.25 163 ASP B O 1
ATOM 2938 N N . LEU B 1 164 ? -15.062 15.75 9.797 1 98.5 164 LEU B N 1
ATOM 2939 C CA . LEU B 1 164 ? -14.68 16.078 8.43 1 98.5 164 LEU B CA 1
ATOM 2940 C C . LEU B 1 164 ? -14.242 14.828 7.672 1 98.5 164 LEU B C 1
ATOM 2942 O O . LEU B 1 164 ? -14.703 14.578 6.555 1 98.5 164 LEU B O 1
ATOM 2946 N N . LEU B 1 165 ? -13.383 13.992 8.258 1 98.5 165 LEU B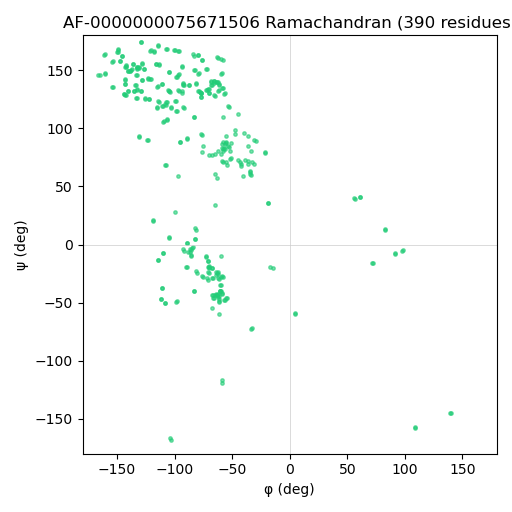 N 1
ATOM 2947 C CA . LEU B 1 165 ? -12.875 12.773 7.637 1 98.5 165 LEU B CA 1
ATOM 2948 C C . LEU B 1 165 ? -14.008 11.781 7.379 1 98.5 165 LEU B C 1
ATOM 2950 O O . LEU B 1 165 ? -14.078 11.188 6.301 1 98.5 165 LEU B O 1
ATOM 2954 N N . ASP B 1 166 ? -14.875 11.641 8.359 1 97.69 166 ASP B N 1
ATOM 2955 C CA . ASP B 1 166 ? -16.031 10.758 8.203 1 97.69 166 ASP B CA 1
ATOM 2956 C C . ASP B 1 166 ? -16.906 11.211 7.031 1 97.69 166 ASP B C 1
ATOM 2958 O O . ASP B 1 166 ? -17.438 10.375 6.293 1 97.69 166 ASP B O 1
ATOM 2962 N N . SER B 1 167 ? -17.047 12.492 6.922 1 98.12 167 SER B N 1
ATOM 2963 C CA . SER B 1 167 ? -17.891 13.023 5.852 1 98.12 167 SER B CA 1
ATOM 2964 C C . SER B 1 167 ? -17.312 12.68 4.48 1 98.12 167 SER B C 1
ATOM 2966 O O . SER B 1 167 ? -18.047 12.656 3.486 1 98.12 167 SER B O 1
ATOM 2968 N N . TYR B 1 168 ? -16.016 12.438 4.387 1 97.5 168 TYR B N 1
ATOM 2969 C CA . TYR B 1 168 ? -15.375 12.062 3.133 1 97.5 168 TYR B CA 1
ATOM 2970 C C . TYR B 1 168 ? -15.414 10.547 2.936 1 97.5 168 TYR B C 1
ATOM 2972 O O . TYR B 1 168 ? -14.984 10.039 1.899 1 97.5 168 TYR B O 1
ATOM 2980 N N . GLY B 1 169 ? -15.875 9.812 3.924 1 95.81 169 GLY B N 1
ATOM 2981 C CA . GLY B 1 169 ? -15.867 8.359 3.855 1 95.81 169 GLY B CA 1
ATOM 2982 C C . GLY B 1 169 ? -14.531 7.75 4.242 1 95.81 169 GLY B C 1
ATOM 2983 O O . GLY B 1 169 ? -14.25 6.598 3.908 1 95.81 169 GLY B O 1
ATOM 2984 N N . ILE B 1 170 ? -13.672 8.531 4.809 1 96.31 170 ILE B N 1
ATOM 2985 C CA . ILE B 1 170 ? -12.414 8.023 5.332 1 96.31 170 ILE B CA 1
ATOM 2986 C C . ILE B 1 170 ? -12.648 7.316 6.664 1 96.31 170 ILE B C 1
ATOM 2988 O O . ILE B 1 170 ? -13.312 7.863 7.551 1 96.31 170 ILE B O 1
ATOM 2992 N N . ASP B 1 171 ? -12.133 6.133 6.805 1 93.69 171 ASP B N 1
ATOM 2993 C CA . ASP B 1 171 ? -12.422 5.27 7.945 1 93.69 171 ASP B CA 1
ATOM 2994 C C . ASP B 1 171 ? -11.648 5.711 9.18 1 93.69 171 ASP B C 1
ATOM 2996 O O . ASP B 1 171 ? -10.555 5.207 9.445 1 93.69 171 ASP B O 1
ATOM 3000 N N . THR B 1 172 ? -12.234 6.484 10 1 96.44 172 THR B N 1
ATOM 3001 C CA . THR B 1 172 ? -11.555 7.078 11.141 1 96.44 172 THR B CA 1
ATOM 3002 C C . THR B 1 172 ? -11.297 6.031 12.219 1 96.44 172 THR B C 1
ATOM 3004 O O . THR B 1 172 ? -10.523 6.27 13.156 1 96.44 172 THR B O 1
ATOM 3007 N N . THR B 1 173 ? -11.844 4.828 12.148 1 94.25 173 THR B N 1
ATOM 3008 C CA . THR B 1 173 ? -11.602 3.773 13.125 1 94.25 173 THR B CA 1
ATOM 3009 C C . THR B 1 173 ? -10.18 3.232 12.984 1 94.25 173 THR B C 1
ATOM 3011 O O . THR B 1 173 ? -9.68 2.543 13.883 1 94.25 173 THR B O 1
ATOM 3014 N N . ARG B 1 174 ? -9.508 3.525 11.938 1 93.25 174 ARG B N 1
ATOM 3015 C CA . ARG B 1 174 ? -8.148 3.064 11.695 1 93.25 174 ARG B CA 1
ATOM 3016 C C . ARG B 1 174 ? -7.129 3.998 12.344 1 93.25 174 ARG B C 1
ATOM 3018 O O . ARG B 1 174 ? -5.941 3.678 12.414 1 93.25 174 ARG B O 1
ATOM 3025 N N . ILE B 1 175 ? -7.602 5.133 12.82 1 95.69 175 ILE B N 1
ATOM 3026 C CA . ILE B 1 175 ? -6.691 6.16 13.312 1 95.69 175 ILE B CA 1
ATOM 3027 C C . ILE B 1 175 ? -6.051 5.703 14.617 1 95.69 175 ILE B C 1
ATOM 3029 O O . ILE B 1 175 ? -6.734 5.184 15.508 1 95.69 175 ILE B O 1
ATOM 3033 N N . GLU B 1 176 ? -4.754 5.906 14.625 1 94.5 176 GLU B N 1
ATOM 3034 C CA . GLU B 1 176 ? -3.98 5.684 15.844 1 94.5 176 GLU B CA 1
ATOM 3035 C C . GLU B 1 176 ? -3.582 7.008 16.5 1 94.5 176 GLU B C 1
ATOM 3037 O O . GLU B 1 176 ? -3.271 7.977 15.797 1 94.5 176 GLU B O 1
ATOM 3042 N N . VAL B 1 177 ? -3.49 6.945 17.797 1 92.75 177 VAL B N 1
ATOM 3043 C CA . VAL B 1 177 ? -3.098 8.133 18.547 1 92.75 177 VAL B CA 1
ATOM 3044 C C . VAL B 1 177 ? -1.588 8.125 18.781 1 92.75 177 VAL B C 1
ATOM 3046 O O . VAL B 1 177 ? -1.012 7.09 19.109 1 92.75 177 VAL B O 1
ATOM 3049 N N . GLU B 1 178 ? -0.989 9.273 18.484 1 90.81 178 GLU B N 1
ATOM 3050 C CA . GLU B 1 178 ? 0.438 9.445 18.734 1 90.81 178 GLU B CA 1
ATOM 3051 C C . GLU B 1 178 ? 0.706 9.711 20.219 1 90.81 178 GLU B C 1
ATOM 3053 O O . GLU B 1 178 ? 0.027 10.539 20.828 1 90.81 178 GLU B O 1
ATOM 3058 N N . TYR B 1 179 ? 1.694 8.93 20.766 1 81.31 179 TYR B N 1
ATOM 3059 C CA . TYR B 1 179 ? 2.074 9.125 22.156 1 81.31 179 TYR B CA 1
ATOM 3060 C C . TYR B 1 179 ? 3.473 9.719 22.266 1 81.31 179 TYR B C 1
ATOM 3062 O O . TYR B 1 179 ? 4.418 9.211 21.672 1 81.31 179 TYR B O 1
ATOM 3070 N N . CYS B 1 180 ? 3.486 10.828 22.828 1 82.38 180 CYS B N 1
ATOM 3071 C CA . CYS B 1 180 ? 4.797 11.414 23.078 1 82.38 180 CYS B CA 1
ATOM 3072 C C . CYS B 1 180 ? 4.914 11.883 24.516 1 82.38 180 CYS B C 1
ATOM 3074 O O . CYS B 1 180 ? 4.168 12.766 24.953 1 82.38 180 CYS B O 1
ATOM 3076 N N . ASP B 1 181 ? 5.48 10.969 25.531 1 64.69 181 ASP B N 1
ATOM 3077 C CA . ASP B 1 181 ? 5.664 11.32 26.938 1 64.69 181 ASP B CA 1
ATOM 3078 C C . ASP B 1 181 ? 6.664 12.469 27.094 1 64.69 181 ASP B C 1
ATOM 3080 O O . ASP B 1 181 ? 7.816 12.352 26.672 1 64.69 181 ASP B O 1
ATOM 3084 N N . SER B 1 182 ? 6.57 13.445 26.625 1 51.34 182 SER B N 1
ATOM 3085 C CA . SER B 1 182 ? 7.531 14.445 27.078 1 51.34 182 SER B CA 1
ATOM 3086 C C . SER B 1 182 ? 7.609 14.484 28.594 1 51.34 182 SER B C 1
ATOM 3088 O O . SER B 1 182 ? 6.609 14.242 29.281 1 51.34 182 SER B O 1
ATOM 3090 N N . GLY B 1 183 ? 8.625 13.82 29.422 1 44.97 183 GLY B N 1
ATOM 3091 C CA . GLY B 1 183 ? 8.781 14.227 30.797 1 44.97 183 GLY B CA 1
ATOM 3092 C C . GLY B 1 183 ? 7.754 15.258 31.25 1 44.97 183 GLY B C 1
ATOM 3093 O O . GLY B 1 183 ? 7.43 15.344 32.438 1 44.97 183 GLY B O 1
ATOM 3094 N N . GLU B 1 184 ? 7.641 16.422 30.672 1 38.12 184 GLU B N 1
ATOM 3095 C CA . GLU B 1 184 ? 6.57 17.297 31.141 1 38.12 184 GLU B CA 1
ATOM 3096 C C . GLU B 1 184 ? 5.203 16.641 30.984 1 38.12 184 GLU B C 1
ATOM 3098 O O . GLU B 1 184 ? 4.621 16.156 31.953 1 38.12 184 GLU B O 1
ATOM 3103 N N . LEU B 1 185 ? 4.121 17.172 30.094 1 35.28 185 LEU B N 1
ATOM 3104 C CA . LEU B 1 185 ? 2.719 16.766 30.109 1 35.28 185 LEU B CA 1
ATOM 3105 C C . LEU B 1 185 ? 2.531 15.414 29.453 1 35.28 185 LEU B C 1
ATOM 3107 O O . LEU B 1 185 ? 2.898 15.227 28.281 1 35.28 185 LEU B O 1
ATOM 3111 N N . GLY B 1 186 ? 2.775 14.234 30.031 1 38.31 186 GLY B N 1
ATOM 3112 C CA . GLY B 1 186 ? 2.107 12.977 29.75 1 38.31 186 GLY B CA 1
ATOM 3113 C C . GLY B 1 186 ? 0.77 13.148 29.047 1 38.31 186 GLY B C 1
ATOM 3114 O O . GLY B 1 186 ? -0.276 13.18 29.703 1 38.31 186 GLY B O 1
ATOM 3115 N N . TYR B 1 187 ? 0.561 14.062 28.188 1 35.94 187 TYR B N 1
ATOM 3116 C CA . TYR B 1 187 ? -0.792 14.289 27.688 1 35.94 187 TYR B CA 1
ATOM 3117 C C . TYR B 1 187 ? -1.352 13.031 27.047 1 35.94 187 TYR B C 1
ATOM 3119 O O . TYR B 1 187 ? -0.793 12.523 26.062 1 35.94 187 TYR B O 1
ATOM 3127 N N . CYS B 1 188 ? -1.672 12.008 27.828 1 38.56 188 CYS B N 1
ATOM 3128 C CA . CYS B 1 188 ? -2.693 11.062 27.375 1 38.56 188 CYS B CA 1
ATOM 3129 C C . CYS B 1 188 ? -3.76 11.773 26.562 1 38.56 188 CYS B C 1
ATOM 3131 O O . CYS B 1 188 ? -4.402 12.711 27.031 1 38.56 188 CYS B O 1
ATOM 3133 N N . HIS B 1 189 ? -3.52 12.023 25.359 1 38.22 189 HIS B N 1
ATOM 3134 C CA . HIS B 1 189 ? -4.629 12.469 24.531 1 38.22 189 HIS B CA 1
ATOM 3135 C C . HIS B 1 189 ? -5.926 11.766 24.922 1 38.22 189 HIS B C 1
ATOM 3137 O O . HIS B 1 189 ? -5.957 10.539 25.062 1 38.22 189 HIS B O 1
ATOM 3143 N N . GLN B 1 190 ? -6.754 12.344 25.797 1 32.16 190 GLN B N 1
ATOM 3144 C CA . GLN B 1 190 ? -8.133 11.938 26.047 1 32.16 190 GLN B CA 1
ATOM 3145 C C . GLN B 1 190 ? -8.852 11.586 24.75 1 32.16 190 GLN B C 1
ATOM 3147 O O . GLN B 1 190 ? -9.133 12.461 23.938 1 32.16 190 GLN B O 1
ATOM 3152 N N . SER B 1 191 ? -8.422 10.641 23.969 1 37.16 191 SER B N 1
ATOM 3153 C CA . SER B 1 191 ? -9.352 10.242 22.922 1 37.16 191 SER B CA 1
ATOM 3154 C C . SER B 1 191 ? -10.766 10.078 23.469 1 37.16 191 SER B C 1
ATOM 3156 O O . SER B 1 191 ? -10.953 9.688 24.609 1 37.16 191 SER B O 1
ATOM 3158 N N . SER B 1 192 ? -11.672 10.883 23.109 1 33.94 192 SER B N 1
ATOM 3159 C CA . SER B 1 192 ? -13.062 10.719 23.531 1 33.94 192 SER B CA 1
ATOM 3160 C C . SER B 1 192 ? -13.422 9.242 23.688 1 33.94 192 SER B C 1
ATOM 3162 O O . SER B 1 192 ? -14.047 8.852 24.672 1 33.94 192 SER B O 1
ATOM 3164 N N . LYS B 1 193 ? -13.562 8.477 22.547 1 34.31 193 LYS B N 1
ATOM 3165 C CA . LYS B 1 193 ? -14.266 7.211 22.766 1 34.31 193 LYS B CA 1
ATOM 3166 C C . LYS B 1 193 ? -13.438 6.273 23.641 1 34.31 193 LYS B C 1
ATOM 3168 O O . LYS B 1 193 ? -13.984 5.348 24.25 1 34.31 193 LYS B O 1
ATOM 3173 N N . PHE B 1 194 ? -12.141 5.848 23.453 1 32.06 194 PHE B N 1
ATOM 3174 C CA . PHE B 1 194 ? -11.469 4.867 24.312 1 32.06 194 PHE B CA 1
ATOM 3175 C C . PHE B 1 194 ? -10.617 5.559 25.359 1 32.06 194 PHE B C 1
ATOM 3177 O O . PHE B 1 194 ? -9.461 5.902 25.109 1 32.06 194 PHE B O 1
ATOM 3184 N N . PHE B 1 195 ? -11.078 6.422 26.266 1 29.2 195 PHE B N 1
ATOM 3185 C CA . PHE B 1 195 ? -10.656 7.355 27.297 1 29.2 195 PHE B CA 1
ATOM 3186 C C . PHE B 1 195 ? -9.852 6.641 28.375 1 29.2 195 PHE B C 1
ATOM 3188 O O . PHE B 1 195 ? -9.352 7.27 29.312 1 29.2 195 PHE B O 1
ATOM 3195 N N . ASN B 1 196 ? -9.648 5.27 28.594 1 28.02 196 ASN B N 1
ATOM 3196 C CA . ASN B 1 196 ? -9.219 5.18 29.984 1 28.02 196 ASN B CA 1
ATOM 3197 C C . ASN B 1 196 ? -7.816 5.754 30.188 1 28.02 196 ASN B C 1
ATOM 3199 O O . ASN B 1 196 ? -6.859 5.301 29.547 1 28.02 196 ASN B O 1
ATOM 3203 N N . CYS B 1 197 ? -7.547 7.074 30.234 1 27.17 197 CYS B N 1
ATOM 3204 C CA . CYS B 1 197 ? -6.348 7.559 30.906 1 27.17 197 CYS B CA 1
ATOM 3205 C C . CYS B 1 197 ? -6.254 7.008 32.312 1 27.17 197 CYS B C 1
ATOM 3207 O O . CYS B 1 197 ? -7.25 6.969 33.031 1 27.17 197 CYS B O 1
#

Secondary structure (DSSP, 8-state):
--------------------TT-PPPPP-PPPTT--HHHH-EEEEEEEE---TT--SEEEEEEEEE-TTS-EEEEEEEE-TTS-EEEEEEEEEE-SS---TTEEEEESSTTSPPEEEEEEEE-SSSEEEEEEEEEETTEEEEEEEEEESSS---HHHHHHHHHHHHHTT--GGG-EE-----SS-------STT---/--------------------TT-PPPPP-PPPTT--HHHH-EEEEEEEE---TT--SEEEEEEEEE-TTS-EEEEEEEE-TTS-EEEEEEEEEE-SS---TTEEEEESSTTSPPEEEEEEEE-SSSEEEEEEEEEETTEEEEEEEEEESSS---HHHHHHHHHHHHHTT--GGG-EE-----SS-------SSS---

Organism: Branchiostoma floridae (NCBI:txid7739)

Radius of gyration: 26.21 Å; Cα contacts (8 Å, |Δi|>4): 757; chains: 2; bounding box: 122×65×58 Å

Solvent-accessible surface area (backbone atoms only — not comparable to full-atom values): 22302 Å² total; per-residue (Å²): 134,85,77,78,76,77,75,77,76,73,76,71,72,67,67,66,68,61,72,58,79,55,61,46,65,64,66,76,75,68,59,28,76,87,48,55,70,77,63,58,45,40,64,33,23,55,45,32,26,42,79,46,94,68,65,74,45,32,57,38,32,38,36,34,42,83,42,93,87,68,33,33,38,33,43,35,36,27,32,34,88,89,66,47,78,44,57,48,60,32,40,34,40,75,34,89,82,49,79,51,72,23,34,26,26,33,29,56,46,90,88,36,46,70,30,55,40,30,34,43,41,65,75,64,64,55,36,36,34,38,40,26,64,43,67,36,39,75,15,56,50,68,46,37,39,34,31,12,60,44,98,59,75,60,65,68,59,53,51,51,50,51,50,54,38,48,74,41,69,44,71,69,86,60,53,39,75,57,57,48,70,47,91,76,69,64,60,67,73,74,43,81,88,79,38,81,121,134,85,78,76,76,77,77,77,75,75,76,70,69,68,70,66,68,61,73,57,78,54,62,47,66,65,67,75,76,69,59,29,75,86,49,53,70,75,64,59,44,41,64,33,25,52,45,32,27,42,79,46,93,69,65,76,46,32,58,38,31,38,36,34,40,83,43,93,88,71,33,33,39,33,43,36,36,27,34,35,86,88,67,47,79,44,56,47,58,31,40,34,41,73,33,90,82,50,79,52,73,24,35,26,26,32,28,56,47,91,88,37,45,69,32,56,39,29,32,43,41,64,76,63,64,56,37,37,34,38,40,26,63,43,68,36,39,75,15,55,50,68,45,40,40,33,30,11,60,43,96,60,73,59,65,69,57,52,52,52,50,51,50,54,38,47,73,43,68,44,72,68,86,59,53,40,77,55,58,47,70,46,91,76,68,63,59,66,73,72,43,77,87,80,41,90,117

Foldseek 3Di:
DPPPPPPPPPPPPPPCPVPCPQAAADFDAAFDAPDDVVLQAAKKWFFKKFDDPVPAFAGWIWGWDADPVGKIKIKIWGQHPVGDIDIFIKIKDADPPDRGPQFIWMDRDPVDDIWTWGFRDDPSAFWTKTKTWDGDPRYIDIMITIITPDNDHDVVVVVVVLVSCVVRVHDCVSMDGGFDPPVPPSPQPCPPPPRPD/DPPPPPPPPPPPPPPCPVPCPQAAADFDAAFDAPDDVVLQAAKKWFFKKFDDPVPAFAGWIWGWDADPVGKIKIKIWGQHPVRDIDIFIKIKDADPPDRGPQFIWMDRDPVDDIWTWGFRDDPSAFWTKTKTWDGDPRYIDIMITIITPDNDHDVVVVVVVLVSCVVRVHDCVSMDGGADPPVPPSPPPCPPPVRPD

Sequence (394 aa):
MITLILAFIAFTATTNAQIITWLSSCPDVQLKANFDRTKYLGQWYDMEHFPAYFQKGRCSSAHYSMRDDGRIKVNNTQIMPDGTSDSVIGYLQKNAINNEPACLEVRFSEWQPRGYYLVLDTDYVNYSVVYSCTNLYVGKFELLWILSRRRTLAVGYLEHIHDLLDSYGIDTTRIEVEYCDSGELGYCHQSSKFFNCMITLILAFIAFTATTNAQIITWLSSCPDVQLKANFDRTKYLGQWYDMEHFPAYFQKGRCSSAHYSMRDDGRIKVNNTQIMPDGTSDSVIGYLQKNAINNEPACLEVRFSEWQPRGYYLVLDTDYVNYSVVYSCTNLYVGKFELLWILSRRRTLAVGYLEHIHDLLDSYGIDTTRIEVEYCDSGELGYCHQSSKFFNC

pLDDT: mean 82.85, std 22.23, range [25.05, 98.88]

=== Feature glossary ===
Reading guide. The protein is described through the following features:

Foldseek 3Di. A 3Di character summarizes, for each residue, the relative orientation of the Cα frame of its nearest spatial neighbor. Because it encodes fold topology rather than chemistry, 3Di alignments detect remote structural similarity that sequence alignment misses.

Contact-map, Ramachandran, and PAE plots. Plot images: a contact map (which residues are close in 3D, as an N×N binary image), a Ramachandran scatter (backbone torsion angles, revealing secondary-structure composition at a glance), and — for AlphaFold structures — a PAE heatmap (pairwise prediction confidence).

Radius of gyration, Cα contacts, bounding box. Radius of gyration (Rg) is the root-mean-square distance of Cα atoms from their centroid — a single number for overall size and compactness. A globular domain of N residues has Rg ≈ 2.2·N^0.38 Å; an extended or disordered chain has a much larger Rg. The Cα contact count is the number of residue pairs whose Cα atoms are within 8 Å and are more than four positions apart in sequence — a standard proxy for tertiary packing density. The bounding box is the smallest axis-aligned box enclosing all Cα atoms.

Secondary structure (8-state, DSSP). Eight-state secondary structure (DSSP): H is the canonical α-helix, G the tighter 3₁₀-helix, I the wider π-helix; E/B are β-structure, T and S are turns and bends, and '-' is everything else. DSSP derives these from the pattern of main-chain N–H···O=C hydrogen bonds, not from the sequence.

B-factor. B-factor (Debye–Waller factor) reflects atomic displacement in the crystal lattice. It is an experimental observable (units Å²), not a prediction; low values mean the atom is pinned down, high values mean it moves or is heterogeneous across the crystal.

pLDDT. pLDDT is the predicted lDDT-Cα score: AlphaFold's confidence that the local environment of each residue (all inter-atomic distances within 15 Å) is correctly placed. It is a per-residue number between 0 and 100, with higher meaning more reliable.

Nearest PDB structures. Nearest PDB neighbors are the top structural matches found by Foldseek when searching this structure against the entire Protein Data Bank. Each hit reports a TM-score (0 to 1; >0.5 almost always implies the same fold) and an E-value. These are *structural* homologs — they may share no detectable sequence similarity.

Solvent-accessible surface area. Accessible surface area quantifies burial. A residue with SASA near zero is packed into the hydrophobic core; one with SASA >100 Å² sits on the surface. Computed here via the Shrake–Rupley numerical algorithm with a 1.4 Å probe.

Rendered structure images. Structure images are PyMOL renders from six orthogonal camera directions. Cartoon representation draws helices as coils and strands as arrows; sticks shows the backbone as bonds; surface shows the solvent-excluded envelope. Rainbow coloring maps sequence position to hue (blue→red, N→C); chain coloring assigns a distinct color per polypeptide.

Backbone torsions (φ/ψ). φ (phi) and ψ (psi) are the two rotatable backbone dihedrals per residue: φ is the C(i-1)–N–Cα–C torsion, ψ is the N–Cα–C–N(i+1) torsion, both in degrees on (−180°, 180°]. α-helical residues cluster near (−60°, −45°); β-strand residues near (−120°, +130°). A Ramachandran plot is simply a scatter of (φ, ψ) for every residue.

Predicted aligned error. Predicted Aligned Error (PAE) is an AlphaFold confidence matrix: entry (i, j) is the expected error in the position of residue j, in ångströms, when the prediction is superimposed on the true structure at residue i. Low PAE within a block of residues means that block is internally rigid and well-predicted; high PAE between two blocks means their relative placement is uncertain even if each block individually is confident.

mmCIF coordinates. Structure coordinates are given as an mmCIF _atom_site loop: one row per atom with element, residue name, chain id, sequence number, and x/y/z position in Å. Only the four main-chain atoms per residue are included here; side chains are omitted to keep the record compact.

InterPro / GO / CATH / organism. Database cross-references. InterPro integrates a dozen domain/family signature databases into unified entries with residue-range hits. GO terms attach function/process/location labels with evidence codes. CATH codes position the fold in a four-level structural taxonomy. Organism is the NCBI-taxonomy species name.

Secondary structure (3-state, P-SEA). SS3 is a coarse helix/strand/coil call (letters a/b/c) made by the P-SEA algorithm from inter-Cα distances and dihedrals. It is less detailed than DSSP but needs only Cα positions.

Sequence. Sequence gives the chain of amino acids in standard one-letter code (A=alanine, C=cysteine, …, Y=tyrosine), read N→C. It is the only feature that is directly encoded by the gene; all structural features are derived from the folded form of this sequence.